Protein AF-A0A848XV23-F1 (afdb_monomer_lite)

Foldseek 3Di:
DVVLVVLVCLQQNDDQDAQFLDWDWDDDPWTWIWIWGQDLVGDIDIDIGHFKAKKFFQDPCLCVPPPPVFWDKDQFDDDARRGMIITGRDPVSVVVSQVSSCVSVVDPDPGDLRIDDDDDSLLRCCLVRRHFHHNVHAPLSFKEKEKDWAWADLDDDADLPDPNRATAWIWMDISVGDIDIQGPPPHDSQVSLVVVLVVLLVSVGQEYEYACCQVPVLVSSCSNCVVSVHQNQNANVSHGKDWDWDWFDQQPDIDITIDIDHHNHAYDHLLLLQSNVCSPVVPQPDSDLVSSCVVVVNQDDVAQDDDSSCSNVCCVVPVVSVSSNNNSRSSSRNVSCLQRLLLLSLLRSGASDNSNRSSRDALLVRVLRSLSSVCVVSSHHFHAFDDDAADFDADDDDPDDDDDDDDDDDDDQLLLLVLCQVVVQFQPRPPVSSLNSNSVSLVVLLVVLVVVLVVDPDPVSNSNSVSNNSNSSSNNSCSLVSLRDRRRRRHPSVSSNVSNVVNND

Sequence (505 aa):
MSEARSDETLLYGHDSSERIVALHPVNGRGERMRLYRRTPDDRVETEDVPVHPFFFLSEVALLQGFPRDRFQYQELDGEGFFRFLIVFDDRSAYWDAVRHVERATGTEKRRPDEIYFVGGPEQQYLMQSGRTLFKGMELADVHRLQLDIEVASFDGFPDATNPDHAVIIVSLSDNRGWSRVLDARAISEKTLLQEMIRVISERDPDVIEGHNLVGFDLPYLMERCRRHGVPFALGRDGSVPRTFPASMRFAERSVDFDAVEIAGRHVIDTLFQVMSFDVFKRDLPNYTLKGAAQYFGFAPEGRTYVAGDQIAQVWQDDPERLLAYALDDVIETERLARHLSGSSFYLTQMVPMPYGHAARTGPAAKIESLFVRAYLHARHSLPRAAWGSQVMGGYTDVFVTGVVGPIIYADVESLYPSIMLHYDVQPKADTLGIFPRLLRTLTTLRLDTKAIMAEADDAHVRGELDARQTAYKNIINSFYGNLGFGMALFNDFAEADRVASVGQE

Structure (mmCIF, N/CA/C/O backbone):
data_AF-A0A848XV23-F1
#
_entry.id   AF-A0A848XV23-F1
#
loop_
_atom_site.group_PDB
_atom_site.id
_atom_site.type_symbol
_atom_site.label_atom_id
_atom_site.label_alt_id
_atom_site.label_comp_id
_atom_site.label_asym_id
_atom_site.label_entity_id
_atom_site.label_seq_id
_atom_site.pdbx_PDB_ins_code
_atom_site.Cartn_x
_atom_site.Cartn_y
_atom_site.Cartn_z
_atom_site.occupancy
_atom_site.B_iso_or_equiv
_atom_site.auth_seq_id
_atom_site.auth_comp_id
_atom_site.auth_asym_id
_atom_site.auth_atom_id
_atom_site.pdbx_PDB_model_num
ATOM 1 N N . MET A 1 1 ? -3.193 -17.382 -29.381 1.00 39.00 1 MET A N 1
ATOM 2 C CA . MET A 1 1 ? -3.335 -17.869 -27.986 1.00 39.00 1 MET A CA 1
ATOM 3 C C . MET A 1 1 ? -2.016 -17.925 -27.202 1.00 39.00 1 MET A C 1
ATOM 5 O O . MET A 1 1 ? -2.105 -17.802 -25.988 1.00 39.00 1 MET A O 1
ATOM 9 N N . SER A 1 2 ? -0.821 -18.081 -27.808 1.00 50.78 2 SER A N 1
ATOM 10 C CA . SER A 1 2 ? 0.449 -18.076 -27.041 1.00 50.78 2 SER A CA 1
ATOM 11 C C . SER A 1 2 ? 0.949 -16.672 -26.663 1.00 50.78 2 SER A C 1
ATOM 13 O O . SER A 1 2 ? 1.394 -16.497 -25.537 1.00 50.78 2 SER A O 1
ATOM 15 N N . GLU A 1 3 ? 0.814 -15.667 -27.539 1.00 48.81 3 GLU A N 1
ATOM 16 C CA . GLU A 1 3 ? 1.208 -14.276 -27.230 1.00 48.81 3 GLU A CA 1
ATOM 17 C C . GLU A 1 3 ? 0.300 -13.624 -26.177 1.00 48.81 3 GLU A C 1
ATOM 19 O O . GLU A 1 3 ? 0.806 -13.048 -25.220 1.00 48.81 3 GLU A O 1
ATOM 24 N N . ALA A 1 4 ? -1.022 -13.815 -26.268 1.00 49.53 4 ALA A N 1
ATOM 25 C CA . ALA A 1 4 ? -1.980 -13.283 -25.289 1.00 49.53 4 ALA A CA 1
ATOM 26 C C . ALA A 1 4 ? -1.719 -13.793 -23.855 1.00 49.53 4 ALA A C 1
ATOM 28 O O . ALA A 1 4 ? -1.702 -13.009 -22.912 1.00 49.53 4 ALA A O 1
ATOM 29 N N . ARG A 1 5 ? -1.405 -15.091 -23.691 1.00 57.12 5 ARG A N 1
ATOM 30 C CA . ARG A 1 5 ? -0.972 -15.646 -22.392 1.00 57.12 5 ARG A CA 1
ATOM 31 C C . ARG A 1 5 ? 0.383 -15.092 -21.935 1.00 57.12 5 ARG A C 1
ATOM 33 O O . ARG A 1 5 ? 0.630 -14.998 -20.734 1.00 57.12 5 ARG A O 1
ATOM 40 N N . SER A 1 6 ? 1.263 -14.729 -22.871 1.00 65.69 6 SER A N 1
ATOM 41 C CA . SER A 1 6 ? 2.563 -14.123 -22.554 1.00 65.69 6 SER A CA 1
ATOM 42 C C . SER A 1 6 ? 2.432 -12.676 -22.061 1.00 65.69 6 SER A C 1
ATOM 44 O O . SER A 1 6 ? 3.201 -12.256 -21.201 1.00 65.69 6 SER A O 1
ATOM 46 N N . ASP A 1 7 ? 1.430 -11.939 -22.545 1.00 77.81 7 ASP A N 1
ATOM 47 C CA . ASP A 1 7 ? 1.203 -10.538 -22.183 1.00 77.81 7 ASP A CA 1
ATOM 48 C C . ASP A 1 7 ? 0.447 -10.397 -20.853 1.00 77.81 7 ASP A C 1
ATOM 50 O O . ASP A 1 7 ? 0.819 -9.574 -20.016 1.00 77.81 7 ASP A O 1
ATOM 54 N N . GLU A 1 8 ? -0.524 -11.272 -20.573 1.00 81.50 8 GLU A N 1
ATOM 55 C CA . GLU A 1 8 ? -1.132 -11.362 -19.235 1.00 81.50 8 GLU A CA 1
ATOM 56 C C . GLU A 1 8 ? -0.091 -11.714 -18.165 1.00 81.50 8 GLU A C 1
ATOM 58 O O . GLU A 1 8 ? -0.136 -11.198 -17.049 1.00 81.50 8 GLU A O 1
ATOM 63 N N . THR A 1 9 ? 0.905 -12.530 -18.518 1.00 87.00 9 THR A N 1
ATOM 64 C CA . THR A 1 9 ? 2.024 -12.863 -17.631 1.00 87.00 9 THR A CA 1
ATOM 65 C C . THR A 1 9 ? 2.881 -11.637 -17.285 1.00 87.00 9 THR A C 1
ATOM 67 O O . THR A 1 9 ? 3.375 -11.537 -16.161 1.00 87.00 9 THR A O 1
ATOM 70 N N . LEU A 1 10 ? 3.035 -10.663 -18.192 1.00 89.75 10 LEU A N 1
ATOM 71 C CA . LEU A 1 10 ? 3.716 -9.400 -17.870 1.00 89.75 10 LEU A CA 1
ATOM 72 C C . LEU A 1 10 ? 2.949 -8.606 -16.813 1.00 89.75 10 LEU A C 1
ATOM 74 O O . LEU A 1 10 ? 3.552 -8.014 -15.912 1.00 89.75 10 LEU A O 1
ATOM 78 N N . LEU A 1 11 ? 1.620 -8.617 -16.914 1.00 91.62 11 LEU A N 1
ATOM 79 C CA . LEU A 1 11 ? 0.751 -7.839 -16.048 1.00 91.62 11 LEU A CA 1
ATOM 80 C C . LEU A 1 11 ? 0.548 -8.490 -14.681 1.00 91.62 11 LEU A C 1
ATOM 82 O O . LEU A 1 11 ? 0.679 -7.811 -13.670 1.00 91.62 11 LEU A O 1
ATOM 86 N N . TYR A 1 12 ? 0.290 -9.793 -14.632 1.00 94.50 12 TYR A N 1
ATOM 87 C CA . TYR A 1 12 ? -0.029 -10.518 -13.402 1.00 94.50 12 TYR A CA 1
ATOM 88 C C . TYR A 1 12 ? 1.174 -11.262 -12.806 1.00 94.50 12 TYR A C 1
ATOM 90 O O . TYR A 1 12 ? 1.123 -11.672 -11.652 1.00 94.50 12 TYR A O 1
ATOM 98 N N . GLY A 1 13 ? 2.279 -11.410 -13.537 1.00 94.62 13 GLY A N 1
ATOM 99 C CA . GLY A 1 13 ? 3.419 -12.242 -13.146 1.00 94.62 13 GLY A CA 1
ATOM 100 C C . GLY A 1 13 ? 3.244 -13.709 -13.560 1.00 94.62 13 GLY A C 1
ATOM 101 O O . GLY A 1 13 ? 2.125 -14.175 -13.772 1.00 94.62 13 GLY A O 1
ATOM 102 N N . HIS A 1 14 ? 4.363 -14.429 -13.695 1.00 92.75 14 HIS A N 1
ATOM 103 C CA . HIS A 1 14 ? 4.433 -15.759 -14.322 1.00 92.75 14 HIS A CA 1
ATOM 104 C C . HIS A 1 14 ? 4.004 -16.931 -13.432 1.00 92.75 14 HIS A C 1
ATOM 106 O O . HIS A 1 14 ? 3.771 -18.022 -13.947 1.00 92.75 14 HIS A O 1
ATOM 112 N N . ASP A 1 15 ? 3.883 -16.730 -12.119 1.00 95.06 15 ASP A N 1
ATOM 113 C CA . ASP A 1 15 ? 3.382 -17.754 -11.200 1.00 95.06 15 ASP A CA 1
ATOM 114 C C . ASP A 1 15 ? 1.858 -17.621 -11.064 1.00 95.06 15 ASP A C 1
ATOM 116 O O . ASP A 1 15 ? 1.329 -16.546 -10.771 1.00 95.06 15 ASP A O 1
ATOM 120 N N . SER A 1 16 ? 1.135 -18.718 -11.285 1.00 94.06 16 SER A N 1
ATOM 121 C CA . SER A 1 16 ? -0.331 -18.765 -11.265 1.00 94.06 16 SER A CA 1
ATOM 122 C C . SER A 1 16 ? -0.924 -18.993 -9.869 1.00 94.06 16 SER A C 1
ATOM 124 O O . SER A 1 16 ? -2.089 -19.353 -9.754 1.00 94.06 16 SER A O 1
ATOM 126 N N . SER A 1 17 ? -0.139 -18.853 -8.800 1.00 95.62 17 SER A N 1
ATOM 127 C CA . SER A 1 17 ? -0.606 -19.027 -7.427 1.00 95.62 17 SER A CA 1
ATOM 128 C C . SER A 1 17 ? -1.710 -18.035 -7.085 1.00 95.62 17 SER A C 1
ATOM 130 O O . SER A 1 17 ? -1.506 -16.824 -7.096 1.00 95.62 17 SER A O 1
ATOM 132 N N . GLU A 1 18 ? -2.859 -18.576 -6.698 1.00 97.31 18 GLU A N 1
ATOM 133 C CA . GLU A 1 18 ? -4.027 -17.805 -6.288 1.00 97.31 18 GLU A CA 1
ATOM 134 C C . GLU A 1 18 ? -4.169 -17.705 -4.768 1.00 97.31 18 GLU A C 1
ATOM 136 O O . GLU A 1 18 ? -3.606 -18.500 -4.004 1.00 97.31 18 GLU A O 1
ATOM 141 N N . ARG A 1 19 ? -4.972 -16.732 -4.342 1.00 98.00 19 ARG A N 1
ATOM 142 C CA . ARG A 1 19 ? -5.438 -16.544 -2.966 1.00 98.00 19 ARG A CA 1
ATOM 143 C C . ARG A 1 19 ? -4.347 -16.309 -1.919 1.00 98.00 19 ARG A C 1
ATOM 145 O O . ARG A 1 19 ? -4.565 -16.542 -0.731 1.00 98.00 19 ARG A O 1
ATOM 152 N N . ILE A 1 20 ? -3.174 -15.832 -2.339 1.00 98.62 20 ILE A N 1
ATOM 153 C CA . ILE A 1 20 ? -2.157 -15.313 -1.416 1.00 98.62 20 ILE A CA 1
ATOM 154 C C . ILE A 1 20 ? -2.682 -13.985 -0.863 1.00 98.62 20 ILE A C 1
ATOM 156 O O . ILE A 1 20 ? -2.943 -13.063 -1.633 1.00 98.62 20 ILE A O 1
ATOM 160 N N . VAL A 1 21 ? -2.847 -13.888 0.455 1.00 98.62 21 VAL A N 1
ATOM 161 C CA . VAL A 1 21 ? -3.449 -12.720 1.120 1.00 98.62 21 VAL A CA 1
ATOM 162 C C . VAL A 1 21 ? -2.433 -11.817 1.802 1.00 98.62 21 VAL A C 1
ATOM 164 O O . VAL A 1 21 ? -2.710 -10.641 1.994 1.00 98.62 21 VAL A O 1
ATOM 167 N N . ALA A 1 22 ? -1.264 -12.347 2.163 1.00 98.38 22 ALA A N 1
ATOM 168 C CA . ALA A 1 22 ? -0.174 -11.579 2.748 1.00 98.38 22 ALA A CA 1
ATOM 169 C C . ALA A 1 22 ? 1.146 -12.354 2.669 1.00 98.38 22 ALA A C 1
ATOM 171 O O . ALA A 1 22 ? 1.170 -13.572 2.475 1.00 98.38 22 ALA A O 1
ATOM 172 N N . LEU A 1 23 ? 2.249 -11.645 2.887 1.00 97.56 23 LEU A N 1
ATOM 173 C CA . LEU A 1 23 ? 3.561 -12.224 3.142 1.00 97.56 23 LEU A CA 1
ATOM 174 C C . LEU A 1 23 ? 4.386 -11.303 4.046 1.00 97.56 23 LEU A C 1
ATOM 176 O O . LEU A 1 23 ? 4.180 -10.091 4.016 1.00 97.56 23 LEU A O 1
ATOM 180 N N . HIS A 1 24 ? 5.311 -11.861 4.827 1.00 95.31 24 HIS A N 1
ATOM 181 C CA . HIS A 1 24 ? 6.280 -11.080 5.607 1.00 95.31 24 HIS A CA 1
ATOM 182 C C . HIS A 1 24 ? 7.588 -11.850 5.861 1.00 95.31 24 HIS A C 1
ATOM 184 O O . HIS A 1 24 ? 7.582 -13.082 5.798 1.00 95.31 24 HIS A O 1
ATOM 190 N N . PRO A 1 25 ? 8.705 -11.168 6.174 1.00 92.75 25 PRO A N 1
ATOM 191 C CA . PRO A 1 25 ? 9.967 -11.816 6.513 1.00 92.75 25 PRO A CA 1
ATOM 192 C C . PRO A 1 25 ? 9.884 -12.500 7.873 1.00 92.75 25 PRO A C 1
ATOM 194 O O . PRO A 1 25 ? 9.512 -11.861 8.856 1.00 92.75 25 PRO A O 1
ATOM 197 N N . VAL A 1 26 ? 10.290 -13.764 7.956 1.00 90.50 26 VAL A N 1
ATOM 198 C CA . VAL A 1 26 ? 10.374 -14.485 9.235 1.00 90.50 26 VAL A CA 1
ATOM 199 C C . VAL A 1 26 ? 11.781 -14.423 9.814 1.00 90.50 26 VAL A C 1
ATOM 201 O O . VAL A 1 26 ? 12.778 -14.458 9.093 1.00 90.50 26 VAL A O 1
ATOM 204 N N . ASN A 1 27 ? 11.869 -14.352 11.141 1.00 75.06 27 ASN A N 1
ATOM 205 C CA . ASN A 1 27 ? 13.142 -14.423 11.851 1.00 75.06 27 ASN A CA 1
ATOM 206 C C . ASN A 1 27 ? 13.582 -15.893 11.967 1.00 75.06 27 ASN A C 1
ATOM 208 O O . ASN A 1 27 ? 12.841 -16.721 12.494 1.00 75.06 27 ASN A O 1
ATOM 212 N N . GLY A 1 28 ? 14.784 -16.237 11.495 1.00 68.12 28 GLY A N 1
ATOM 213 C CA . GLY A 1 28 ? 15.271 -17.620 11.519 1.00 68.12 28 GLY A CA 1
ATOM 214 C C . GLY A 1 28 ? 16.625 -17.822 10.834 1.00 68.12 28 GLY A C 1
ATOM 215 O O . GLY A 1 28 ? 17.320 -16.862 10.509 1.00 68.12 28 GLY A O 1
ATOM 216 N N . ARG A 1 29 ? 17.023 -19.090 10.636 1.00 58.72 29 ARG A N 1
ATOM 217 C CA . ARG A 1 29 ? 18.208 -19.439 9.832 1.00 58.72 29 ARG A CA 1
ATOM 218 C C . ARG A 1 29 ? 17.859 -19.374 8.342 1.00 58.72 29 ARG A C 1
ATOM 220 O O . ARG A 1 29 ? 17.032 -20.158 7.880 1.00 58.72 29 ARG A O 1
ATOM 227 N N . GLY A 1 30 ? 18.550 -18.496 7.616 1.00 71.06 30 GLY A N 1
ATOM 228 C CA . GLY A 1 30 ? 18.298 -18.196 6.204 1.00 71.06 30 GLY A CA 1
ATOM 229 C C . GLY A 1 30 ? 17.175 -17.172 6.028 1.00 71.06 30 GLY A C 1
ATOM 230 O O . GLY A 1 30 ? 16.224 -17.151 6.810 1.00 71.06 30 GLY A O 1
ATOM 231 N N . GLU A 1 31 ? 17.285 -16.318 5.011 1.00 86.44 31 GLU A N 1
ATOM 232 C CA . GLU A 1 31 ? 16.222 -15.366 4.688 1.00 86.44 31 GLU A CA 1
ATOM 233 C C . GLU A 1 31 ? 15.021 -16.090 4.087 1.00 86.44 31 GLU A C 1
ATOM 235 O O . GLU A 1 31 ? 15.110 -16.771 3.060 1.00 86.44 31 GLU A O 1
ATOM 240 N N . ARG A 1 32 ? 13.875 -15.952 4.753 1.00 93.50 32 ARG A N 1
ATOM 241 C CA . ARG A 1 32 ? 12.619 -16.561 4.327 1.00 93.50 32 ARG A CA 1
ATOM 242 C C . ARG A 1 32 ? 11.469 -15.579 4.465 1.00 93.50 32 ARG A C 1
ATOM 244 O O . ARG A 1 32 ? 11.456 -14.731 5.356 1.00 93.50 32 ARG A O 1
ATOM 251 N N . MET A 1 33 ? 10.476 -15.757 3.608 1.00 95.06 33 MET A N 1
ATOM 252 C CA . MET A 1 33 ? 9.170 -15.122 3.712 1.00 95.06 33 MET A CA 1
ATOM 253 C C . MET A 1 33 ? 8.159 -16.160 4.180 1.00 95.06 33 MET A C 1
ATOM 255 O O . MET A 1 33 ? 8.173 -17.284 3.685 1.00 95.06 33 MET A O 1
ATOM 259 N N . ARG A 1 34 ? 7.255 -15.787 5.082 1.00 97.38 34 ARG A N 1
ATOM 260 C CA . ARG A 1 34 ? 6.037 -16.556 5.337 1.00 97.38 34 ARG A CA 1
ATOM 261 C C . ARG A 1 34 ? 4.917 -16.002 4.488 1.00 97.38 34 ARG A C 1
ATOM 263 O O . ARG A 1 34 ? 4.574 -14.830 4.626 1.00 97.38 34 ARG A O 1
ATOM 270 N N . LEU A 1 35 ? 4.364 -16.838 3.625 1.00 98.00 35 LEU A N 1
ATOM 271 C CA . LEU A 1 35 ? 3.185 -16.547 2.824 1.00 98.00 35 LEU A CA 1
ATOM 272 C C . LEU A 1 35 ? 1.949 -17.017 3.573 1.00 98.00 35 LEU A C 1
ATOM 274 O O . LEU A 1 35 ? 1.981 -18.041 4.249 1.00 98.00 35 LEU A O 1
ATOM 278 N N . TYR A 1 36 ? 0.863 -16.279 3.395 1.00 98.44 36 TYR A N 1
ATOM 279 C CA . TYR A 1 36 ? -0.456 -16.603 3.914 1.00 98.44 36 TYR A CA 1
ATOM 280 C C . TYR A 1 36 ? -1.398 -16.777 2.733 1.00 98.44 36 TYR A C 1
ATOM 282 O O . TYR A 1 36 ? -1.470 -15.896 1.872 1.00 98.44 36 TYR A O 1
ATOM 290 N N . ARG A 1 37 ? -2.126 -17.892 2.685 1.00 98.25 37 ARG A N 1
ATOM 291 C CA . ARG A 1 37 ? -3.166 -18.151 1.685 1.00 98.25 37 ARG A CA 1
ATOM 292 C C . ARG A 1 37 ? -4.489 -18.357 2.396 1.00 98.25 37 ARG A C 1
ATOM 294 O O . ARG A 1 37 ? -4.553 -19.187 3.295 1.00 98.25 37 ARG A O 1
ATOM 301 N N . ARG A 1 38 ? -5.530 -17.624 2.002 1.00 97.94 38 ARG A N 1
ATOM 302 C CA . ARG A 1 38 ? -6.881 -17.865 2.520 1.00 97.94 38 ARG A CA 1
ATOM 303 C C . ARG A 1 38 ? -7.617 -18.788 1.567 1.00 97.94 38 ARG A C 1
ATOM 305 O O . ARG A 1 38 ? -7.821 -18.449 0.405 1.00 97.94 38 ARG A O 1
ATOM 312 N N . THR A 1 39 ? -8.018 -19.955 2.034 1.00 96.44 39 THR A N 1
ATOM 313 C CA . THR A 1 39 ? -8.772 -20.926 1.241 1.00 96.44 39 THR A CA 1
ATOM 314 C C . THR A 1 39 ? -10.230 -20.472 1.044 1.00 96.44 39 THR A C 1
ATOM 316 O O . THR A 1 39 ? -10.681 -19.526 1.696 1.00 96.44 39 THR A O 1
ATOM 319 N N . PRO A 1 40 ? -10.994 -21.076 0.114 1.00 94.44 40 PRO A N 1
ATOM 320 C CA . PRO A 1 40 ? -12.420 -20.769 -0.051 1.00 94.44 40 PRO A CA 1
ATOM 321 C C . PRO A 1 40 ? -13.287 -21.110 1.173 1.00 94.44 40 PRO A C 1
ATOM 323 O O . PRO A 1 40 ? -14.317 -20.482 1.378 1.00 94.44 40 PRO A O 1
ATOM 326 N N . ASP A 1 41 ? -12.865 -22.070 2.002 1.00 93.88 41 ASP A N 1
ATOM 327 C CA . ASP A 1 41 ? -13.477 -22.410 3.299 1.00 93.88 41 ASP A CA 1
ATOM 328 C C . ASP A 1 41 ? -12.955 -21.542 4.456 1.00 93.88 41 ASP A C 1
ATOM 330 O O . ASP A 1 41 ? -13.121 -21.892 5.621 1.00 93.88 41 ASP A O 1
ATOM 334 N N . ASP A 1 42 ? -12.337 -20.405 4.131 1.00 93.19 42 ASP A N 1
ATOM 335 C CA . ASP A 1 42 ? -11.946 -19.363 5.075 1.00 93.19 42 ASP A CA 1
ATOM 336 C C . ASP A 1 42 ? -10.814 -19.718 6.062 1.00 93.19 42 ASP A C 1
ATOM 338 O O . ASP A 1 42 ? -10.553 -19.017 7.042 1.00 93.19 42 ASP A O 1
ATOM 342 N N . ARG A 1 43 ? -10.062 -20.781 5.780 1.00 95.12 43 ARG A N 1
ATOM 343 C CA . ARG A 1 43 ? -8.865 -21.137 6.542 1.00 95.12 43 ARG A CA 1
ATOM 344 C C . ARG A 1 43 ? -7.645 -20.394 6.007 1.00 95.12 43 ARG A C 1
ATOM 346 O O . ARG A 1 43 ? -7.456 -20.276 4.799 1.00 95.12 43 ARG A O 1
ATOM 353 N N . VAL A 1 44 ? -6.766 -19.951 6.903 1.00 97.50 44 VAL A N 1
ATOM 354 C CA . VAL A 1 44 ? -5.458 -19.401 6.527 1.00 97.50 44 VAL A CA 1
ATOM 355 C C . VAL A 1 44 ? -4.389 -20.487 6.609 1.00 97.50 44 VAL A C 1
ATOM 357 O O . VAL A 1 44 ? -4.119 -21.045 7.670 1.00 97.50 44 VAL A O 1
ATOM 360 N N . GLU A 1 45 ? -3.770 -20.782 5.473 1.00 97.50 45 GLU A N 1
ATOM 361 C CA . GLU A 1 45 ? -2.630 -21.685 5.340 1.00 97.50 45 GLU A CA 1
ATOM 362 C C . GLU A 1 45 ? -1.335 -20.888 5.210 1.00 97.50 45 GLU A C 1
ATOM 364 O O . GLU A 1 45 ? -1.329 -19.781 4.662 1.00 97.50 45 GLU A O 1
ATOM 369 N N . THR A 1 46 ? -0.229 -21.452 5.699 1.00 97.25 46 THR A N 1
ATOM 370 C CA . THR A 1 46 ? 1.080 -20.800 5.654 1.00 97.25 46 THR A CA 1
ATOM 371 C C . THR A 1 46 ? 2.127 -21.631 4.930 1.00 97.25 46 THR A C 1
ATOM 373 O O . THR A 1 46 ? 2.151 -22.858 5.008 1.00 97.25 46 THR A O 1
ATOM 376 N N . GLU A 1 47 ? 3.013 -20.937 4.222 1.00 95.75 47 GLU A N 1
ATOM 377 C CA . GLU A 1 47 ? 4.155 -21.519 3.517 1.00 95.75 47 GLU A CA 1
ATOM 378 C C . GLU A 1 47 ? 5.386 -20.644 3.775 1.00 95.75 47 GLU A C 1
ATOM 380 O O . GLU A 1 47 ? 5.368 -19.452 3.471 1.00 95.75 47 GLU A O 1
ATOM 385 N N . ASP A 1 48 ? 6.466 -21.222 4.308 1.00 95.81 48 ASP A N 1
ATOM 386 C CA . ASP A 1 48 ? 7.744 -20.516 4.434 1.00 95.81 48 ASP A CA 1
ATOM 387 C C . ASP A 1 48 ? 8.594 -20.775 3.189 1.00 95.81 48 ASP A C 1
ATOM 389 O O . ASP A 1 48 ? 9.022 -21.905 2.942 1.00 95.81 48 ASP A O 1
ATOM 393 N N . VAL A 1 49 ? 8.920 -19.725 2.446 1.00 94.94 49 VAL A N 1
ATOM 394 C CA . VAL A 1 49 ? 9.678 -19.782 1.187 1.00 94.94 49 VAL A CA 1
ATOM 395 C C . VAL A 1 49 ? 11.000 -19.026 1.315 1.00 94.94 49 VAL A C 1
ATOM 397 O O . VAL A 1 49 ? 11.068 -18.057 2.072 1.00 94.94 49 VAL A O 1
ATOM 400 N N . PRO A 1 50 ? 12.068 -19.433 0.611 1.00 93.12 50 PRO A N 1
ATOM 401 C CA . PRO A 1 50 ? 13.308 -18.665 0.595 1.00 93.12 50 PRO A CA 1
ATOM 402 C C . PRO A 1 50 ? 13.107 -17.313 -0.103 1.00 93.12 50 PRO A C 1
ATOM 404 O O . PRO A 1 50 ? 12.314 -17.194 -1.040 1.00 93.12 50 PRO A O 1
ATOM 407 N N . VAL A 1 51 ? 13.857 -16.304 0.333 1.00 91.62 51 VAL A N 1
ATOM 408 C CA . VAL A 1 51 ? 14.001 -15.036 -0.387 1.00 91.62 51 VAL A CA 1
ATOM 409 C C . VAL A 1 51 ? 15.472 -14.683 -0.481 1.00 91.62 51 VAL A C 1
ATOM 411 O O . VAL A 1 51 ? 16.211 -14.814 0.489 1.00 91.62 51 VAL A O 1
ATOM 414 N N . HIS A 1 52 ? 15.885 -14.217 -1.652 1.00 93.38 52 HIS A N 1
ATOM 415 C CA . HIS A 1 52 ? 17.244 -13.765 -1.885 1.00 93.38 52 HIS A CA 1
ATOM 416 C C . HIS A 1 52 ? 17.210 -12.254 -2.084 1.00 93.38 52 HIS A C 1
ATOM 418 O O . HIS A 1 52 ? 16.652 -11.793 -3.085 1.00 93.38 52 HIS A O 1
ATOM 424 N N . PRO A 1 53 ? 17.718 -11.458 -1.128 1.00 95.62 53 PRO A N 1
ATOM 425 C CA . PRO A 1 53 ? 17.832 -10.027 -1.334 1.00 95.62 53 PRO A CA 1
ATOM 426 C C . PRO A 1 53 ? 18.669 -9.728 -2.580 1.00 95.62 53 PRO A C 1
ATOM 428 O O . PRO A 1 53 ? 19.651 -10.423 -2.841 1.00 95.62 53 PRO A O 1
ATOM 431 N N . PHE A 1 54 ? 18.304 -8.705 -3.348 1.00 97.31 54 PHE A N 1
ATOM 432 C CA . PHE A 1 54 ? 19.026 -8.345 -4.565 1.00 97.31 54 PHE A CA 1
ATOM 433 C C . PHE A 1 54 ? 18.902 -6.862 -4.918 1.00 97.31 54 PHE A C 1
ATOM 435 O O . PHE A 1 54 ? 17.944 -6.181 -4.544 1.00 97.31 54 PHE A O 1
ATOM 442 N N . PHE A 1 55 ? 19.876 -6.365 -5.673 1.00 98.06 55 PHE A N 1
ATOM 443 C CA . PHE A 1 55 ? 19.808 -5.067 -6.340 1.00 98.06 55 PHE A CA 1
ATOM 444 C C . PHE A 1 55 ? 20.453 -5.151 -7.725 1.00 98.06 55 PHE A C 1
ATOM 446 O O . PHE A 1 55 ? 21.229 -6.072 -7.997 1.00 98.06 55 PHE A O 1
ATOM 453 N N . PHE A 1 56 ? 20.150 -4.186 -8.595 1.00 98.56 56 PHE A N 1
ATOM 454 C CA . PHE A 1 56 ? 20.893 -4.029 -9.845 1.00 98.56 56 PHE A CA 1
ATOM 455 C C . PHE A 1 56 ? 22.026 -3.023 -9.650 1.00 98.56 56 PHE A C 1
ATOM 457 O O . PHE A 1 56 ? 21.856 -2.027 -8.948 1.00 98.56 56 PHE A O 1
ATOM 464 N N . LEU A 1 57 ? 23.173 -3.287 -10.266 1.00 98.56 57 LEU A N 1
ATOM 465 C CA . LEU A 1 57 ? 24.404 -2.518 -10.135 1.00 98.56 57 LEU A CA 1
ATOM 466 C C . LEU A 1 57 ? 24.923 -2.124 -11.518 1.00 98.56 57 LEU A C 1
ATOM 468 O O . LEU A 1 57 ? 24.872 -2.926 -12.454 1.00 98.56 57 LEU A O 1
ATOM 472 N N . SER A 1 58 ? 25.440 -0.905 -11.646 1.00 98.12 58 SER A N 1
ATOM 473 C CA . SER A 1 58 ? 26.030 -0.424 -12.899 1.00 98.12 58 SER A CA 1
ATOM 474 C C . SER A 1 58 ? 27.310 -1.171 -13.275 1.00 98.12 58 SER A C 1
ATOM 476 O O . SER A 1 58 ? 27.446 -1.641 -14.403 1.00 98.12 58 SER A O 1
ATOM 478 N N . GLU A 1 59 ? 28.222 -1.345 -12.317 1.00 96.94 59 GLU A N 1
ATOM 479 C CA . GLU A 1 59 ? 29.525 -1.976 -12.530 1.00 96.94 59 GLU A CA 1
ATOM 480 C C . GLU A 1 59 ? 29.918 -2.894 -11.370 1.00 96.94 59 GLU A C 1
ATOM 482 O O . GLU A 1 59 ? 29.992 -2.472 -10.218 1.00 96.94 59 GLU A O 1
ATOM 487 N N . VAL A 1 60 ? 30.267 -4.150 -11.669 1.00 97.12 60 VAL A N 1
ATOM 488 C CA . VAL A 1 60 ? 30.694 -5.118 -10.639 1.00 97.12 60 VAL A CA 1
ATOM 489 C C . VAL A 1 60 ? 32.010 -4.732 -9.944 1.00 97.12 60 VAL A C 1
ATOM 491 O O . VAL A 1 60 ? 32.255 -5.152 -8.813 1.00 97.12 60 VAL A O 1
ATOM 494 N N . ALA A 1 61 ? 32.844 -3.894 -10.573 1.00 97.31 61 ALA A N 1
ATOM 495 C CA . ALA A 1 61 ? 34.085 -3.382 -9.984 1.00 97.31 61 ALA A CA 1
ATOM 496 C C . ALA A 1 61 ? 33.844 -2.566 -8.699 1.00 97.31 61 ALA A C 1
ATOM 498 O O . ALA A 1 61 ? 34.718 -2.514 -7.835 1.00 97.31 61 ALA A O 1
ATOM 499 N N . LEU A 1 62 ? 32.638 -2.016 -8.516 1.00 97.50 62 LEU A N 1
ATOM 500 C CA . LEU A 1 62 ? 32.231 -1.318 -7.292 1.00 97.50 62 LEU A CA 1
ATOM 501 C C . LEU A 1 62 ? 32.145 -2.235 -6.061 1.00 97.50 62 LEU A C 1
ATOM 503 O O . LEU A 1 62 ? 32.016 -1.737 -4.947 1.00 97.50 62 LEU A O 1
ATOM 507 N N . LEU A 1 63 ? 32.216 -3.558 -6.246 1.00 97.88 63 LEU A N 1
ATOM 508 C CA . LEU A 1 63 ? 32.305 -4.556 -5.176 1.00 97.88 63 LEU A CA 1
ATOM 509 C C . LEU A 1 63 ? 33.733 -5.103 -4.988 1.00 97.88 63 LEU A C 1
ATOM 511 O O . LEU A 1 63 ? 33.930 -6.113 -4.306 1.00 97.88 63 LEU A O 1
ATOM 515 N N . GLN A 1 64 ? 34.751 -4.480 -5.591 1.00 96.81 64 GLN A N 1
ATOM 516 C CA . GLN A 1 64 ? 36.136 -4.909 -5.423 1.00 96.81 64 GLN A CA 1
ATOM 517 C C . GLN A 1 64 ? 36.572 -4.807 -3.952 1.00 96.81 64 GLN A C 1
ATOM 519 O O . GLN A 1 64 ? 36.591 -3.740 -3.347 1.00 96.81 64 GLN A O 1
ATOM 524 N N . GLY A 1 65 ? 36.982 -5.940 -3.378 1.00 96.62 65 GLY A N 1
ATOM 525 C CA . GLY A 1 65 ? 37.357 -6.037 -1.964 1.00 96.62 65 GLY A CA 1
ATOM 526 C C . GLY A 1 65 ? 36.189 -6.360 -1.026 1.00 96.62 65 GLY A C 1
ATOM 527 O O . GLY A 1 65 ? 36.417 -6.548 0.168 1.00 96.62 65 GLY A O 1
ATOM 528 N N . PHE A 1 66 ? 34.959 -6.480 -1.537 1.00 97.62 66 PHE A N 1
ATOM 529 C CA . PHE A 1 66 ? 33.853 -7.078 -0.794 1.00 97.62 66 PHE A CA 1
ATOM 530 C C . PHE A 1 66 ? 33.996 -8.618 -0.756 1.00 97.62 66 PHE A C 1
ATOM 532 O O . PHE A 1 66 ? 34.390 -9.210 -1.766 1.00 97.62 66 PHE A O 1
ATOM 539 N N . PRO A 1 67 ? 33.702 -9.300 0.372 1.00 97.12 67 PRO A N 1
ATOM 540 C CA . PRO A 1 67 ? 33.857 -10.755 0.479 1.00 97.12 67 PRO A CA 1
ATOM 541 C C . PRO A 1 67 ? 33.058 -11.521 -0.589 1.00 97.12 67 PRO A C 1
ATOM 543 O O . PRO A 1 67 ? 31.831 -11.427 -0.651 1.00 97.12 67 PRO A O 1
ATOM 546 N N . ARG A 1 68 ? 33.754 -12.278 -1.451 1.00 95.31 68 ARG A N 1
ATOM 547 C CA . ARG A 1 68 ? 33.159 -12.930 -2.636 1.00 95.31 68 ARG A CA 1
ATOM 548 C C . ARG A 1 68 ? 32.170 -14.043 -2.293 1.00 95.31 68 ARG A C 1
ATOM 550 O O . ARG A 1 68 ? 31.281 -14.314 -3.092 1.00 95.31 68 ARG A O 1
ATOM 557 N N . ASP A 1 69 ? 32.321 -14.680 -1.142 1.00 95.69 69 ASP A N 1
ATOM 558 C CA . ASP A 1 69 ? 31.437 -15.721 -0.610 1.00 95.69 69 ASP A CA 1
ATOM 559 C C . ASP A 1 69 ? 30.094 -15.178 -0.098 1.00 95.69 69 ASP A C 1
ATOM 561 O O . ASP A 1 69 ? 29.191 -15.961 0.165 1.00 95.69 69 ASP A O 1
ATOM 565 N N . ARG A 1 70 ? 29.938 -13.850 0.010 1.00 95.69 70 ARG A N 1
ATOM 566 C CA . ARG A 1 70 ? 28.724 -13.207 0.538 1.00 95.69 70 ARG A CA 1
ATOM 567 C C . ARG A 1 70 ? 27.737 -12.724 -0.522 1.00 95.69 70 ARG A C 1
ATOM 569 O O . ARG A 1 70 ? 26.715 -12.144 -0.165 1.00 95.69 70 ARG A O 1
ATOM 576 N N . PHE A 1 71 ? 28.035 -12.905 -1.807 1.00 97.25 71 PHE A N 1
ATOM 577 C CA . PHE A 1 71 ? 27.135 -12.513 -2.891 1.00 97.25 71 PHE A CA 1
ATOM 578 C C . PHE A 1 71 ? 27.334 -13.371 -4.137 1.00 97.25 71 PHE A C 1
ATOM 580 O O . PHE A 1 71 ? 28.389 -13.962 -4.362 1.00 97.25 71 PHE A O 1
ATOM 587 N N . GLN A 1 72 ? 26.328 -13.394 -4.995 1.00 97.44 72 GLN A N 1
ATOM 588 C CA . GLN A 1 72 ? 26.415 -13.882 -6.364 1.00 97.44 72 GLN A CA 1
ATOM 589 C C . GLN A 1 72 ? 26.103 -12.726 -7.305 1.00 97.44 72 GLN A C 1
ATOM 591 O O . GLN A 1 72 ? 25.412 -11.781 -6.929 1.00 97.44 72 GLN A O 1
ATOM 596 N N . TYR A 1 73 ? 26.629 -12.780 -8.524 1.00 97.94 73 TYR A N 1
ATOM 597 C CA . TYR A 1 73 ? 26.272 -11.801 -9.535 1.00 97.94 73 TYR A CA 1
ATOM 598 C C . TYR A 1 73 ? 26.153 -12.440 -10.909 1.00 97.94 73 TYR A C 1
ATOM 600 O O . TYR A 1 73 ? 26.804 -13.446 -11.194 1.00 97.94 73 TYR A O 1
ATOM 608 N N . GLN A 1 74 ? 25.338 -11.816 -11.748 1.00 98.00 74 GLN A N 1
ATOM 609 C CA . GLN A 1 74 ? 25.196 -12.138 -13.157 1.00 98.00 74 GLN A CA 1
ATOM 610 C C . GLN A 1 74 ? 25.254 -10.837 -13.967 1.00 98.00 74 GLN A C 1
ATOM 612 O O . GLN A 1 74 ? 24.581 -9.868 -13.618 1.00 98.00 74 GLN A O 1
ATOM 617 N N . GLU A 1 75 ? 26.044 -10.823 -15.044 1.00 98.44 75 GLU A N 1
ATOM 618 C CA . GLU A 1 75 ? 25.916 -9.800 -16.087 1.00 98.44 75 GLU A CA 1
ATOM 619 C C . GLU A 1 75 ? 24.641 -10.072 -16.893 1.00 98.44 75 GLU A C 1
ATOM 621 O O . GLU A 1 75 ? 24.358 -11.212 -17.271 1.00 98.44 75 GLU A O 1
ATOM 626 N N . LEU A 1 76 ? 23.837 -9.032 -17.063 1.00 98.50 76 LEU A N 1
ATOM 627 C CA . LEU A 1 76 ? 22.535 -9.080 -17.708 1.00 98.50 76 LEU A CA 1
ATOM 628 C C . LEU A 1 76 ? 22.665 -8.767 -19.198 1.00 98.50 76 LEU A C 1
ATOM 630 O O . LEU A 1 76 ? 23.559 -8.029 -19.607 1.00 98.50 76 LEU A O 1
ATOM 634 N N . ASP A 1 77 ? 21.733 -9.287 -19.992 1.00 98.06 77 ASP A N 1
ATOM 635 C CA . ASP A 1 77 ? 21.679 -9.011 -21.427 1.00 98.06 77 ASP A CA 1
ATOM 636 C C . ASP A 1 77 ? 21.355 -7.527 -21.705 1.00 98.06 77 ASP A C 1
ATOM 638 O O . ASP A 1 77 ? 20.745 -6.828 -20.888 1.00 98.06 77 ASP A O 1
ATOM 642 N N . GLY A 1 78 ? 21.749 -7.034 -22.881 1.00 95.44 78 GLY A N 1
ATOM 643 C CA . GLY A 1 78 ? 21.485 -5.667 -23.341 1.00 95.44 78 GLY A CA 1
ATOM 644 C C . GLY A 1 78 ? 22.476 -4.605 -22.854 1.00 95.44 78 GLY A C 1
ATOM 645 O O . GLY A 1 78 ? 23.483 -4.900 -22.220 1.00 95.44 78 GLY A O 1
ATOM 646 N N . GLU A 1 79 ? 22.187 -3.346 -23.190 1.00 94.69 79 GLU A N 1
ATOM 647 C CA . GLU A 1 79 ? 23.109 -2.207 -23.025 1.00 94.69 79 GLU A CA 1
ATOM 648 C C . GLU A 1 79 ? 22.625 -1.169 -21.992 1.00 94.69 79 GLU A C 1
ATOM 650 O O . GLU A 1 79 ? 23.045 -0.011 -22.008 1.00 94.69 79 GLU A O 1
ATOM 655 N N . GLY A 1 80 ? 21.713 -1.558 -21.096 1.00 96.44 80 GLY A N 1
ATOM 656 C CA . GLY A 1 80 ? 21.214 -0.696 -20.026 1.00 96.44 80 GLY A CA 1
ATOM 657 C C . GLY A 1 80 ? 22.314 -0.275 -19.043 1.00 96.44 80 GLY A C 1
ATOM 658 O O . GLY A 1 80 ? 23.360 -0.910 -18.931 1.00 96.44 80 GLY A O 1
ATOM 659 N N . PHE A 1 81 ? 22.070 0.801 -18.292 1.00 97.81 81 PHE A N 1
ATOM 660 C CA . PHE A 1 81 ? 23.022 1.328 -17.309 1.00 97.81 81 PHE A CA 1
ATOM 661 C C . PHE A 1 81 ? 23.276 0.359 -16.148 1.00 97.81 81 PHE A C 1
ATOM 663 O O . PHE A 1 81 ? 24.422 0.188 -15.740 1.00 97.81 81 PHE A O 1
ATOM 670 N N . PHE A 1 82 ? 22.233 -0.286 -15.617 1.00 98.38 82 PHE A N 1
ATOM 671 C CA . PHE A 1 82 ? 22.377 -1.276 -14.551 1.00 98.38 82 PHE A CA 1
ATOM 672 C C . PHE A 1 82 ? 22.585 -2.664 -15.156 1.00 98.38 82 PHE A C 1
ATOM 674 O O . PHE A 1 82 ? 21.631 -3.377 -15.483 1.00 98.38 82 PHE A O 1
ATOM 681 N N . ARG A 1 83 ? 23.858 -3.017 -15.336 1.00 98.25 83 ARG A N 1
ATOM 682 C CA . ARG A 1 83 ? 24.309 -4.180 -16.111 1.00 98.25 83 ARG A CA 1
ATOM 683 C C . ARG A 1 83 ? 24.403 -5.469 -15.312 1.00 98.25 83 ARG A C 1
ATOM 685 O O . ARG A 1 83 ? 24.442 -6.542 -15.902 1.00 98.25 83 ARG A O 1
ATOM 692 N N . PHE A 1 84 ? 24.463 -5.386 -13.989 1.00 98.62 84 PHE A N 1
ATOM 693 C CA . PHE A 1 84 ? 24.685 -6.547 -13.135 1.00 98.62 84 PHE A CA 1
ATOM 694 C C . PHE A 1 84 ? 23.528 -6.734 -12.163 1.00 98.62 84 PHE A C 1
ATOM 696 O O . PHE A 1 84 ? 23.106 -5.791 -11.501 1.00 98.62 84 PHE A O 1
ATOM 703 N N . LEU A 1 85 ? 23.054 -7.967 -12.029 1.00 98.56 85 LEU A N 1
ATOM 704 C CA . LEU A 1 85 ? 22.175 -8.376 -10.940 1.00 98.56 85 LEU A CA 1
ATOM 705 C C . LEU A 1 85 ? 23.036 -8.942 -9.814 1.00 98.56 85 LEU A C 1
ATOM 707 O O . LEU A 1 85 ? 23.764 -9.907 -10.042 1.00 98.56 85 LEU A O 1
ATOM 711 N N . ILE A 1 86 ? 22.949 -8.360 -8.617 1.00 98.44 86 ILE A N 1
ATOM 712 C CA . ILE A 1 86 ? 23.672 -8.820 -7.426 1.00 98.44 86 ILE A CA 1
ATOM 713 C C . ILE A 1 86 ? 22.677 -9.449 -6.456 1.00 98.44 86 ILE A C 1
ATOM 715 O O . ILE A 1 86 ? 21.704 -8.803 -6.076 1.00 98.44 86 ILE A O 1
ATOM 719 N N . VAL A 1 87 ? 22.930 -10.690 -6.047 1.00 97.56 87 VAL A N 1
ATOM 720 C CA . VAL A 1 87 ? 22.041 -11.502 -5.206 1.00 97.56 87 VAL A CA 1
ATOM 721 C C . VAL A 1 87 ? 22.774 -11.927 -3.937 1.00 97.56 87 VAL A C 1
ATOM 723 O O . VAL A 1 87 ? 23.958 -12.265 -3.981 1.00 97.56 87 VAL A O 1
ATOM 726 N N . PHE A 1 88 ? 22.073 -11.926 -2.808 1.00 95.81 88 PHE A N 1
ATOM 727 C CA . PHE A 1 88 ? 22.630 -12.198 -1.486 1.00 95.81 88 PHE A CA 1
ATOM 728 C C . PHE A 1 88 ? 21.904 -13.357 -0.801 1.00 95.81 88 PHE A C 1
ATOM 730 O O . PHE A 1 88 ? 20.716 -13.586 -1.029 1.00 95.81 88 PHE A O 1
ATOM 737 N N . ASP A 1 89 ? 22.618 -14.054 0.082 1.00 90.75 89 ASP A N 1
ATOM 738 C CA . ASP A 1 89 ? 22.032 -15.101 0.926 1.00 90.75 89 ASP A CA 1
ATOM 739 C C . ASP A 1 89 ? 21.235 -14.515 2.099 1.00 90.75 89 ASP A C 1
ATOM 741 O O . ASP A 1 89 ? 20.289 -15.140 2.583 1.00 90.75 89 ASP A O 1
ATOM 745 N N . ASP A 1 90 ? 21.613 -13.314 2.559 1.00 90.88 90 ASP A N 1
ATOM 746 C CA . ASP A 1 90 ? 20.962 -12.655 3.682 1.00 90.88 90 ASP A CA 1
ATOM 747 C C . ASP A 1 90 ? 20.901 -11.119 3.597 1.00 90.88 90 ASP A C 1
ATOM 749 O O . ASP A 1 90 ? 21.643 -10.472 2.848 1.00 90.88 90 ASP A O 1
ATOM 753 N N . ARG A 1 91 ? 19.997 -10.506 4.384 1.00 90.94 91 ARG A N 1
ATOM 754 C CA . ARG A 1 91 ? 19.834 -9.041 4.424 1.00 90.94 91 ARG A CA 1
ATOM 755 C C . ARG A 1 91 ? 21.064 -8.322 4.976 1.00 90.94 91 ARG A C 1
ATOM 757 O O . ARG A 1 91 ? 21.292 -7.167 4.616 1.00 90.94 91 ARG A O 1
ATOM 764 N N . SER A 1 92 ? 21.858 -8.955 5.839 1.00 92.69 92 SER A N 1
ATOM 765 C CA . SER A 1 92 ? 23.078 -8.332 6.360 1.00 92.69 92 SER A CA 1
ATOM 766 C C . SER A 1 92 ? 24.102 -8.153 5.246 1.00 92.69 92 SER A C 1
ATOM 768 O O . SER A 1 92 ? 24.672 -7.072 5.119 1.00 92.69 92 SER A O 1
ATOM 770 N N . ALA A 1 93 ? 24.309 -9.180 4.418 1.00 95.12 93 ALA A N 1
ATOM 771 C CA . ALA A 1 93 ? 25.195 -9.136 3.262 1.00 95.12 93 ALA A CA 1
ATOM 772 C C . ALA A 1 93 ? 24.742 -8.089 2.240 1.00 95.12 93 ALA A C 1
ATOM 774 O O . ALA A 1 93 ? 25.567 -7.297 1.787 1.00 95.12 93 ALA A O 1
ATOM 775 N N . TYR A 1 94 ? 23.435 -8.017 1.973 1.00 95.44 94 TYR A N 1
ATOM 776 C CA . TYR A 1 94 ? 22.839 -6.976 1.134 1.00 95.44 94 TYR A CA 1
ATOM 777 C C . TYR A 1 94 ? 23.213 -5.565 1.613 1.00 95.44 94 TYR A C 1
ATOM 779 O O . TYR A 1 94 ? 23.783 -4.777 0.859 1.00 95.44 94 TYR A O 1
ATOM 787 N N . TRP A 1 95 ? 22.955 -5.243 2.885 1.00 94.94 95 TRP A N 1
ATOM 788 C CA . TRP A 1 95 ? 23.226 -3.901 3.411 1.00 94.94 95 TRP A CA 1
ATOM 789 C C . TRP A 1 95 ? 24.722 -3.612 3.596 1.00 94.94 95 TRP A C 1
ATOM 791 O O . TRP A 1 95 ? 25.140 -2.461 3.467 1.00 94.94 95 TRP A O 1
ATOM 801 N N . ASP A 1 96 ? 25.543 -4.627 3.880 1.00 96.38 96 ASP A N 1
ATOM 802 C CA . ASP A 1 96 ? 27.003 -4.493 3.899 1.00 96.38 96 ASP A CA 1
ATOM 803 C C . ASP A 1 96 ? 27.555 -4.147 2.510 1.00 96.38 96 ASP A C 1
ATOM 805 O O . ASP A 1 96 ? 28.450 -3.305 2.404 1.00 96.38 96 ASP A O 1
ATOM 809 N N . ALA A 1 97 ? 27.013 -4.764 1.456 1.00 97.00 97 ALA A N 1
ATOM 810 C CA . ALA A 1 97 ? 27.392 -4.485 0.076 1.00 97.00 97 ALA A CA 1
ATOM 811 C C . ALA A 1 97 ? 26.949 -3.086 -0.363 1.00 97.00 97 ALA A C 1
ATOM 813 O O . ALA A 1 97 ? 27.748 -2.363 -0.950 1.00 97.00 97 ALA A O 1
ATOM 814 N N . VAL A 1 98 ? 25.735 -2.655 -0.002 1.00 95.94 98 VAL A N 1
ATOM 815 C CA . VAL A 1 98 ? 25.275 -1.273 -0.242 1.00 95.94 98 VAL A CA 1
ATOM 816 C C . VAL A 1 98 ? 26.247 -0.267 0.384 1.00 9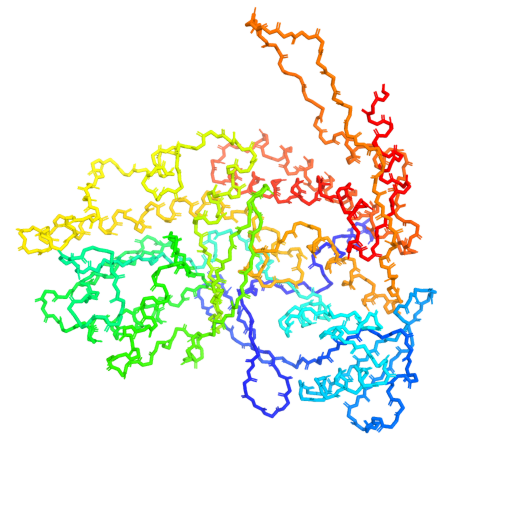5.94 98 VAL A C 1
ATOM 818 O O . VAL A 1 98 ? 26.772 0.590 -0.321 1.00 95.94 98 VAL A O 1
ATOM 821 N N . ARG A 1 99 ? 26.598 -0.435 1.668 1.00 95.50 99 ARG A N 1
ATOM 822 C CA . ARG A 1 99 ? 27.595 0.419 2.349 1.00 95.50 99 ARG A CA 1
ATOM 823 C C . ARG A 1 99 ? 28.984 0.356 1.720 1.00 95.50 99 ARG A C 1
ATOM 825 O O . ARG A 1 99 ? 29.770 1.297 1.820 1.00 95.50 99 ARG A O 1
ATOM 832 N N . HIS A 1 100 ? 29.350 -0.784 1.142 1.00 96.56 100 HIS A N 1
ATOM 833 C CA . HIS A 1 100 ? 30.606 -0.918 0.419 1.00 96.56 100 HIS A CA 1
ATOM 834 C C . HIS A 1 100 ? 30.592 -0.073 -0.862 1.00 96.56 100 HIS A C 1
ATOM 836 O O . HIS A 1 100 ? 31.515 0.715 -1.054 1.00 96.56 100 HIS A O 1
ATOM 842 N N . VAL A 1 101 ? 29.528 -0.159 -1.665 1.00 96.56 101 VAL A N 1
ATOM 843 C CA . VAL A 1 101 ? 29.362 0.640 -2.890 1.00 96.56 101 VAL A CA 1
ATOM 844 C C . VAL A 1 101 ? 29.258 2.137 -2.582 1.00 96.56 101 VAL A C 1
ATOM 846 O O . VAL A 1 101 ? 29.875 2.941 -3.276 1.00 96.56 101 VAL A O 1
ATOM 849 N N . GLU A 1 102 ? 28.566 2.531 -1.508 1.00 94.81 102 GLU A N 1
ATOM 850 C CA . GLU A 1 102 ? 28.533 3.925 -1.025 1.00 94.81 102 GLU A CA 1
ATOM 851 C C . GLU A 1 102 ? 29.949 4.481 -0.805 1.00 94.81 102 GLU A C 1
ATOM 853 O O . GLU A 1 102 ? 30.286 5.568 -1.272 1.00 94.81 102 GLU A O 1
ATOM 858 N N . ARG A 1 103 ? 30.825 3.703 -0.155 1.00 94.06 103 ARG A N 1
ATOM 859 C CA . ARG A 1 103 ? 32.228 4.095 0.053 1.00 94.06 103 ARG A CA 1
ATOM 860 C C . ARG A 1 103 ? 33.044 4.091 -1.236 1.00 94.06 103 ARG A C 1
ATOM 862 O O . ARG A 1 103 ? 33.894 4.959 -1.396 1.00 94.06 103 ARG A O 1
ATOM 869 N N . ALA A 1 104 ? 32.809 3.129 -2.127 1.00 94.12 104 ALA A N 1
ATOM 870 C CA . ALA A 1 104 ? 33.531 3.013 -3.393 1.00 94.12 104 ALA A CA 1
ATOM 871 C C . ALA A 1 104 ? 33.207 4.164 -4.362 1.00 94.12 104 ALA A C 1
ATOM 873 O O . ALA A 1 104 ? 34.082 4.624 -5.088 1.00 94.12 104 ALA A O 1
ATOM 874 N N . THR A 1 105 ? 31.964 4.648 -4.342 1.00 94.25 105 THR A N 1
ATOM 875 C CA . THR A 1 105 ? 31.492 5.771 -5.172 1.00 94.25 105 THR A CA 1
ATOM 876 C C . THR A 1 105 ? 31.795 7.135 -4.553 1.00 94.25 105 THR A C 1
ATOM 878 O O . THR A 1 105 ? 31.821 8.138 -5.260 1.00 94.25 105 THR A O 1
ATOM 881 N N . GLY A 1 106 ? 32.036 7.193 -3.237 1.00 89.62 106 GLY A N 1
ATOM 882 C CA . GLY A 1 106 ? 32.268 8.449 -2.518 1.00 89.62 106 GLY A CA 1
ATOM 883 C C . GLY A 1 106 ? 31.035 9.357 -2.483 1.00 89.62 106 GLY A C 1
ATOM 884 O O . GLY A 1 106 ? 31.167 10.562 -2.280 1.00 89.62 106 GLY A O 1
ATOM 885 N N . THR A 1 107 ? 29.845 8.800 -2.718 1.00 88.56 107 THR A N 1
ATOM 886 C CA . THR A 1 107 ? 28.592 9.554 -2.746 1.00 88.56 107 THR A CA 1
ATOM 887 C C . THR A 1 107 ? 28.159 9.966 -1.340 1.00 88.56 107 THR A C 1
ATOM 889 O O . THR A 1 107 ? 28.241 9.190 -0.391 1.00 88.56 107 THR A O 1
ATOM 892 N N . GLU A 1 108 ? 27.644 11.188 -1.203 1.00 85.50 108 GLU A N 1
ATOM 893 C CA . GLU A 1 108 ? 26.980 11.641 0.028 1.00 85.50 108 GLU A CA 1
ATOM 894 C C . GLU A 1 108 ? 25.500 11.218 0.076 1.00 85.50 108 GLU A C 1
ATOM 896 O O . GLU A 1 108 ? 24.818 11.386 1.091 1.00 85.50 108 GLU A O 1
ATOM 901 N N . LYS A 1 109 ? 24.973 10.659 -1.022 1.00 81.81 109 LYS A N 1
ATOM 902 C CA . LYS A 1 109 ? 23.596 10.165 -1.086 1.00 81.81 109 LYS A CA 1
ATOM 903 C C . LYS A 1 109 ? 23.462 8.887 -0.258 1.00 81.81 109 LYS A C 1
ATOM 905 O O . LYS A 1 109 ? 24.255 7.966 -0.391 1.00 81.81 109 LYS A O 1
ATOM 910 N N . ARG A 1 110 ? 22.358 8.762 0.492 1.00 72.75 110 ARG A N 1
ATOM 911 C CA . ARG A 1 110 ? 21.967 7.500 1.167 1.00 72.75 110 ARG A CA 1
ATOM 912 C C . ARG A 1 110 ? 21.664 6.341 0.205 1.00 72.75 110 ARG A C 1
ATOM 914 O O . ARG A 1 110 ? 21.415 5.229 0.651 1.00 72.75 110 ARG A O 1
ATOM 921 N N . ARG A 1 111 ? 21.546 6.620 -1.093 1.00 82.81 111 ARG A N 1
ATOM 922 C CA . ARG A 1 111 ? 21.320 5.639 -2.157 1.00 82.81 111 ARG A CA 1
ATOM 923 C C . ARG A 1 111 ? 22.234 6.011 -3.326 1.00 82.81 111 ARG A C 1
ATOM 925 O O . ARG A 1 111 ? 21.985 7.057 -3.928 1.00 82.81 111 ARG A O 1
ATOM 932 N N . PRO A 1 112 ? 23.288 5.226 -3.606 1.00 90.31 112 PRO A N 1
ATOM 933 C CA . PRO A 1 112 ? 24.161 5.456 -4.755 1.00 90.31 112 PRO A CA 1
ATOM 934 C C . PRO A 1 112 ? 23.377 5.418 -6.067 1.00 90.31 112 PRO A C 1
ATOM 936 O O . PRO A 1 112 ? 22.486 4.582 -6.217 1.00 90.31 112 PRO A O 1
ATOM 939 N N . ASP A 1 113 ? 23.722 6.286 -7.021 1.00 92.50 113 ASP A N 1
ATOM 940 C CA . ASP A 1 113 ? 23.069 6.317 -8.342 1.00 92.50 113 ASP A CA 1
ATOM 941 C C . ASP A 1 113 ? 23.418 5.065 -9.173 1.00 92.50 113 ASP A C 1
ATOM 943 O O . ASP A 1 113 ? 22.742 4.732 -10.144 1.00 92.50 113 ASP A O 1
ATOM 947 N N . GLU A 1 114 ? 24.481 4.368 -8.776 1.00 96.62 114 GLU A N 1
ATOM 948 C CA . GLU A 1 114 ? 25.002 3.123 -9.330 1.00 96.62 114 GLU A CA 1
ATOM 949 C C . GLU A 1 114 ? 24.169 1.898 -8.932 1.00 96.62 114 GLU A C 1
ATOM 951 O O . GLU A 1 114 ? 24.339 0.833 -9.528 1.00 96.62 114 GLU A O 1
ATOM 956 N N . ILE A 1 115 ? 23.268 2.035 -7.949 1.00 97.19 115 ILE A N 1
ATOM 957 C CA . ILE A 1 115 ? 22.391 0.962 -7.475 1.00 97.19 115 ILE A CA 1
ATOM 958 C C . ILE A 1 115 ? 20.932 1.285 -7.799 1.00 97.19 115 ILE A C 1
ATOM 960 O O . ILE A 1 115 ? 20.383 2.283 -7.330 1.00 97.19 115 ILE A O 1
ATOM 964 N N . TYR A 1 116 ? 20.255 0.367 -8.490 1.00 97.00 116 TYR A N 1
ATOM 965 C CA . TYR A 1 116 ? 18.795 0.348 -8.501 1.00 97.00 116 TYR A CA 1
ATOM 966 C C . TYR A 1 116 ? 18.274 -0.529 -7.362 1.00 97.00 116 TYR A C 1
ATOM 968 O O . TYR A 1 116 ? 18.446 -1.754 -7.347 1.00 97.00 116 TYR A O 1
ATOM 976 N N . PHE A 1 117 ? 17.613 0.119 -6.404 1.00 94.94 117 PHE A N 1
ATOM 977 C CA . PHE A 1 117 ? 16.986 -0.539 -5.268 1.00 94.94 117 PHE A CA 1
ATOM 978 C C . PHE A 1 117 ? 15.591 -1.025 -5.645 1.00 94.94 117 PHE A C 1
ATOM 980 O O . PHE A 1 117 ? 14.679 -0.225 -5.851 1.00 94.94 117 PHE A O 1
ATOM 987 N N . VAL A 1 118 ? 15.397 -2.339 -5.622 1.00 91.88 118 VAL A N 1
ATOM 988 C CA . VAL A 1 118 ? 14.055 -2.900 -5.451 1.00 91.88 118 VAL A CA 1
ATOM 989 C C . VAL A 1 118 ? 13.626 -2.658 -4.001 1.00 91.88 118 VAL A C 1
ATOM 991 O O . VAL A 1 118 ? 14.481 -2.614 -3.118 1.00 91.88 118 VAL A O 1
ATOM 994 N N . GLY A 1 119 ? 12.329 -2.439 -3.756 1.00 87.38 119 GLY A N 1
ATOM 995 C CA . GLY A 1 119 ? 11.803 -2.076 -2.436 1.00 87.38 119 GLY A CA 1
ATOM 996 C C . GLY A 1 119 ? 11.989 -3.139 -1.341 1.00 87.38 119 GLY A C 1
ATOM 997 O O . GLY A 1 119 ? 13.006 -3.825 -1.249 1.00 87.38 119 GLY A O 1
ATOM 998 N N . GLY A 1 120 ? 11.006 -3.257 -0.448 1.00 91.31 120 GLY A N 1
ATOM 999 C CA . GLY A 1 120 ? 11.083 -4.177 0.693 1.00 91.31 120 GLY A CA 1
ATOM 1000 C C . GLY A 1 120 ? 11.269 -5.655 0.299 1.00 91.31 120 GLY A C 1
ATOM 1001 O O . GLY A 1 120 ? 11.038 -6.025 -0.857 1.00 91.31 120 GLY A O 1
ATOM 1002 N N . PRO A 1 121 ? 11.655 -6.521 1.253 1.00 93.06 121 PRO A N 1
ATOM 1003 C CA . PRO A 1 121 ? 11.834 -7.957 1.014 1.00 93.06 121 PRO A CA 1
ATOM 1004 C C . PRO A 1 121 ? 10.589 -8.634 0.415 1.00 93.06 121 PRO A C 1
ATOM 1006 O O . PRO A 1 121 ? 10.718 -9.518 -0.428 1.00 93.06 121 PRO A O 1
ATOM 1009 N N . GLU A 1 122 ? 9.386 -8.175 0.766 1.00 95.56 122 GLU A N 1
ATOM 1010 C CA . GLU A 1 122 ? 8.122 -8.611 0.170 1.00 95.56 122 GLU A CA 1
ATOM 1011 C C . GLU A 1 122 ? 8.089 -8.333 -1.334 1.00 95.56 122 GLU A C 1
ATOM 1013 O O . GLU A 1 122 ? 7.811 -9.227 -2.128 1.00 95.56 122 GLU A O 1
ATOM 1018 N N . GLN A 1 123 ? 8.403 -7.101 -1.739 1.00 96.50 123 GLN A N 1
ATOM 1019 C CA . GLN A 1 123 ? 8.421 -6.710 -3.147 1.00 96.50 123 GLN A CA 1
ATOM 1020 C C . GLN A 1 123 ? 9.520 -7.453 -3.913 1.00 96.50 123 GLN A C 1
ATOM 1022 O O . GLN A 1 123 ? 9.279 -7.913 -5.026 1.00 96.50 123 GLN A O 1
ATOM 1027 N N . GLN A 1 124 ? 10.697 -7.633 -3.309 1.00 95.88 124 GLN A N 1
ATOM 1028 C CA . GLN A 1 124 ? 11.776 -8.425 -3.903 1.00 95.88 124 GLN A CA 1
ATOM 1029 C C . GLN A 1 124 ? 11.348 -9.875 -4.144 1.00 95.88 124 GLN A C 1
ATOM 1031 O O . GLN A 1 124 ? 11.607 -10.410 -5.222 1.00 95.88 124 GLN A O 1
ATOM 1036 N N . TYR A 1 125 ? 10.662 -10.503 -3.186 1.00 96.88 125 TYR A N 1
ATOM 1037 C CA . TYR A 1 125 ? 10.126 -11.851 -3.360 1.00 96.88 125 TYR A CA 1
ATOM 1038 C C . TYR A 1 125 ? 9.065 -11.915 -4.470 1.00 96.88 125 TYR A C 1
ATOM 1040 O O . TYR A 1 125 ? 9.132 -12.790 -5.334 1.00 96.88 125 TYR A O 1
ATOM 1048 N N . LEU A 1 126 ? 8.099 -10.989 -4.480 1.00 97.62 126 LEU A N 1
ATOM 1049 C CA . LEU A 1 126 ? 7.029 -10.958 -5.490 1.00 97.62 126 LEU A CA 1
ATOM 1050 C C . LEU A 1 126 ? 7.583 -10.700 -6.903 1.00 97.62 126 LEU A C 1
ATOM 1052 O O . LEU A 1 126 ? 7.107 -11.284 -7.875 1.00 97.62 126 LEU A O 1
ATOM 1056 N N . MET A 1 127 ? 8.628 -9.876 -7.029 1.00 95.94 127 MET A N 1
ATOM 1057 C CA . MET A 1 127 ? 9.327 -9.672 -8.301 1.00 95.94 127 MET A CA 1
ATOM 1058 C C . MET A 1 127 ? 10.047 -10.937 -8.777 1.00 95.94 127 MET A C 1
ATOM 1060 O O . MET A 1 127 ? 9.891 -11.309 -9.937 1.00 95.94 127 MET A O 1
ATOM 1064 N N . GLN A 1 128 ? 10.802 -11.603 -7.899 1.00 94.50 128 GLN A N 1
ATOM 1065 C CA . GLN A 1 128 ? 11.568 -12.807 -8.250 1.00 94.50 128 GLN A CA 1
ATOM 1066 C C . GLN A 1 128 ? 10.667 -13.993 -8.598 1.00 94.50 128 GLN A C 1
ATOM 1068 O O . GLN A 1 128 ? 10.891 -14.675 -9.592 1.00 94.50 128 GLN A O 1
ATOM 1073 N N . SER A 1 129 ? 9.647 -14.238 -7.775 1.00 96.00 129 SER A N 1
ATOM 1074 C CA . SER A 1 129 ? 8.769 -15.405 -7.907 1.00 96.00 129 SER A CA 1
ATOM 1075 C C . SER A 1 129 ? 7.694 -15.245 -8.977 1.00 96.00 129 SER A C 1
ATOM 1077 O O . SER A 1 129 ? 7.057 -16.223 -9.339 1.00 96.00 129 SER A O 1
ATOM 1079 N N . GLY A 1 130 ? 7.412 -14.016 -9.423 1.00 96.00 130 GLY A N 1
ATOM 1080 C CA . GLY A 1 130 ? 6.264 -13.737 -10.286 1.00 96.00 130 GLY A CA 1
ATOM 1081 C C . GLY A 1 130 ? 4.904 -13.930 -9.606 1.00 96.00 130 GLY A C 1
ATOM 1082 O O . GLY A 1 130 ? 3.879 -13.825 -10.284 1.00 96.00 130 GLY A O 1
ATOM 1083 N N . ARG A 1 131 ? 4.869 -14.198 -8.294 1.00 97.44 131 ARG A N 1
ATOM 1084 C CA . ARG A 1 131 ? 3.637 -14.241 -7.500 1.00 97.44 131 ARG A CA 1
ATOM 1085 C C . ARG A 1 131 ? 3.139 -12.821 -7.230 1.00 97.44 131 ARG A C 1
ATOM 1087 O O . ARG A 1 131 ? 3.921 -11.879 -7.110 1.00 97.44 131 ARG A O 1
ATOM 1094 N N . THR A 1 132 ? 1.828 -12.681 -7.089 1.00 97.88 132 THR A N 1
ATOM 1095 C CA . THR A 1 132 ? 1.149 -11.456 -6.641 1.00 97.88 132 THR A CA 1
ATOM 1096 C C . THR A 1 132 ? 0.062 -11.826 -5.637 1.00 97.88 132 THR A C 1
ATOM 1098 O O . THR A 1 132 ? -0.240 -13.008 -5.448 1.00 97.88 132 THR A O 1
ATOM 1101 N N . LEU A 1 133 ? -0.488 -10.834 -4.937 1.00 98.56 133 LEU A N 1
ATOM 1102 C CA . LEU A 1 133 ? -1.540 -11.080 -3.953 1.00 98.56 133 LEU A CA 1
ATOM 1103 C C . LEU A 1 133 ? -2.924 -11.086 -4.607 1.00 98.56 133 LEU A C 1
ATOM 1105 O O . LEU A 1 133 ? -3.142 -10.453 -5.634 1.00 98.56 133 LEU A O 1
ATOM 1109 N N . PHE A 1 134 ? -3.860 -11.797 -3.986 1.00 98.56 134 PHE A N 1
ATOM 1110 C CA . PHE A 1 134 ? -5.293 -11.816 -4.301 1.00 98.56 134 PHE A CA 1
ATOM 1111 C C . PHE A 1 134 ? -5.707 -12.296 -5.699 1.00 98.56 134 PHE A C 1
ATOM 1113 O O . PHE A 1 134 ? -6.870 -12.155 -6.067 1.00 98.56 134 PHE A O 1
ATOM 1120 N N . LYS A 1 135 ? -4.809 -12.895 -6.487 1.00 97.44 135 LYS A N 1
ATOM 1121 C CA . LYS A 1 135 ? -5.199 -13.599 -7.720 1.00 97.44 135 LYS A CA 1
ATOM 1122 C C . LYS A 1 135 ? -6.324 -14.600 -7.427 1.00 97.44 135 LYS A C 1
ATOM 1124 O O . LYS A 1 135 ? -6.237 -15.328 -6.437 1.00 97.44 135 LYS A O 1
ATOM 1129 N N . GLY A 1 136 ? -7.351 -14.632 -8.274 1.00 96.12 136 GLY A N 1
ATOM 1130 C CA . GLY A 1 136 ? -8.511 -15.517 -8.100 1.00 96.12 136 GLY A CA 1
ATOM 1131 C C . GLY A 1 136 ? -9.427 -15.139 -6.927 1.00 96.12 136 GLY A C 1
ATOM 1132 O O . GLY A 1 136 ? -10.154 -15.995 -6.428 1.00 96.12 136 GLY A O 1
ATOM 1133 N N . MET A 1 137 ? -9.356 -13.893 -6.446 1.00 97.69 137 MET A N 1
ATOM 1134 C CA . MET A 1 137 ? -10.221 -13.366 -5.388 1.00 97.69 137 MET A CA 1
ATOM 1135 C C . MET A 1 137 ? -10.958 -12.106 -5.847 1.00 97.69 137 MET A C 1
ATOM 1137 O O . MET A 1 137 ? -10.436 -11.309 -6.636 1.00 97.69 137 MET A O 1
ATOM 1141 N N . GLU A 1 138 ? -12.135 -11.898 -5.275 1.00 96.31 138 GLU A N 1
ATOM 1142 C CA . GLU A 1 138 ? -12.863 -10.628 -5.262 1.00 96.31 138 GLU A CA 1
ATOM 1143 C C . GLU A 1 138 ? -12.598 -9.875 -3.953 1.00 96.31 138 GLU A C 1
ATOM 1145 O O . GLU A 1 138 ? -12.089 -10.443 -2.981 1.00 96.31 138 GLU A O 1
ATOM 1150 N N . LEU A 1 139 ? -12.940 -8.583 -3.894 1.00 96.12 139 LEU A N 1
ATOM 1151 C CA . LEU A 1 139 ? -12.705 -7.795 -2.677 1.00 96.12 139 LEU A CA 1
ATOM 1152 C C . LEU A 1 139 ? -13.464 -8.379 -1.471 1.00 96.12 139 LEU A C 1
ATOM 1154 O O . LEU A 1 139 ? -12.988 -8.297 -0.338 1.00 96.12 139 LEU A O 1
ATOM 1158 N N . ALA A 1 140 ? -14.627 -8.986 -1.715 1.00 94.94 140 ALA A N 1
ATOM 1159 C CA . ALA A 1 140 ? -15.440 -9.638 -0.695 1.00 94.94 140 ALA A CA 1
ATOM 1160 C C . ALA A 1 140 ? -14.804 -10.918 -0.116 1.00 94.94 140 ALA A C 1
ATOM 1162 O O . ALA A 1 140 ? -15.078 -11.250 1.038 1.00 94.94 140 ALA A O 1
ATOM 1163 N N . ASP A 1 141 ? -13.932 -11.605 -0.865 1.00 97.06 141 ASP A N 1
ATOM 1164 C CA . ASP A 1 141 ? -13.245 -12.818 -0.394 1.00 97.06 141 ASP A CA 1
ATOM 1165 C C . ASP A 1 141 ? -12.179 -12.518 0.665 1.00 97.06 141 ASP A C 1
ATOM 1167 O O . ASP A 1 141 ? -11.839 -13.374 1.488 1.00 97.06 141 ASP A O 1
ATOM 1171 N N . VAL A 1 142 ? -11.612 -11.312 0.623 1.00 97.81 142 VAL A N 1
ATOM 1172 C CA . VAL A 1 142 ? -10.637 -10.848 1.607 1.00 97.81 142 VAL A CA 1
ATOM 1173 C C . VAL A 1 142 ? -11.365 -10.583 2.920 1.00 97.81 142 VAL A C 1
ATOM 1175 O O . VAL A 1 142 ? -12.382 -9.889 2.944 1.00 97.81 142 VAL A O 1
ATOM 1178 N N . HIS A 1 143 ? -10.855 -11.108 4.035 1.00 98.56 143 HIS A N 1
ATOM 1179 C CA . HIS A 1 143 ? -11.427 -10.791 5.342 1.00 98.56 143 HIS A CA 1
ATOM 1180 C C . HIS A 1 143 ? -10.948 -9.412 5.791 1.00 98.56 143 HIS A C 1
ATOM 1182 O O . HIS A 1 143 ? -9.773 -9.227 6.109 1.00 98.56 143 HIS A O 1
ATOM 1188 N N . ARG A 1 144 ? -11.856 -8.441 5.807 1.00 98.56 144 ARG A N 1
ATOM 1189 C CA . ARG A 1 144 ? -11.585 -7.043 6.146 1.00 98.56 144 ARG A CA 1
ATOM 1190 C C . ARG A 1 144 ? -12.298 -6.711 7.447 1.00 98.56 144 ARG A C 1
ATOM 1192 O O . ARG A 1 144 ? -13.512 -6.888 7.530 1.00 98.56 144 ARG A O 1
ATOM 1199 N N . LEU A 1 145 ? -11.547 -6.251 8.440 1.00 98.81 145 LEU A N 1
ATOM 1200 C CA . LEU A 1 145 ? -12.050 -5.849 9.750 1.00 98.81 145 LEU A CA 1
ATOM 1201 C C . LEU A 1 145 ? -11.872 -4.344 9.920 1.00 98.81 145 LEU A C 1
ATOM 1203 O O . LEU A 1 145 ? -10.778 -3.830 9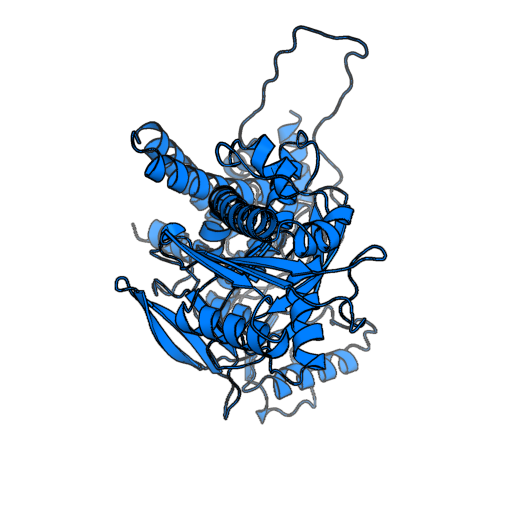.708 1.00 98.81 145 LEU A O 1
ATOM 1207 N N . GLN A 1 146 ? -12.934 -3.659 10.322 1.00 98.75 146 GLN A N 1
ATOM 1208 C CA . GLN A 1 146 ? -12.931 -2.238 10.637 1.00 98.75 146 GLN A CA 1
ATOM 1209 C C . GLN A 1 146 ? -12.713 -2.045 12.136 1.00 98.75 146 GLN A C 1
ATOM 1211 O O . GLN A 1 146 ? -13.306 -2.765 12.941 1.00 98.75 146 GLN A O 1
ATOM 1216 N N . LEU A 1 147 ? -11.864 -1.085 12.484 1.00 98.69 147 LEU A N 1
ATOM 1217 C CA . LEU A 1 147 ? -11.487 -0.705 13.839 1.00 98.69 147 LEU A CA 1
ATOM 1218 C C . LEU A 1 147 ? -11.658 0.806 13.996 1.00 98.69 147 LEU A C 1
ATOM 1220 O O . LEU A 1 147 ? -11.200 1.563 13.140 1.00 98.69 147 LEU A O 1
ATOM 1224 N N . ASP A 1 148 ? -12.266 1.202 15.105 1.00 98.75 148 ASP A N 1
ATOM 1225 C CA . ASP A 1 148 ? -12.384 2.587 15.557 1.00 98.75 148 ASP A CA 1
ATOM 1226 C C . ASP A 1 148 ? -12.362 2.617 17.101 1.00 98.75 148 ASP A C 1
ATOM 1228 O O . ASP A 1 148 ? -12.682 1.615 17.765 1.00 98.75 148 ASP A O 1
ATOM 1232 N N . ILE A 1 149 ? -11.881 3.718 17.685 1.00 98.62 149 ILE A N 1
ATOM 1233 C CA . ILE A 1 149 ? -11.747 3.874 19.139 1.00 98.62 149 ILE A CA 1
ATOM 1234 C C . ILE A 1 149 ? -12.338 5.192 19.630 1.00 98.62 149 ILE A C 1
ATOM 1236 O O . ILE A 1 149 ? -12.157 6.238 19.016 1.00 98.62 149 ILE A O 1
ATOM 1240 N N . GLU A 1 150 ? -12.901 5.162 20.838 1.00 98.38 150 GLU A N 1
ATOM 1241 C CA . GLU A 1 150 ? -13.267 6.379 21.565 1.00 98.38 150 GLU A CA 1
ATOM 1242 C C . GLU A 1 150 ? -12.400 6.552 22.802 1.00 98.38 150 GLU A C 1
ATOM 1244 O O . GLU A 1 150 ? -12.128 5.605 23.553 1.00 98.38 150 GLU A O 1
ATOM 1249 N N . VAL A 1 151 ? -12.000 7.797 23.040 1.00 97.81 151 VAL A N 1
ATOM 1250 C CA . VAL A 1 151 ? -11.118 8.175 24.139 1.00 97.81 151 VAL A CA 1
ATOM 1251 C C . VAL A 1 151 ? -11.805 9.214 25.011 1.00 97.81 151 VAL A C 1
ATOM 1253 O O . VAL A 1 151 ? -12.285 10.234 24.521 1.00 97.81 151 VAL A O 1
ATOM 1256 N N . ALA A 1 152 ? -11.811 8.991 26.323 1.00 95.12 152 ALA A N 1
ATOM 1257 C CA . ALA A 1 152 ? -12.254 10.011 27.261 1.00 95.12 152 ALA A CA 1
ATOM 1258 C C . ALA A 1 152 ? -11.177 11.094 27.387 1.00 95.12 152 ALA A C 1
ATOM 1260 O O . ALA A 1 152 ? -10.090 10.810 27.866 1.00 95.12 152 ALA A O 1
ATOM 1261 N N . SER A 1 153 ? -11.470 12.334 27.003 1.00 93.81 153 SER A N 1
ATOM 1262 C CA . SER A 1 153 ? -10.647 13.507 27.322 1.00 93.81 153 SER A CA 1
ATOM 1263 C C . SER A 1 153 ? -11.558 14.672 27.703 1.00 93.81 153 SER A C 1
ATOM 1265 O O . SER A 1 153 ? -12.505 14.980 26.980 1.00 93.81 153 SER A O 1
ATOM 1267 N N . PHE A 1 154 ? -11.310 15.283 28.865 1.00 89.25 154 PHE A N 1
ATOM 1268 C CA . PHE A 1 154 ? -12.086 16.430 29.361 1.00 89.25 154 PHE A CA 1
ATOM 1269 C C . PHE A 1 154 ? -11.442 17.775 28.991 1.00 89.25 154 PHE A C 1
ATOM 1271 O O . PHE A 1 154 ? -12.045 18.829 29.186 1.00 89.25 154 PHE A O 1
ATOM 1278 N N . ASP A 1 155 ? -10.221 17.743 28.463 1.00 86.62 155 ASP A N 1
ATOM 1279 C CA . ASP A 1 155 ? -9.356 18.892 28.240 1.00 86.62 155 ASP A CA 1
ATOM 1280 C C . ASP A 1 155 ? -8.642 18.806 26.883 1.00 86.62 155 ASP A C 1
ATOM 1282 O O . ASP A 1 155 ? -7.422 18.701 26.776 1.00 86.62 155 ASP A O 1
ATOM 1286 N N . GLY A 1 156 ? -9.427 18.948 25.815 1.00 88.25 156 GLY A N 1
ATOM 1287 C CA . GLY A 1 156 ? -8.917 19.142 24.460 1.00 88.25 156 GLY A CA 1
ATOM 1288 C C . GLY A 1 156 ? -8.761 17.849 23.666 1.00 88.25 156 GLY A C 1
ATOM 1289 O O . GLY A 1 156 ? -9.566 16.931 23.778 1.00 88.25 156 GLY A O 1
ATOM 1290 N N . PHE A 1 157 ? -7.774 17.824 22.767 1.00 91.56 157 PHE A N 1
ATOM 1291 C CA . PHE A 1 157 ? -7.546 16.668 21.905 1.00 91.56 157 PHE A CA 1
ATOM 1292 C C . PHE A 1 157 ? -6.874 15.530 22.696 1.00 91.56 157 PHE A C 1
ATOM 1294 O O . PHE A 1 157 ? -5.946 15.811 23.462 1.00 91.56 157 PHE A O 1
ATOM 1301 N N . PRO A 1 158 ? -7.279 14.261 22.499 1.00 95.25 158 PRO A N 1
ATOM 1302 C CA . PRO A 1 158 ? -6.691 13.131 23.204 1.00 95.25 158 PRO A CA 1
ATOM 1303 C C . PRO A 1 158 ? -5.164 13.032 23.081 1.00 95.25 158 PRO A C 1
ATOM 1305 O O . PRO A 1 158 ? -4.586 13.190 22.008 1.00 95.25 158 PRO A O 1
ATOM 1308 N N . ASP A 1 159 ? -4.523 12.671 24.191 1.00 95.75 159 ASP A N 1
ATOM 1309 C CA . ASP A 1 159 ? -3.074 12.465 24.306 1.00 95.75 159 ASP A CA 1
ATOM 1310 C C . ASP A 1 159 ? -2.830 11.099 24.943 1.00 95.75 159 ASP A C 1
ATOM 1312 O O . ASP A 1 159 ? -3.087 10.898 26.131 1.00 95.75 159 ASP A O 1
ATOM 1316 N N . ALA A 1 160 ? -2.296 10.161 24.161 1.00 97.00 160 ALA A N 1
ATOM 1317 C CA . ALA A 1 160 ? -2.084 8.787 24.600 1.00 97.00 160 ALA A CA 1
ATOM 1318 C C . ALA A 1 160 ? -1.141 8.673 25.814 1.00 97.00 160 ALA A C 1
ATOM 1320 O O . ALA A 1 160 ? -1.233 7.706 26.585 1.00 97.00 160 ALA A O 1
ATOM 1321 N N . THR A 1 161 ? -0.276 9.667 26.035 1.00 95.56 161 THR A N 1
ATOM 1322 C CA . THR A 1 161 ? 0.659 9.709 27.164 1.00 95.56 161 THR A CA 1
ATOM 1323 C C . THR A 1 161 ? 0.006 10.172 28.470 1.00 95.56 161 THR A C 1
ATOM 1325 O O . THR A 1 161 ? 0.492 9.821 29.551 1.00 95.56 161 THR A O 1
ATOM 1328 N N . ASN A 1 162 ? -1.136 10.867 28.402 1.00 95.88 162 ASN A N 1
ATOM 1329 C CA . ASN A 1 162 ? -1.886 11.310 29.576 1.00 95.88 162 ASN A CA 1
ATOM 1330 C C . ASN A 1 162 ? -2.660 10.124 30.193 1.00 95.88 162 ASN A C 1
ATOM 1332 O O . ASN A 1 162 ? -3.439 9.470 29.499 1.00 95.88 162 ASN A O 1
ATOM 1336 N N . PRO A 1 163 ? -2.443 9.742 31.471 1.00 92.88 163 PRO A N 1
ATOM 1337 C CA . PRO A 1 163 ? -3.169 8.632 32.113 1.00 92.88 163 PRO A CA 1
ATOM 1338 C C . PRO A 1 163 ? -4.687 8.763 32.038 1.00 92.88 163 PRO A C 1
ATOM 1340 O O . PRO A 1 163 ? -5.343 7.753 31.781 1.00 92.88 163 PRO A O 1
ATOM 1343 N N . ASP A 1 164 ? -5.201 9.981 32.169 1.00 94.06 164 ASP A N 1
ATOM 1344 C CA . ASP A 1 164 ? -6.635 10.254 32.245 1.00 94.06 164 ASP A CA 1
ATOM 1345 C C . ASP A 1 164 ? -7.310 10.188 30.869 1.00 94.06 164 ASP A C 1
ATOM 1347 O O . ASP A 1 164 ? -8.524 10.021 30.781 1.00 94.06 164 ASP A O 1
ATOM 1351 N N . HIS A 1 165 ? -6.519 10.217 29.789 1.00 96.50 165 HIS A N 1
ATOM 1352 C CA . HIS A 1 165 ? -6.997 10.064 28.417 1.00 96.50 165 HIS A CA 1
ATOM 1353 C C . HIS A 1 165 ? -7.139 8.587 28.014 1.00 96.50 165 HIS A C 1
ATOM 1355 O O . HIS A 1 165 ? -6.446 8.089 27.121 1.00 96.50 165 HIS A O 1
ATOM 1361 N N . ALA A 1 166 ? -7.963 7.840 28.747 1.00 96.81 166 ALA A N 1
ATOM 1362 C CA . ALA A 1 166 ? -8.130 6.402 28.552 1.00 96.81 166 ALA A CA 1
ATOM 1363 C C . ALA A 1 166 ? -9.001 6.065 27.335 1.00 96.81 166 ALA A C 1
ATOM 1365 O O . ALA A 1 166 ? -10.015 6.718 27.083 1.00 96.81 166 ALA A O 1
ATOM 1366 N N . VAL A 1 167 ? -8.634 4.998 26.620 1.00 98.44 167 VAL A N 1
ATOM 1367 C CA . VAL A 1 167 ? -9.529 4.350 25.654 1.00 98.44 167 VAL A CA 1
ATOM 1368 C C . VAL A 1 167 ? -10.710 3.778 26.429 1.00 98.44 167 VAL A C 1
ATOM 1370 O O . VAL A 1 167 ? -10.531 2.954 27.331 1.00 98.44 167 VAL A O 1
ATOM 1373 N N . ILE A 1 168 ? -11.909 4.237 26.088 1.00 98.25 168 ILE A N 1
ATOM 1374 C CA . ILE A 1 168 ? -13.157 3.853 26.755 1.00 98.25 168 ILE A CA 1
ATOM 1375 C C . ILE A 1 168 ? -13.991 2.895 25.912 1.00 98.25 168 ILE A C 1
ATOM 1377 O O . ILE A 1 168 ? -14.723 2.086 26.482 1.00 98.25 168 ILE A O 1
ATOM 1381 N N . ILE A 1 169 ? -13.858 2.952 24.584 1.00 98.69 169 ILE A N 1
ATOM 1382 C CA . ILE A 1 169 ? -14.565 2.083 23.641 1.00 98.69 169 ILE A CA 1
ATOM 1383 C C . ILE A 1 169 ? -13.601 1.637 22.542 1.00 98.69 169 ILE A C 1
ATOM 1385 O O . ILE A 1 169 ? -12.778 2.418 22.071 1.00 98.69 169 ILE A O 1
ATOM 1389 N N . VAL A 1 170 ? -13.735 0.378 22.132 1.00 98.75 170 VAL A N 1
ATOM 1390 C CA . VAL A 1 170 ? -13.177 -0.151 20.885 1.00 98.75 170 VAL A CA 1
ATOM 1391 C C . VAL A 1 170 ? -14.318 -0.785 20.100 1.00 98.75 170 VAL A C 1
ATOM 1393 O O . VAL A 1 170 ? -14.898 -1.782 20.542 1.00 98.75 170 VAL A O 1
ATOM 1396 N N . SER A 1 171 ? -14.649 -0.221 18.945 1.00 98.62 171 SER A N 1
ATOM 1397 C CA . SER A 1 171 ? -15.647 -0.763 18.027 1.00 98.62 171 SER A CA 1
ATOM 1398 C C . SER A 1 171 ? -14.950 -1.572 16.935 1.00 98.62 171 SER A C 1
ATOM 1400 O O . SER A 1 171 ? -13.902 -1.206 16.403 1.00 98.62 171 SER A O 1
ATOM 1402 N N . LEU A 1 172 ? -15.518 -2.738 16.634 1.00 98.69 172 LEU A N 1
ATOM 1403 C CA . LEU A 1 172 ? -15.018 -3.654 15.620 1.00 98.69 172 LEU A CA 1
ATOM 1404 C C . LEU A 1 172 ? -16.179 -4.104 14.741 1.00 98.69 172 LEU A C 1
ATOM 1406 O O . LEU A 1 172 ? -17.244 -4.460 15.251 1.00 98.69 172 LEU A O 1
ATOM 1410 N N . SER A 1 173 ? -15.966 -4.164 13.434 1.00 98.44 173 SER A N 1
ATOM 1411 C CA . SER A 1 173 ? -16.856 -4.886 12.521 1.00 98.44 173 SER A CA 1
ATOM 1412 C C . SER A 1 173 ? -16.062 -5.602 11.441 1.00 98.44 173 SER A C 1
ATOM 1414 O O . SER A 1 173 ? -14.853 -5.411 11.341 1.00 98.44 173 SER A O 1
ATOM 1416 N N . ASP A 1 174 ? -16.695 -6.484 10.679 1.00 98.06 174 ASP A N 1
ATOM 1417 C CA . ASP A 1 174 ? -16.078 -7.047 9.488 1.00 98.06 174 ASP A CA 1
ATOM 1418 C C . ASP A 1 174 ? -17.042 -7.165 8.310 1.00 98.06 174 ASP A C 1
ATOM 1420 O O . ASP A 1 174 ? -18.269 -7.110 8.435 1.00 98.06 174 ASP A O 1
ATOM 1424 N N . ASN A 1 175 ? -16.463 -7.399 7.133 1.00 96.81 175 ASN A N 1
ATOM 1425 C CA . ASN A 1 175 ? -17.204 -7.576 5.888 1.00 96.81 175 ASN A CA 1
ATOM 1426 C C . ASN A 1 175 ? -18.020 -8.883 5.812 1.00 96.81 175 ASN A C 1
ATOM 1428 O O . ASN A 1 175 ? -18.487 -9.242 4.732 1.00 96.81 175 ASN A O 1
ATOM 1432 N N . ARG A 1 176 ? -18.188 -9.602 6.929 1.00 95.44 176 ARG A N 1
ATOM 1433 C CA . ARG A 1 176 ? -18.946 -10.860 7.044 1.00 95.44 176 ARG A CA 1
ATOM 1434 C C . ARG A 1 176 ? -20.165 -10.717 7.948 1.00 95.44 176 ARG A C 1
ATOM 1436 O O . ARG A 1 176 ? -20.783 -11.714 8.316 1.00 95.44 176 ARG A O 1
ATOM 1443 N N . GLY A 1 177 ? -20.517 -9.479 8.290 1.00 95.56 177 GLY A N 1
ATOM 1444 C CA . GLY A 1 177 ? -21.701 -9.156 9.079 1.00 95.56 177 GLY A CA 1
ATOM 1445 C C . GLY A 1 177 ? -21.510 -9.349 10.580 1.00 95.56 177 GLY A C 1
ATOM 1446 O O . GLY A 1 177 ? -22.499 -9.395 11.308 1.00 95.56 177 GLY A O 1
ATOM 1447 N N . TRP A 1 178 ? -20.269 -9.476 11.059 1.00 97.81 178 TRP A N 1
ATOM 1448 C CA . TRP A 1 178 ? -19.981 -9.479 12.488 1.00 97.81 178 TRP A CA 1
ATOM 1449 C C . TRP A 1 178 ? -19.622 -8.070 12.963 1.00 97.81 178 TRP A C 1
ATOM 1451 O O . TRP A 1 178 ? -18.887 -7.347 12.297 1.00 97.81 178 TRP A O 1
ATOM 1461 N N . SER A 1 179 ? -20.110 -7.695 14.143 1.00 97.62 179 SER A N 1
ATOM 1462 C CA . SER A 1 179 ? -19.712 -6.470 14.834 1.00 97.62 179 SER A CA 1
ATOM 1463 C C . SER A 1 179 ? -19.689 -6.682 16.340 1.00 97.62 179 SER A C 1
ATOM 1465 O O . SER A 1 179 ? -20.491 -7.445 16.885 1.00 97.62 179 SER A O 1
ATOM 1467 N N . ARG A 1 180 ? -18.791 -5.985 17.033 1.00 97.69 180 ARG A N 1
ATOM 1468 C CA . ARG A 1 180 ? -18.694 -5.995 18.491 1.00 97.69 180 ARG A CA 1
ATOM 1469 C C . ARG A 1 180 ? -18.147 -4.667 18.985 1.00 97.69 180 ARG A C 1
ATOM 1471 O O . ARG A 1 180 ? -17.118 -4.206 18.508 1.00 97.69 180 ARG A O 1
ATOM 1478 N N . VAL A 1 181 ? -18.805 -4.114 19.995 1.00 97.94 181 VAL A N 1
ATOM 1479 C CA . VAL A 1 181 ? -18.317 -2.955 20.740 1.00 97.94 181 VAL A CA 1
ATOM 1480 C C . VAL A 1 181 ? -17.810 -3.451 22.089 1.00 97.94 181 VAL A C 1
ATOM 1482 O O . VAL A 1 181 ? -18.526 -4.143 22.815 1.00 97.94 181 VAL A O 1
ATOM 1485 N N . LEU A 1 182 ? -16.544 -3.180 22.381 1.00 98.12 182 LEU A N 1
ATOM 1486 C CA . LEU A 1 182 ? -15.921 -3.422 23.677 1.00 98.12 182 LEU A CA 1
ATOM 1487 C C . LEU A 1 182 ? -15.880 -2.095 24.434 1.00 98.12 182 LEU A C 1
ATOM 1489 O O . LEU A 1 182 ? -15.551 -1.076 23.835 1.00 98.12 182 LEU A O 1
ATOM 1493 N N . ASP A 1 183 ? -16.174 -2.101 25.732 1.00 97.62 183 ASP A N 1
ATOM 1494 C CA . ASP A 1 183 ? -16.265 -0.866 26.511 1.00 97.62 183 ASP A CA 1
ATOM 1495 C C . ASP A 1 183 ? -15.689 -1.006 27.928 1.00 97.62 183 ASP A C 1
ATOM 1497 O O . ASP A 1 183 ? -15.607 -2.107 28.477 1.00 97.62 183 ASP A O 1
ATOM 1501 N N . ALA A 1 184 ? -15.268 0.117 28.513 1.00 96.62 184 ALA A N 1
ATOM 1502 C CA . ALA A 1 184 ? -14.572 0.173 29.797 1.00 96.62 184 ALA A CA 1
ATOM 1503 C C . ALA A 1 184 ? -15.487 0.366 31.028 1.00 96.62 184 ALA A C 1
ATOM 1505 O O . ALA A 1 184 ? -14.984 0.686 32.104 1.00 96.62 184 ALA A O 1
ATOM 1506 N N . ARG A 1 185 ? -16.818 0.180 30.939 1.00 95.31 185 ARG A N 1
ATOM 1507 C CA . ARG A 1 185 ? -17.717 0.391 32.103 1.00 95.31 185 ARG A CA 1
ATOM 1508 C C . ARG A 1 185 ? -17.442 -0.576 33.251 1.00 95.31 185 ARG A C 1
ATOM 1510 O O . ARG A 1 185 ? -17.548 -0.204 34.416 1.00 95.31 185 ARG A O 1
ATOM 1517 N N . ALA A 1 186 ? -17.126 -1.828 32.920 1.00 95.12 186 ALA A N 1
ATOM 1518 C CA . ALA A 1 186 ? -16.961 -2.916 33.888 1.00 95.12 186 ALA A CA 1
ATOM 1519 C C . ALA A 1 186 ? -15.539 -3.497 33.929 1.00 95.12 186 ALA A C 1
ATOM 1521 O O . ALA A 1 186 ? -15.270 -4.415 34.707 1.00 95.12 186 ALA A O 1
ATOM 1522 N N . ILE A 1 187 ? -14.631 -2.998 33.088 1.00 97.00 187 ILE A N 1
ATOM 1523 C CA . ILE A 1 187 ? -13.277 -3.532 32.931 1.00 97.00 187 ILE A CA 1
ATOM 1524 C C . ILE A 1 187 ? -12.249 -2.406 32.889 1.00 97.00 187 ILE A C 1
ATOM 1526 O O . ILE A 1 187 ? -12.546 -1.282 32.502 1.00 97.00 187 ILE A O 1
ATOM 1530 N N . SER A 1 188 ? -11.012 -2.722 33.271 1.00 97.75 188 SER A N 1
ATOM 1531 C CA . SER A 1 188 ? -9.903 -1.779 33.114 1.00 97.75 188 SER A CA 1
ATOM 1532 C C . SER A 1 188 ? -9.557 -1.573 31.636 1.00 97.75 188 SER A C 1
ATOM 1534 O O . SER A 1 188 ? -9.707 -2.498 30.836 1.00 97.75 188 SER A O 1
ATOM 1536 N N . GLU A 1 189 ? -8.987 -0.418 31.286 1.00 98.19 189 GLU A N 1
ATOM 1537 C CA . GLU A 1 189 ? -8.455 -0.172 29.937 1.00 98.19 189 GLU A CA 1
ATOM 1538 C C . GLU A 1 189 ? -7.438 -1.250 29.524 1.00 98.19 189 GLU A C 1
ATOM 1540 O O . GLU A 1 189 ? -7.461 -1.736 28.399 1.00 98.19 189 GLU A O 1
ATOM 1545 N N . LYS A 1 190 ? -6.591 -1.716 30.450 1.00 98.50 190 LYS A N 1
ATOM 1546 C CA . LYS A 1 190 ? -5.674 -2.835 30.191 1.00 98.50 190 LYS A CA 1
ATOM 1547 C C . LYS A 1 190 ? -6.414 -4.083 29.702 1.00 98.50 190 LYS A C 1
ATOM 1549 O O . LYS A 1 190 ? -5.984 -4.710 28.738 1.00 98.50 190 LYS A O 1
ATOM 1554 N N . THR A 1 191 ? -7.511 -4.437 30.368 1.00 98.62 191 THR A N 1
ATOM 1555 C CA . THR A 1 191 ? -8.358 -5.574 29.987 1.00 98.62 191 THR A CA 1
ATOM 1556 C C . THR A 1 191 ? -9.042 -5.320 28.646 1.00 98.62 191 THR A C 1
ATOM 1558 O O . THR A 1 191 ? -9.068 -6.221 27.817 1.00 98.62 191 THR A O 1
ATOM 1561 N N . LEU A 1 192 ? -9.525 -4.098 28.396 1.00 98.69 192 LEU A N 1
ATOM 1562 C CA . LEU A 1 192 ? -10.113 -3.697 27.114 1.00 98.69 192 LEU A CA 1
ATOM 1563 C C . LEU A 1 192 ? -9.124 -3.886 25.950 1.00 98.69 192 LEU A C 1
ATOM 1565 O O . LEU A 1 192 ? -9.463 -4.510 24.947 1.00 98.69 192 LEU A O 1
ATOM 1569 N N . LEU A 1 193 ? -7.880 -3.424 26.111 1.00 98.81 193 LEU A N 1
ATOM 1570 C CA . LEU A 1 193 ? -6.815 -3.563 25.113 1.00 98.81 193 LEU A CA 1
ATOM 1571 C C . LEU A 1 193 ? -6.448 -5.034 24.861 1.00 98.81 193 LEU A C 1
ATOM 1573 O O . LEU A 1 193 ? -6.276 -5.444 23.713 1.00 98.81 193 LEU A O 1
ATOM 1577 N N . GLN A 1 194 ? -6.352 -5.845 25.920 1.00 98.75 194 GLN A N 1
ATOM 1578 C CA . GLN A 1 194 ? -6.105 -7.288 25.803 1.00 98.75 194 GLN A CA 1
ATOM 1579 C C . GLN A 1 194 ? -7.244 -8.000 25.064 1.00 98.75 194 GLN A C 1
ATOM 1581 O O . GLN A 1 194 ? -6.984 -8.829 24.191 1.00 98.75 194 GLN A O 1
ATOM 1586 N N . GLU A 1 195 ? -8.492 -7.653 25.380 1.00 98.69 195 GLU A N 1
ATOM 1587 C CA . GLU A 1 195 ? -9.672 -8.203 24.718 1.00 98.69 195 GLU A CA 1
ATOM 1588 C C . GLU A 1 195 ? -9.742 -7.793 23.247 1.00 98.69 195 GLU A C 1
ATOM 1590 O O . GLU A 1 195 ? -10.012 -8.645 22.408 1.00 98.69 195 GLU A O 1
ATOM 1595 N N . MET A 1 196 ? -9.426 -6.544 22.898 1.00 98.75 196 MET A N 1
ATOM 1596 C CA . MET A 1 196 ? -9.327 -6.112 21.500 1.00 98.75 196 MET A CA 1
ATOM 1597 C C . MET A 1 196 ? -8.308 -6.960 20.726 1.00 98.75 196 MET A C 1
ATOM 1599 O O . MET A 1 196 ? -8.637 -7.497 19.670 1.00 98.75 196 MET A O 1
ATOM 1603 N N . ILE A 1 197 ? -7.085 -7.115 21.249 1.00 98.81 197 ILE A N 1
ATOM 1604 C CA . ILE A 1 197 ? -6.031 -7.904 20.587 1.00 98.81 197 ILE A CA 1
ATOM 1605 C C . ILE A 1 197 ? -6.476 -9.361 20.422 1.00 98.81 197 ILE A C 1
ATOM 1607 O O . ILE A 1 197 ? -6.298 -9.941 19.347 1.00 98.81 197 ILE A O 1
ATOM 1611 N N . ARG A 1 198 ? -7.093 -9.944 21.460 1.00 98.62 198 ARG A N 1
ATOM 1612 C CA . ARG A 1 198 ? -7.653 -11.301 21.419 1.00 98.62 198 ARG A CA 1
ATOM 1613 C C . ARG A 1 198 ? -8.716 -11.425 20.333 1.00 98.62 198 ARG A C 1
ATOM 1615 O O . ARG A 1 198 ? -8.631 -12.330 19.513 1.00 98.62 198 ARG A O 1
ATOM 1622 N N . VAL A 1 199 ? -9.674 -10.503 20.292 1.00 98.62 199 VAL A N 1
ATOM 1623 C CA . VAL A 1 199 ? -10.775 -10.517 19.323 1.00 98.62 199 VAL A CA 1
ATOM 1624 C C . VAL A 1 199 ? -10.262 -10.367 17.893 1.00 98.62 199 VAL A C 1
ATOM 1626 O O . VAL A 1 199 ? -10.649 -11.156 17.038 1.00 98.62 199 VAL A O 1
ATOM 1629 N N . ILE A 1 200 ? -9.353 -9.425 17.621 1.00 98.69 200 ILE A N 1
ATOM 1630 C CA . ILE A 1 200 ? -8.750 -9.275 16.286 1.00 98.69 200 ILE A CA 1
ATOM 1631 C C . ILE A 1 200 ? -8.001 -10.557 15.890 1.00 98.69 200 ILE A C 1
ATOM 1633 O O . ILE A 1 200 ? -8.114 -11.011 14.752 1.00 98.69 200 ILE A O 1
ATOM 1637 N N . SER A 1 201 ? -7.284 -11.180 16.827 1.00 98.19 201 SER A N 1
ATOM 1638 C CA . SER A 1 201 ? -6.566 -12.437 16.579 1.00 98.19 201 SER A CA 1
ATOM 1639 C C . SER A 1 201 ? -7.512 -13.610 16.298 1.00 98.19 201 SER A C 1
ATOM 1641 O O . SER A 1 201 ? -7.241 -14.393 15.396 1.00 98.19 201 SER A O 1
ATOM 1643 N N . GLU A 1 202 ? -8.626 -13.713 17.029 1.00 97.44 202 GLU A N 1
ATOM 1644 C CA . GLU A 1 202 ? -9.656 -14.749 16.850 1.00 97.44 202 GLU A CA 1
ATOM 1645 C C . GLU A 1 202 ? -10.441 -14.581 15.545 1.00 97.44 202 GLU A C 1
ATOM 1647 O O . GLU A 1 202 ? -10.815 -15.575 14.925 1.00 97.44 202 GLU A O 1
ATOM 1652 N N . ARG A 1 203 ? -10.701 -13.336 15.119 1.00 97.81 203 ARG A N 1
ATOM 1653 C CA . ARG A 1 203 ? -11.323 -13.059 13.815 1.00 97.81 203 ARG A CA 1
ATOM 1654 C C . ARG A 1 203 ? -10.359 -13.324 12.660 1.00 97.81 203 ARG A C 1
ATOM 1656 O O . ARG A 1 203 ? -10.807 -13.711 11.594 1.00 97.81 203 ARG A O 1
ATOM 1663 N N . ASP A 1 204 ? -9.063 -13.134 12.877 1.00 98.19 204 ASP A N 1
ATOM 1664 C CA . ASP A 1 204 ? -7.995 -13.344 11.900 1.00 98.19 204 ASP A CA 1
ATOM 1665 C C . ASP A 1 204 ? -8.170 -12.625 10.533 1.00 98.19 204 ASP A C 1
ATOM 1667 O O . ASP A 1 204 ? -8.010 -13.248 9.474 1.00 98.19 204 ASP A O 1
ATOM 1671 N N . PRO A 1 205 ? -8.417 -11.300 10.506 1.00 98.62 205 PRO A N 1
ATOM 1672 C CA . PRO A 1 205 ? -8.614 -10.561 9.260 1.00 98.62 205 PRO A CA 1
ATOM 1673 C C . PRO A 1 205 ? -7.340 -10.461 8.407 1.00 98.62 205 PRO A C 1
ATOM 1675 O O . PRO A 1 205 ? -6.228 -10.325 8.918 1.00 98.62 205 PRO A O 1
ATOM 1678 N N . ASP A 1 206 ? -7.488 -10.454 7.087 1.00 98.81 206 ASP A N 1
ATOM 1679 C CA . ASP A 1 206 ? -6.388 -10.158 6.161 1.00 98.81 206 ASP A CA 1
ATOM 1680 C C . ASP A 1 206 ? -6.065 -8.659 6.128 1.00 98.81 206 ASP A C 1
ATOM 1682 O O . ASP A 1 206 ? -4.913 -8.275 5.920 1.00 98.81 206 ASP A O 1
ATOM 1686 N N . VAL A 1 207 ? -7.077 -7.810 6.337 1.00 98.81 207 VAL A N 1
ATOM 1687 C CA . VAL A 1 207 ? -6.972 -6.347 6.275 1.00 98.81 207 VAL A CA 1
ATOM 1688 C C . VAL A 1 207 ? -7.616 -5.729 7.511 1.00 98.81 207 VAL A C 1
ATOM 1690 O O . VAL A 1 207 ? -8.735 -6.087 7.868 1.00 98.81 207 VAL A O 1
ATOM 1693 N N . ILE A 1 208 ? -6.914 -4.790 8.140 1.00 98.81 208 ILE A N 1
ATOM 1694 C CA . ILE A 1 208 ? -7.452 -3.899 9.166 1.00 98.81 208 ILE A CA 1
ATOM 1695 C C . ILE A 1 208 ? -7.693 -2.534 8.523 1.00 98.81 208 ILE A C 1
ATOM 1697 O O . ILE A 1 208 ? -6.800 -1.958 7.893 1.00 98.81 208 ILE A O 1
ATOM 1701 N N . GLU A 1 209 ? -8.915 -2.048 8.671 1.00 98.75 209 GLU A N 1
ATOM 1702 C CA . GLU A 1 209 ? -9.428 -0.822 8.081 1.00 98.75 209 GLU A CA 1
ATOM 1703 C C . GLU A 1 209 ? -9.900 0.137 9.172 1.00 98.75 209 GLU A C 1
ATOM 1705 O O . GLU A 1 209 ? -10.309 -0.283 10.248 1.00 98.75 209 GLU A O 1
ATOM 1710 N N . GLY A 1 210 ? -9.839 1.431 8.893 1.00 98.44 210 GLY A N 1
ATOM 1711 C CA . GLY A 1 210 ? -10.270 2.489 9.805 1.00 98.44 210 GLY A CA 1
ATOM 1712 C C . GLY A 1 210 ? -10.318 3.821 9.070 1.00 98.44 210 GLY A C 1
ATOM 1713 O O . GLY A 1 210 ? -9.973 3.892 7.882 1.00 98.44 210 GLY A O 1
ATOM 1714 N N . HIS A 1 211 ? -10.737 4.881 9.748 1.00 98.56 211 HIS A N 1
ATOM 1715 C CA . HIS A 1 211 ? -10.738 6.228 9.189 1.00 98.56 211 HIS A CA 1
ATOM 1716 C C . HIS A 1 211 ? -9.796 7.128 9.984 1.00 98.56 211 HIS A C 1
ATOM 1718 O O . HIS A 1 211 ? -10.084 7.449 11.127 1.00 98.56 211 HIS A O 1
ATOM 1724 N N . ASN A 1 212 ? -8.688 7.553 9.368 1.00 97.75 212 ASN A N 1
ATOM 1725 C CA . ASN A 1 212 ? -7.540 8.166 10.051 1.00 97.75 212 ASN A CA 1
ATOM 1726 C C . ASN A 1 212 ? -6.807 7.201 11.007 1.00 97.75 212 ASN A C 1
ATOM 1728 O O . ASN A 1 212 ? -6.152 7.611 11.966 1.00 97.75 212 ASN A O 1
ATOM 1732 N N . LEU A 1 213 ? -6.872 5.910 10.692 1.00 97.50 213 LEU A N 1
ATOM 1733 C CA . LEU A 1 213 ? -6.327 4.805 11.467 1.00 97.50 213 LEU A CA 1
ATOM 1734 C C . LEU A 1 213 ? -4.820 4.944 11.752 1.00 97.50 213 LEU A C 1
ATOM 1736 O O . LEU A 1 213 ? -4.366 4.649 12.858 1.00 97.50 213 LEU A O 1
ATOM 1740 N N . VAL A 1 214 ? -4.024 5.379 10.766 1.00 97.12 214 VAL A N 1
ATOM 1741 C CA . VAL A 1 214 ? -2.568 5.577 10.957 1.00 97.12 214 VAL A CA 1
ATOM 1742 C C . VAL A 1 214 ? -2.229 6.950 11.536 1.00 97.12 214 VAL A C 1
ATOM 1744 O O . VAL A 1 214 ? -1.130 7.136 12.050 1.00 97.12 214 VAL A O 1
ATOM 1747 N N . GLY A 1 215 ? -3.157 7.905 11.453 1.00 96.38 215 GLY A N 1
ATOM 1748 C CA . GLY A 1 215 ? -3.001 9.244 12.019 1.00 96.38 215 GLY A CA 1
ATOM 1749 C C . GLY A 1 215 ? -3.451 9.352 13.476 1.00 96.38 215 GLY A C 1
ATOM 1750 O O . GLY A 1 215 ? -3.067 10.308 14.147 1.00 96.38 215 GLY A O 1
ATOM 1751 N N . PHE A 1 216 ? -4.245 8.397 13.973 1.00 97.75 216 PHE A N 1
ATOM 1752 C CA . PHE A 1 216 ? -4.785 8.428 15.330 1.00 97.75 216 PHE A CA 1
ATOM 1753 C C . PHE A 1 216 ? -4.819 7.048 15.998 1.00 97.75 216 PHE A C 1
ATOM 1755 O O . PHE A 1 216 ? -3.993 6.790 16.873 1.00 97.75 216 PHE A O 1
ATOM 1762 N N . ASP A 1 217 ? -5.717 6.151 15.588 1.00 98.62 217 ASP A N 1
ATOM 1763 C CA . ASP A 1 217 ? -6.086 4.942 16.336 1.00 98.62 217 ASP A CA 1
ATOM 1764 C C . ASP A 1 217 ? -4.906 4.013 16.632 1.00 98.62 217 ASP A C 1
ATOM 1766 O O . ASP A 1 217 ? -4.668 3.649 17.784 1.00 98.62 217 ASP A O 1
ATOM 1770 N N . LEU A 1 218 ? -4.136 3.622 15.608 1.00 98.44 218 LEU A N 1
ATOM 1771 C CA . LEU A 1 218 ? -3.022 2.688 15.782 1.00 98.44 218 LEU A CA 1
ATOM 1772 C C . LEU A 1 218 ? -1.889 3.297 16.622 1.00 98.44 218 LEU A C 1
ATOM 1774 O O . LEU A 1 218 ? -1.484 2.640 17.585 1.00 98.44 218 LEU A O 1
ATOM 1778 N N . PRO A 1 219 ? -1.395 4.526 16.346 1.00 97.88 219 PRO A N 1
ATOM 1779 C CA . PRO A 1 219 ? -0.449 5.194 17.239 1.00 97.88 219 PRO A CA 1
ATOM 1780 C C . PRO A 1 219 ? -0.960 5.303 18.682 1.00 97.88 219 PRO A C 1
ATOM 1782 O O . PRO A 1 219 ? -0.208 5.019 19.619 1.00 97.88 219 PRO A O 1
ATOM 1785 N N . TYR A 1 220 ? -2.239 5.653 18.866 1.00 98.62 220 TYR A N 1
ATOM 1786 C CA . TYR A 1 220 ? -2.854 5.780 20.185 1.00 98.62 220 TYR A CA 1
ATOM 1787 C C . TYR A 1 220 ? -2.839 4.436 20.919 1.00 98.62 220 TYR A C 1
ATOM 1789 O O . TYR A 1 220 ? -2.290 4.329 22.015 1.00 98.62 220 TYR A O 1
ATOM 1797 N N . LEU A 1 221 ? -3.355 3.377 20.291 1.00 98.75 221 LEU A N 1
ATOM 1798 C CA . LEU A 1 221 ? -3.416 2.032 20.866 1.00 98.75 221 LEU A CA 1
ATOM 1799 C C . LEU A 1 221 ? -2.032 1.458 21.168 1.00 98.75 221 LEU A C 1
ATOM 1801 O O . LEU A 1 221 ? -1.857 0.834 22.216 1.00 98.75 221 LEU A O 1
ATOM 1805 N N . MET A 1 222 ? -1.044 1.685 20.299 1.00 98.31 222 MET A N 1
ATOM 1806 C CA . MET A 1 222 ? 0.343 1.270 20.529 1.00 98.31 222 MET A CA 1
ATOM 1807 C C . MET A 1 222 ? 0.915 1.914 21.796 1.00 98.31 222 MET A C 1
ATOM 1809 O O . MET A 1 222 ? 1.492 1.215 22.636 1.00 98.31 222 MET A O 1
ATOM 1813 N N . GLU A 1 223 ? 0.714 3.221 21.974 1.00 98.38 223 GLU A N 1
ATOM 1814 C CA . GLU A 1 223 ? 1.175 3.942 23.160 1.00 98.38 223 GLU A CA 1
ATOM 1815 C C . GLU A 1 223 ? 0.415 3.507 24.424 1.00 98.38 223 GLU A C 1
ATOM 1817 O O . GLU A 1 223 ? 1.038 3.214 25.448 1.00 98.38 223 GLU A O 1
ATOM 1822 N N . ARG A 1 224 ? -0.915 3.350 24.367 1.00 98.62 224 ARG A N 1
ATOM 1823 C CA . ARG A 1 224 ? -1.701 2.853 25.514 1.00 98.62 224 ARG A CA 1
ATOM 1824 C C . ARG A 1 224 ? -1.300 1.437 25.918 1.00 98.62 224 ARG A C 1
ATOM 1826 O O . ARG A 1 224 ? -1.103 1.166 27.104 1.00 98.62 224 ARG A O 1
ATOM 1833 N N . CYS A 1 225 ? -1.096 0.547 24.950 1.00 98.62 225 CYS A N 1
ATOM 1834 C CA . CYS A 1 225 ? -0.593 -0.804 25.191 1.00 98.62 225 CYS A CA 1
ATOM 1835 C C . CYS A 1 225 ? 0.776 -0.776 25.883 1.00 98.62 225 CYS A C 1
ATOM 1837 O O . CYS A 1 225 ? 0.966 -1.447 26.903 1.00 98.62 225 CYS A O 1
ATOM 1839 N N . ARG A 1 226 ? 1.700 0.068 25.402 1.00 98.00 226 ARG A N 1
ATOM 1840 C CA . ARG A 1 226 ? 3.016 0.273 26.023 1.00 98.00 226 ARG A CA 1
ATOM 1841 C C . ARG A 1 226 ? 2.891 0.706 27.485 1.00 98.00 226 ARG A C 1
ATOM 1843 O O . ARG A 1 226 ? 3.572 0.141 28.341 1.00 98.00 226 ARG A O 1
ATOM 1850 N N . ARG A 1 227 ? 2.010 1.663 27.791 1.00 97.88 227 ARG A N 1
ATOM 1851 C CA . ARG A 1 227 ? 1.790 2.166 29.159 1.00 97.88 227 ARG A CA 1
ATOM 1852 C C . ARG A 1 227 ? 1.224 1.113 30.109 1.00 97.88 227 ARG A C 1
ATOM 1854 O O . ARG A 1 227 ? 1.623 1.069 31.269 1.00 97.88 227 ARG A O 1
ATOM 1861 N N . HIS A 1 228 ? 0.355 0.233 29.615 1.00 98.06 228 HIS A N 1
ATOM 1862 C CA . HIS A 1 228 ? -0.246 -0.852 30.404 1.00 98.06 228 HIS A CA 1
ATOM 1863 C C . HIS A 1 228 ? 0.596 -2.136 30.468 1.00 98.06 228 HIS A C 1
ATOM 1865 O O . HIS A 1 228 ? 0.206 -3.111 31.130 1.00 98.06 228 HIS A O 1
ATOM 1871 N N . GLY A 1 229 ? 1.750 -2.156 29.792 1.00 97.94 229 GLY A N 1
ATOM 1872 C CA . GLY A 1 229 ? 2.595 -3.344 29.667 1.00 97.94 229 GLY A CA 1
ATOM 1873 C C . GLY A 1 229 ? 1.901 -4.477 28.906 1.00 97.94 229 GLY A C 1
ATOM 1874 O O . GLY A 1 229 ? 2.093 -5.647 29.234 1.00 97.94 229 GLY A O 1
ATOM 1875 N N . VAL A 1 230 ? 1.047 -4.132 27.941 1.00 98.44 230 VAL A N 1
ATOM 1876 C CA . VAL A 1 230 ? 0.371 -5.069 27.041 1.00 98.44 230 VAL A CA 1
ATOM 1877 C C . VAL A 1 230 ? 1.133 -5.070 25.715 1.00 98.44 230 VAL A C 1
ATOM 1879 O O . VAL A 1 230 ? 1.273 -4.014 25.103 1.00 98.44 230 VAL A O 1
ATOM 1882 N N . PRO A 1 231 ? 1.650 -6.212 25.237 1.00 97.94 231 PRO A N 1
ATOM 1883 C CA . PRO A 1 231 ? 2.200 -6.285 23.890 1.00 97.94 231 PRO A CA 1
ATOM 1884 C C . PRO A 1 231 ? 1.081 -6.067 22.869 1.00 97.94 231 PRO A C 1
ATOM 1886 O O . PRO A 1 231 ? 0.125 -6.837 22.853 1.00 97.94 231 PRO A O 1
ATOM 1889 N N . PHE A 1 232 ? 1.200 -5.058 22.002 1.00 98.12 232 PHE A N 1
ATOM 1890 C CA . PHE A 1 232 ? 0.259 -4.819 20.899 1.00 98.12 232 PHE A CA 1
ATOM 1891 C C . PHE A 1 232 ? 0.482 -5.836 19.764 1.00 98.12 232 PHE A C 1
ATOM 1893 O O . PHE A 1 232 ? 0.900 -5.491 18.666 1.00 98.12 232 PHE A O 1
ATOM 1900 N N . ALA A 1 233 ? 0.309 -7.122 20.065 1.00 97.50 233 ALA A N 1
ATOM 1901 C CA . ALA A 1 233 ? 0.687 -8.258 19.226 1.00 97.50 233 ALA A CA 1
ATOM 1902 C C . ALA A 1 233 ? -0.373 -8.568 18.151 1.00 97.50 233 ALA A C 1
ATOM 1904 O O . ALA A 1 233 ? -1.067 -9.577 18.229 1.00 97.50 233 ALA A O 1
ATOM 1905 N N . LEU A 1 234 ? -0.529 -7.680 17.163 1.00 97.88 234 LEU A N 1
ATOM 1906 C CA . LEU A 1 234 ? -1.503 -7.851 16.072 1.00 97.88 234 LEU A CA 1
ATOM 1907 C C . LEU A 1 234 ? -1.008 -8.729 14.910 1.00 97.88 234 LEU A C 1
ATOM 1909 O O . LEU A 1 234 ? -1.809 -9.111 14.050 1.00 97.88 234 LEU A O 1
ATOM 1913 N N . GLY A 1 235 ? 0.292 -9.034 14.845 1.00 97.88 235 GLY A N 1
ATOM 1914 C CA . GLY A 1 235 ? 0.847 -9.937 13.839 1.00 97.88 235 GLY A CA 1
ATOM 1915 C C . GLY A 1 235 ? 0.207 -11.324 13.913 1.00 97.88 235 GLY A C 1
ATOM 1916 O O . GLY A 1 235 ? -0.063 -11.833 14.998 1.00 97.88 235 GLY A O 1
ATOM 1917 N N . ARG A 1 236 ? -0.013 -11.973 12.764 1.00 96.75 236 ARG A N 1
ATOM 1918 C CA . ARG A 1 236 ? -0.465 -13.380 12.711 1.00 96.75 236 ARG A CA 1
ATOM 1919 C C . ARG A 1 236 ? 0.514 -14.345 13.378 1.00 96.75 236 ARG A C 1
ATOM 1921 O O . ARG A 1 236 ? 0.122 -15.421 13.811 1.00 96.75 236 ARG A O 1
ATOM 1928 N N . ASP A 1 237 ? 1.782 -13.962 13.459 1.00 95.00 237 ASP A N 1
ATOM 1929 C CA . ASP A 1 237 ? 2.847 -14.667 14.172 1.00 95.00 237 ASP A CA 1
ATOM 1930 C C . ASP A 1 237 ? 3.003 -14.207 15.638 1.00 95.00 237 ASP A C 1
ATOM 1932 O O . ASP A 1 237 ? 3.933 -14.634 16.322 1.00 95.00 237 ASP A O 1
ATOM 1936 N N . GLY A 1 238 ? 2.114 -13.334 16.126 1.00 95.69 238 GLY A N 1
ATOM 1937 C CA . GLY A 1 238 ? 2.182 -12.722 17.451 1.00 95.69 238 GLY A CA 1
ATOM 1938 C C . GLY A 1 238 ? 3.171 -11.557 17.560 1.00 95.69 238 GLY A C 1
ATOM 1939 O O . GLY A 1 238 ? 3.425 -11.085 18.671 1.00 95.69 238 GLY A O 1
ATOM 1940 N N . SER A 1 239 ? 3.752 -11.078 16.454 1.00 96.19 239 SER A N 1
ATOM 1941 C CA . SER A 1 239 ? 4.646 -9.921 16.491 1.00 96.19 239 SER A CA 1
ATOM 1942 C C . SER A 1 239 ? 3.888 -8.619 16.766 1.00 96.19 239 SER A C 1
ATOM 1944 O O . SER A 1 239 ? 2.716 -8.448 16.414 1.00 96.19 239 SER A O 1
ATOM 1946 N N . VAL A 1 240 ? 4.593 -7.648 17.345 1.00 97.19 240 VAL A N 1
ATOM 1947 C CA . VAL A 1 240 ? 4.116 -6.260 17.387 1.00 97.19 240 VAL A CA 1
ATOM 1948 C C . VAL A 1 240 ? 4.278 -5.606 16.005 1.00 97.19 240 VAL A C 1
ATOM 1950 O O . VAL A 1 240 ? 5.237 -5.939 15.296 1.00 97.19 240 VAL A O 1
ATOM 1953 N N . PRO A 1 241 ? 3.373 -4.699 15.594 1.00 96.81 241 PRO A N 1
ATOM 1954 C CA . PRO A 1 241 ? 3.520 -3.927 14.369 1.00 96.81 241 PRO A CA 1
ATOM 1955 C C . PRO A 1 241 ? 4.816 -3.116 14.331 1.00 96.81 241 PRO A C 1
ATOM 1957 O O . PRO A 1 241 ? 5.302 -2.643 15.361 1.00 96.81 241 PRO A O 1
ATOM 1960 N N . ARG A 1 242 ? 5.350 -2.915 13.125 1.00 95.12 242 ARG A N 1
ATOM 1961 C CA . ARG A 1 242 ? 6.428 -1.951 12.875 1.00 95.12 242 ARG A CA 1
ATOM 1962 C C . ARG A 1 242 ? 5.857 -0.671 12.295 1.00 95.12 242 ARG A C 1
ATOM 1964 O O . ARG A 1 242 ? 4.959 -0.727 11.459 1.00 95.12 242 ARG A O 1
ATOM 1971 N N . THR A 1 243 ? 6.436 0.457 12.683 1.00 96.69 243 THR A N 1
ATOM 1972 C CA . THR A 1 243 ? 6.129 1.763 12.105 1.00 96.69 243 THR A CA 1
ATOM 1973 C C . THR A 1 243 ? 7.324 2.315 11.345 1.00 96.69 243 THR A C 1
ATOM 1975 O O . THR A 1 243 ? 8.478 2.032 11.680 1.00 96.69 243 THR A O 1
ATOM 1978 N N . PHE A 1 244 ? 7.053 3.079 10.293 1.00 94.69 244 PHE A N 1
ATOM 1979 C CA . PHE A 1 244 ? 8.077 3.802 9.550 1.00 94.69 244 PHE A CA 1
ATOM 1980 C C . PHE A 1 244 ? 7.485 5.047 8.883 1.00 94.69 244 PHE A C 1
ATOM 1982 O O . PHE A 1 244 ? 6.338 4.998 8.433 1.00 94.69 244 PHE A O 1
ATOM 1989 N N . PRO A 1 245 ? 8.272 6.128 8.741 1.00 96.00 245 PRO A N 1
ATOM 1990 C CA . PRO A 1 245 ? 7.816 7.321 8.047 1.00 96.00 245 PRO A CA 1
ATOM 1991 C C . PRO A 1 245 ? 7.449 7.016 6.595 1.00 96.00 245 PRO A C 1
ATOM 1993 O O . PRO A 1 245 ? 8.201 6.360 5.866 1.00 96.00 245 PRO A O 1
ATOM 1996 N N . ALA A 1 246 ? 6.308 7.535 6.168 1.00 94.31 246 ALA A N 1
ATOM 1997 C CA . ALA A 1 246 ? 5.806 7.467 4.810 1.00 94.31 246 ALA A CA 1
ATOM 1998 C C . ALA A 1 246 ? 5.177 8.807 4.414 1.00 94.31 246 ALA A C 1
ATOM 2000 O O . ALA A 1 246 ? 4.837 9.637 5.253 1.00 94.31 246 ALA A O 1
ATOM 2001 N N . SER A 1 247 ? 5.031 9.012 3.108 1.00 93.44 247 SER A N 1
ATOM 2002 C CA . SER A 1 247 ? 4.390 10.199 2.552 1.00 93.44 247 SER A CA 1
ATOM 2003 C C . SER A 1 247 ? 3.510 9.797 1.380 1.00 93.44 247 SER A C 1
ATOM 2005 O O . SER A 1 247 ? 3.884 8.934 0.579 1.00 93.44 247 SER A O 1
ATOM 2007 N N . MET A 1 248 ? 2.340 10.417 1.278 1.00 92.88 248 MET A N 1
ATOM 2008 C CA . MET A 1 248 ? 1.421 10.260 0.155 1.00 92.88 248 MET A CA 1
ATOM 2009 C C . MET A 1 248 ? 1.057 11.620 -0.419 1.00 92.88 248 MET A C 1
ATOM 2011 O O . MET A 1 248 ? 0.797 12.574 0.311 1.00 92.88 248 MET A O 1
ATOM 2015 N N . ARG A 1 249 ? 1.011 11.700 -1.750 1.00 89.19 249 ARG A N 1
ATOM 2016 C CA . ARG A 1 249 ? 0.659 12.922 -2.470 1.00 89.19 249 ARG A CA 1
ATOM 2017 C C . ARG A 1 249 ? -0.775 12.850 -2.989 1.00 89.19 249 ARG A C 1
ATOM 2019 O O . ARG A 1 249 ? -1.121 11.928 -3.723 1.00 89.19 249 ARG A O 1
ATOM 2026 N N . PHE A 1 250 ? -1.560 13.874 -2.679 1.00 89.38 250 PHE A N 1
ATOM 2027 C CA . PHE A 1 250 ? -2.923 14.092 -3.151 1.00 89.38 250 PHE A CA 1
ATOM 2028 C C . PHE A 1 250 ? -2.969 15.418 -3.915 1.00 89.38 250 PHE A C 1
ATOM 2030 O O . PHE A 1 250 ? -2.981 16.498 -3.321 1.00 89.38 250 PHE A O 1
ATOM 2037 N N . ALA A 1 251 ? -2.952 15.342 -5.249 1.00 85.81 251 ALA A N 1
ATOM 2038 C CA . ALA A 1 251 ? -2.782 16.500 -6.128 1.00 85.81 251 ALA A CA 1
ATOM 2039 C C . ALA A 1 251 ? -1.539 17.337 -5.748 1.00 85.81 251 ALA A C 1
ATOM 2041 O O . ALA A 1 251 ? -0.404 16.895 -5.940 1.00 85.81 251 ALA A O 1
ATOM 2042 N N . GLU A 1 252 ? -1.734 18.539 -5.210 1.00 82.19 252 GLU A N 1
ATOM 2043 C CA . GLU A 1 252 ? -0.655 19.450 -4.806 1.00 82.19 252 GLU A CA 1
ATOM 2044 C C . GLU A 1 252 ? -0.264 19.329 -3.329 1.00 82.19 252 GLU A C 1
ATOM 2046 O O . GLU A 1 252 ? 0.719 19.927 -2.902 1.00 82.19 252 GLU A O 1
ATOM 2051 N N . ARG A 1 253 ? -1.003 18.540 -2.542 1.00 87.94 253 ARG A N 1
ATOM 2052 C CA . ARG A 1 253 ? -0.742 18.340 -1.113 1.00 87.94 253 ARG A CA 1
ATOM 2053 C C . ARG A 1 253 ? 0.031 17.048 -0.887 1.00 87.94 253 ARG A C 1
ATOM 2055 O O . ARG A 1 253 ? -0.283 16.030 -1.497 1.00 87.94 253 ARG A O 1
ATOM 2062 N N . SER A 1 254 ? 0.988 17.082 0.031 1.00 92.31 254 SER A N 1
ATOM 2063 C CA . SER A 1 254 ? 1.632 15.885 0.575 1.00 92.31 254 SER A CA 1
ATOM 2064 C C . SER A 1 254 ? 1.200 15.704 2.023 1.00 92.31 254 SER A C 1
ATOM 2066 O O . SER A 1 254 ? 1.107 16.680 2.765 1.00 92.31 254 SER A O 1
ATOM 2068 N N . VAL A 1 255 ? 0.917 14.464 2.402 1.00 94.19 255 VAL A N 1
ATOM 2069 C CA . VAL A 1 255 ? 0.563 14.069 3.763 1.00 94.19 255 VAL A CA 1
ATOM 2070 C C . VAL A 1 255 ? 1.623 13.094 4.243 1.00 94.19 255 VAL A C 1
ATOM 2072 O O . VAL A 1 255 ? 1.779 12.017 3.664 1.00 94.19 255 VAL A O 1
ATOM 2075 N N . ASP A 1 256 ? 2.338 13.490 5.290 1.00 95.62 256 ASP A N 1
ATOM 2076 C CA . ASP A 1 256 ? 3.318 12.655 5.976 1.00 95.62 256 ASP A CA 1
ATOM 2077 C C . ASP A 1 256 ? 2.647 11.940 7.153 1.00 95.62 256 ASP A C 1
ATOM 2079 O O . ASP A 1 256 ? 1.815 12.520 7.853 1.00 95.62 256 ASP A O 1
ATOM 2083 N N . PHE A 1 257 ? 2.985 10.671 7.353 1.00 95.44 257 PHE A N 1
ATOM 2084 C CA . PHE A 1 257 ? 2.425 9.821 8.404 1.00 95.44 257 PHE A CA 1
ATOM 2085 C C . PHE A 1 257 ? 3.374 8.660 8.706 1.00 95.44 257 PHE A C 1
ATOM 2087 O O . PHE A 1 257 ? 4.257 8.338 7.910 1.00 95.44 257 PHE A O 1
ATOM 2094 N N . ASP A 1 258 ? 3.156 7.979 9.826 1.00 95.94 258 ASP A N 1
ATOM 2095 C CA . ASP A 1 258 ? 3.850 6.731 10.127 1.00 95.94 258 ASP A CA 1
ATOM 2096 C C . ASP A 1 258 ? 3.037 5.548 9.595 1.00 95.94 258 ASP A C 1
ATOM 2098 O O . ASP A 1 258 ? 1.976 5.196 10.110 1.00 95.94 258 ASP A O 1
ATOM 2102 N N . ALA A 1 259 ? 3.524 4.920 8.527 1.00 95.69 259 ALA A N 1
ATOM 2103 C CA . ALA A 1 259 ? 2.917 3.707 8.005 1.00 95.69 259 ALA A CA 1
ATOM 2104 C C . ALA A 1 259 ? 3.090 2.558 9.004 1.00 95.69 259 ALA A C 1
ATOM 2106 O O . ALA A 1 259 ? 4.157 2.390 9.593 1.00 95.69 259 ALA A O 1
ATOM 2107 N N . VAL A 1 260 ? 2.051 1.731 9.137 1.00 96.94 260 VAL A N 1
ATOM 2108 C CA . VAL A 1 260 ? 2.040 0.565 10.026 1.00 96.94 260 VAL A CA 1
ATOM 2109 C C . VAL A 1 260 ? 2.109 -0.722 9.204 1.00 96.94 260 VAL A C 1
ATOM 2111 O O . VAL A 1 260 ? 1.313 -0.942 8.287 1.00 96.94 260 VAL A O 1
ATOM 2114 N N . GLU A 1 261 ? 3.055 -1.591 9.544 1.00 95.81 261 GLU A N 1
ATOM 2115 C CA . GLU A 1 261 ? 3.195 -2.943 9.007 1.00 95.81 261 GLU A CA 1
ATOM 2116 C C . GLU A 1 261 ? 2.874 -3.978 10.081 1.00 95.81 261 GLU A C 1
ATOM 2118 O O . GLU A 1 261 ? 3.519 -4.032 11.130 1.00 95.81 261 GLU A O 1
ATOM 2123 N N . ILE A 1 262 ? 1.892 -4.830 9.790 1.00 97.88 262 ILE A N 1
ATOM 2124 C CA . ILE A 1 262 ? 1.436 -5.900 10.674 1.00 97.88 262 ILE A CA 1
ATOM 2125 C C . ILE A 1 262 ? 1.761 -7.229 10.000 1.00 97.88 262 ILE A C 1
ATOM 2127 O O . ILE A 1 262 ? 1.336 -7.485 8.874 1.00 97.88 262 ILE A O 1
ATOM 2131 N N . ALA A 1 263 ? 2.524 -8.084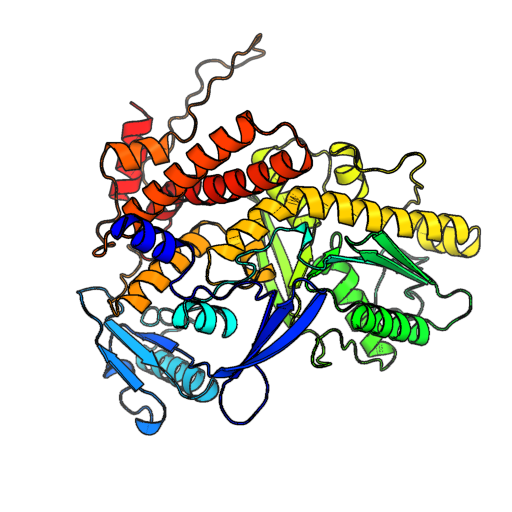 10.676 1.00 97.44 263 ALA A N 1
ATOM 2132 C CA . ALA A 1 263 ? 2.980 -9.345 10.110 1.00 97.44 263 ALA A CA 1
ATOM 2133 C C . ALA A 1 263 ? 1.789 -10.209 9.649 1.00 97.44 263 ALA A C 1
ATOM 2135 O O . ALA A 1 263 ? 0.985 -10.680 10.450 1.00 97.44 263 ALA A O 1
ATOM 2136 N N . GLY A 1 264 ? 1.670 -10.417 8.332 1.00 97.62 264 GLY A N 1
ATOM 2137 C CA . GLY A 1 264 ? 0.634 -11.270 7.740 1.00 97.62 264 GLY A CA 1
ATOM 2138 C C . GLY A 1 264 ? -0.730 -10.595 7.563 1.00 97.62 264 GLY A C 1
ATOM 2139 O O . GLY A 1 264 ?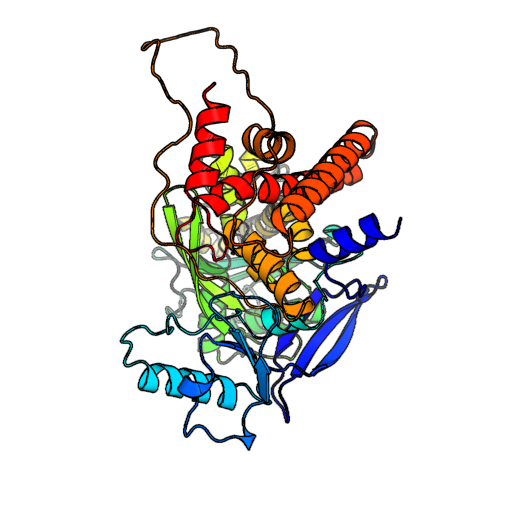 -1.686 -11.295 7.234 1.00 97.62 264 GLY A O 1
ATOM 2140 N N . ARG A 1 265 ? -0.818 -9.271 7.760 1.00 98.50 265 ARG A N 1
ATOM 2141 C CA . ARG A 1 265 ? -2.029 -8.465 7.549 1.00 98.50 265 ARG A CA 1
ATOM 2142 C C . ARG A 1 265 ? -1.704 -7.180 6.780 1.00 98.50 265 ARG A C 1
ATOM 2144 O O . ARG A 1 265 ? -0.550 -6.760 6.688 1.00 98.50 265 ARG A O 1
ATOM 2151 N N . HIS A 1 266 ? -2.725 -6.529 6.246 1.00 98.62 266 HIS A N 1
ATOM 2152 C CA . HIS A 1 266 ? -2.617 -5.217 5.614 1.00 98.62 266 HIS A CA 1
ATOM 2153 C C . HIS A 1 266 ? -3.370 -4.154 6.405 1.00 98.62 266 HIS A C 1
ATOM 2155 O O . HIS A 1 266 ? -4.337 -4.455 7.092 1.00 98.62 266 HIS A O 1
ATOM 2161 N N . VAL A 1 267 ? -2.917 -2.908 6.290 1.00 98.44 267 VAL A N 1
ATOM 2162 C CA . VAL A 1 267 ? -3.578 -1.737 6.869 1.00 98.44 267 VAL A CA 1
ATOM 2163 C C . VAL A 1 267 ? -4.041 -0.850 5.723 1.00 98.44 267 VAL A C 1
ATOM 2165 O O . VAL A 1 267 ? -3.226 -0.491 4.866 1.00 98.44 267 VAL A O 1
ATOM 2168 N N . ILE A 1 268 ? -5.331 -0.523 5.703 1.00 98.25 268 ILE A N 1
ATOM 2169 C CA . ILE A 1 268 ? -5.943 0.382 4.729 1.00 98.25 268 ILE A CA 1
ATOM 2170 C C . ILE A 1 268 ? -6.675 1.483 5.487 1.00 98.25 268 ILE A C 1
ATOM 2172 O O . ILE A 1 268 ? -7.574 1.222 6.276 1.00 98.25 268 ILE A O 1
ATOM 2176 N N . ASP A 1 269 ? -6.282 2.725 5.236 1.00 98.12 269 ASP A N 1
ATOM 2177 C CA . ASP A 1 269 ? -6.893 3.890 5.862 1.00 98.12 269 ASP A CA 1
ATOM 2178 C C . ASP A 1 269 ? -7.868 4.549 4.883 1.00 98.12 269 ASP A C 1
ATOM 2180 O O . ASP A 1 269 ? -7.473 5.032 3.814 1.00 98.12 269 ASP A O 1
ATOM 2184 N N . THR A 1 270 ? -9.152 4.559 5.238 1.00 98.12 270 THR A N 1
ATOM 2185 C CA . THR A 1 270 ? -10.210 5.119 4.391 1.00 98.12 270 THR A CA 1
ATOM 2186 C C . THR A 1 270 ? -10.074 6.629 4.218 1.00 98.12 270 THR A C 1
ATOM 2188 O O . THR A 1 270 ? -10.523 7.148 3.198 1.00 98.12 270 THR A O 1
ATOM 2191 N N . LEU A 1 271 ? -9.378 7.341 5.116 1.00 97.75 271 LEU A N 1
ATOM 2192 C CA . LEU A 1 271 ? -9.083 8.765 4.936 1.00 97.75 271 LEU A CA 1
ATOM 2193 C C . LEU A 1 271 ? -8.286 9.000 3.646 1.00 97.75 271 LEU A C 1
ATOM 2195 O O . LEU A 1 271 ? -8.636 9.856 2.834 1.00 97.75 271 LEU A O 1
ATOM 2199 N N . PHE A 1 272 ? -7.252 8.191 3.403 1.00 96.56 272 PHE A N 1
ATOM 2200 C CA . PHE A 1 272 ? -6.445 8.291 2.185 1.00 96.56 272 PHE A CA 1
ATOM 2201 C C . PHE A 1 272 ? -7.214 7.867 0.937 1.00 96.56 272 PHE A C 1
ATOM 2203 O O . PHE A 1 272 ? -6.946 8.371 -0.155 1.00 96.56 272 PHE A O 1
ATOM 2210 N N . GLN A 1 273 ? -8.184 6.967 1.071 1.00 95.56 273 GLN A N 1
ATOM 2211 C CA . GLN A 1 273 ? -9.052 6.583 -0.039 1.00 95.56 273 GLN A CA 1
ATOM 2212 C C . GLN A 1 273 ? -10.014 7.714 -0.414 1.00 95.56 273 GLN A C 1
ATOM 2214 O O . GLN A 1 273 ? -10.142 8.034 -1.595 1.00 95.56 273 GLN A O 1
ATOM 2219 N N . VAL A 1 274 ? -10.616 8.369 0.582 1.00 96.38 274 VAL A N 1
ATOM 2220 C CA . VAL A 1 274 ? -11.470 9.552 0.400 1.00 96.38 274 VAL A CA 1
ATOM 2221 C C . VAL A 1 274 ? -10.676 10.700 -0.228 1.00 96.38 274 VAL A C 1
ATOM 2223 O O . VAL A 1 274 ? -11.109 11.264 -1.230 1.00 96.38 274 VAL A O 1
ATOM 2226 N N . MET A 1 275 ? -9.474 10.997 0.278 1.00 95.25 275 MET A N 1
ATOM 2227 C CA . MET A 1 275 ? -8.601 12.014 -0.322 1.00 95.25 275 MET A CA 1
ATOM 2228 C C . MET A 1 275 ? -8.218 11.664 -1.768 1.00 95.25 275 MET A C 1
ATOM 2230 O O . MET A 1 275 ? -8.223 12.534 -2.635 1.00 95.25 275 MET A O 1
ATOM 2234 N N . SER A 1 276 ? -7.906 10.393 -2.051 1.00 92.62 276 SER A N 1
ATOM 2235 C CA . SER A 1 276 ? -7.581 9.929 -3.410 1.00 92.62 276 SER A CA 1
ATOM 2236 C C . SER A 1 276 ? -8.758 10.085 -4.373 1.00 92.62 276 SER A C 1
ATOM 2238 O O . SER A 1 276 ? -8.556 10.441 -5.533 1.00 92.62 276 SER A O 1
ATOM 2240 N N . PHE A 1 277 ? -9.981 9.828 -3.905 1.00 92.50 277 PHE A N 1
ATOM 2241 C CA . PHE A 1 277 ? -11.206 10.058 -4.669 1.00 92.50 277 PHE A CA 1
ATOM 2242 C C . PHE A 1 277 ? -11.394 11.551 -4.979 1.00 92.50 277 PHE A C 1
ATOM 2244 O O . PHE A 1 277 ? -11.639 11.916 -6.134 1.00 92.50 277 PHE A O 1
ATOM 2251 N N . ASP A 1 278 ? -11.196 12.422 -3.983 1.00 93.25 278 ASP A N 1
ATOM 2252 C CA . ASP A 1 278 ? -11.424 13.861 -4.147 1.00 93.25 278 ASP A CA 1
ATOM 2253 C C . ASP A 1 278 ? -10.422 14.548 -5.080 1.00 93.25 278 ASP A C 1
ATOM 2255 O O . ASP A 1 278 ? -10.754 15.551 -5.707 1.00 93.25 278 ASP A O 1
ATOM 2259 N N . VAL A 1 279 ? -9.216 13.988 -5.257 1.00 88.69 279 VAL A N 1
ATOM 2260 C CA . VAL A 1 279 ? -8.235 14.496 -6.240 1.00 88.69 279 VAL A CA 1
ATOM 2261 C C . VAL A 1 279 ? -8.867 14.673 -7.625 1.00 88.69 279 VAL A C 1
ATOM 2263 O O . VAL A 1 279 ? -8.548 15.642 -8.324 1.00 88.69 279 VAL A O 1
ATOM 2266 N N . PHE A 1 280 ? -9.766 13.761 -8.003 1.00 83.88 280 PHE A N 1
ATOM 2267 C CA . PHE A 1 280 ? -10.461 13.777 -9.288 1.00 83.88 280 PHE A CA 1
ATOM 2268 C C . PHE A 1 280 ? -11.838 14.438 -9.224 1.00 83.88 280 PHE A C 1
ATOM 2270 O O . PHE A 1 280 ? -12.240 15.070 -10.197 1.00 83.88 280 PHE A O 1
ATOM 2277 N N . LYS A 1 281 ? -12.569 14.268 -8.118 1.00 87.75 281 LYS A N 1
ATOM 2278 C CA . LYS A 1 281 ? -13.964 1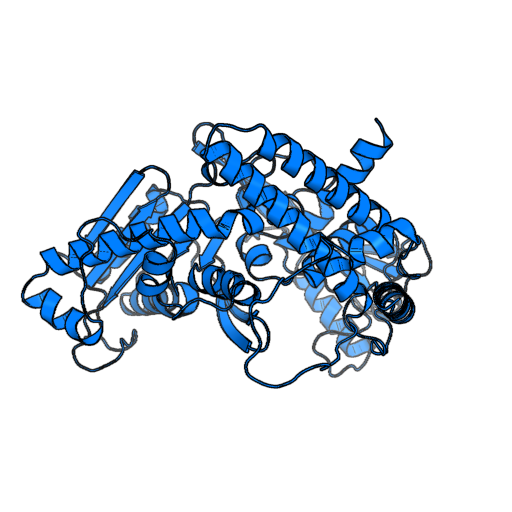4.718 -7.997 1.00 87.75 281 LYS A CA 1
ATOM 2279 C C . LYS A 1 281 ? -14.097 16.172 -7.553 1.00 87.75 281 LYS A C 1
ATOM 2281 O O . LYS A 1 281 ? -14.891 16.895 -8.149 1.00 87.75 281 LYS A O 1
ATOM 2286 N N . ARG A 1 282 ? -13.236 16.619 -6.632 1.00 86.69 282 ARG A N 1
ATOM 2287 C CA . ARG A 1 282 ? -13.097 18.009 -6.165 1.00 86.69 282 ARG A CA 1
ATOM 2288 C C . ARG A 1 282 ? -14.410 18.638 -5.696 1.00 86.69 282 ARG A C 1
ATOM 2290 O O . ARG A 1 282 ? -14.650 19.823 -5.928 1.00 86.69 282 ARG A O 1
ATOM 2297 N N . ASP A 1 283 ? -15.256 17.841 -5.063 1.00 91.94 283 ASP A N 1
ATOM 2298 C CA . ASP A 1 283 ? -16.595 18.232 -4.619 1.00 91.94 283 ASP A CA 1
ATOM 2299 C C . ASP A 1 283 ? -16.931 17.732 -3.206 1.00 91.94 283 ASP A C 1
ATOM 2301 O O . ASP A 1 283 ? -18.027 18.005 -2.707 1.00 91.94 283 ASP A O 1
ATOM 2305 N N . LEU A 1 284 ? -15.993 17.058 -2.524 1.00 92.00 284 LEU A N 1
ATOM 2306 C CA . LEU A 1 284 ? -16.182 16.674 -1.131 1.00 92.00 284 LEU A CA 1
ATOM 2307 C C . LEU A 1 284 ? -16.112 17.902 -0.204 1.00 92.00 284 LEU A C 1
ATOM 2309 O O . LEU A 1 284 ? -15.178 18.702 -0.286 1.00 92.00 284 LEU A O 1
ATOM 2313 N N . PRO A 1 285 ? -17.061 18.053 0.740 1.00 89.50 285 PRO A N 1
ATOM 2314 C CA . PRO A 1 285 ? -17.094 19.207 1.640 1.00 89.50 285 PRO A CA 1
ATOM 2315 C C . PRO A 1 285 ? -15.991 19.164 2.708 1.00 89.50 285 PRO A C 1
ATOM 2317 O O . PRO A 1 285 ? -15.530 20.202 3.177 1.00 89.50 285 PRO A O 1
ATOM 2320 N N . ASN A 1 286 ? -15.609 17.963 3.141 1.00 94.25 286 ASN A N 1
ATOM 2321 C CA . ASN A 1 286 ? -14.527 17.688 4.079 1.00 94.25 286 ASN A CA 1
ATOM 2322 C C . ASN A 1 286 ? -14.147 16.200 3.993 1.00 94.25 286 ASN A C 1
ATOM 2324 O O . ASN A 1 286 ? -14.837 15.414 3.347 1.00 94.25 286 ASN A O 1
ATOM 2328 N N . TYR A 1 287 ? -13.069 15.815 4.676 1.00 96.44 287 TYR A N 1
ATOM 2329 C CA . TYR A 1 287 ? -12.569 14.438 4.688 1.00 96.44 287 TYR A CA 1
ATOM 2330 C C . TYR A 1 287 ? -12.858 13.688 5.988 1.00 96.44 287 TYR A C 1
ATOM 2332 O O . TYR A 1 287 ? -12.196 12.699 6.257 1.00 96.44 287 TYR A O 1
ATOM 2340 N N . THR A 1 288 ? -13.796 14.155 6.817 1.00 96.69 288 THR A N 1
ATOM 2341 C CA . THR A 1 288 ? -14.191 13.401 8.017 1.00 96.69 288 THR A CA 1
ATOM 2342 C C . THR A 1 288 ? -14.999 12.167 7.622 1.00 96.69 288 THR A C 1
ATOM 2344 O O . THR A 1 288 ? -15.710 12.200 6.616 1.00 96.69 288 THR A O 1
ATOM 2347 N N . LEU A 1 289 ? -14.966 11.120 8.451 1.00 97.12 289 LEU A N 1
ATOM 2348 C CA . LEU A 1 289 ? -15.767 9.905 8.260 1.00 97.12 289 LEU A CA 1
ATOM 2349 C C . LEU A 1 289 ? -17.239 10.240 7.990 1.00 97.12 289 LEU A C 1
ATOM 2351 O O . LEU A 1 289 ? -17.808 9.804 6.996 1.00 97.12 289 LEU A O 1
ATOM 2355 N N . LYS A 1 290 ? -17.811 11.111 8.827 1.00 95.25 290 LYS A N 1
ATOM 2356 C CA . LYS A 1 290 ? -19.218 11.511 8.781 1.00 95.25 290 LYS A CA 1
ATOM 2357 C C . LYS A 1 290 ? -19.537 12.299 7.512 1.00 95.25 290 LYS A C 1
ATOM 2359 O O . LYS A 1 290 ? -20.537 12.028 6.855 1.00 95.25 290 LYS A O 1
ATOM 2364 N N . GLY A 1 291 ? -18.675 13.249 7.141 1.00 95.38 291 GLY A N 1
ATOM 2365 C CA . GLY A 1 291 ? -18.839 14.030 5.913 1.00 95.38 291 GLY A CA 1
ATOM 2366 C C . GLY A 1 291 ? -18.752 13.164 4.656 1.00 95.38 291 GLY A C 1
ATOM 2367 O O . GLY A 1 291 ? -19.593 13.288 3.767 1.00 95.38 291 GLY A O 1
ATOM 2368 N N . ALA A 1 292 ? -17.787 12.243 4.608 1.00 97.06 292 ALA A N 1
ATOM 2369 C CA . ALA A 1 292 ? -17.648 11.295 3.509 1.00 97.06 292 ALA A CA 1
ATOM 2370 C C . ALA A 1 292 ? -18.838 10.321 3.450 1.00 97.06 292 ALA A C 1
ATOM 2372 O O . ALA A 1 292 ? -19.438 10.146 2.392 1.00 97.06 292 ALA A O 1
ATOM 2373 N N . ALA A 1 293 ? -19.238 9.733 4.580 1.00 96.44 293 ALA A N 1
ATOM 2374 C CA . ALA A 1 293 ? -20.375 8.821 4.651 1.00 96.44 293 ALA A CA 1
ATOM 2375 C C . ALA A 1 293 ? -21.684 9.495 4.217 1.00 96.44 293 ALA A C 1
ATOM 2377 O O . ALA A 1 293 ? -22.462 8.897 3.476 1.00 96.44 293 ALA A O 1
ATOM 2378 N N . GLN A 1 294 ? -21.917 10.751 4.610 1.00 95.00 294 GLN A N 1
ATOM 2379 C CA . GLN A 1 294 ? -23.066 11.531 4.141 1.00 95.00 294 GLN A CA 1
ATOM 2380 C C . GLN A 1 294 ? -23.003 11.804 2.635 1.00 95.00 294 GLN A C 1
ATOM 2382 O O . GLN A 1 294 ? -24.006 11.608 1.953 1.00 95.00 294 GLN A O 1
ATOM 2387 N N . TYR A 1 295 ? -21.840 12.206 2.109 1.00 95.81 295 TYR A N 1
ATOM 2388 C CA . TYR A 1 295 ? -21.655 12.465 0.677 1.00 95.81 295 TYR A CA 1
ATOM 2389 C C . TYR A 1 295 ? -22.006 11.240 -0.180 1.00 95.81 295 TYR A C 1
ATOM 2391 O O . TYR A 1 295 ? -22.714 11.364 -1.177 1.00 95.81 295 TYR A O 1
ATOM 2399 N N . PHE A 1 296 ? -21.570 10.046 0.233 1.00 94.88 296 PHE A N 1
ATOM 2400 C CA . PHE A 1 296 ? -21.860 8.803 -0.488 1.00 94.88 296 PHE A CA 1
ATOM 2401 C C . PHE A 1 296 ? -23.229 8.182 -0.156 1.00 94.88 296 PHE A C 1
ATOM 2403 O O . PHE A 1 296 ? -23.598 7.170 -0.750 1.00 94.88 296 PHE A O 1
ATOM 2410 N N . GLY A 1 297 ? -23.990 8.749 0.788 1.00 95.19 297 GLY A N 1
ATOM 2411 C CA . GLY A 1 297 ? -25.251 8.160 1.254 1.00 95.19 297 GLY A CA 1
ATOM 2412 C C . GLY A 1 297 ? -25.065 6.850 2.031 1.00 95.19 297 GLY A C 1
ATOM 2413 O O . GLY A 1 297 ? -25.940 5.989 2.023 1.00 95.19 297 GLY A O 1
ATOM 2414 N N . PHE A 1 298 ? -23.914 6.676 2.682 1.00 95.06 298 PHE A N 1
ATOM 2415 C CA . PHE A 1 298 ? -23.562 5.496 3.474 1.00 95.06 298 PHE A CA 1
ATOM 2416 C C . PHE A 1 298 ? -23.891 5.626 4.960 1.00 95.06 298 PHE A C 1
ATOM 2418 O O . PHE A 1 298 ? -23.775 4.630 5.674 1.00 95.06 298 PHE A O 1
ATOM 2425 N N . ALA A 1 299 ? -24.320 6.796 5.431 1.00 92.12 299 ALA A N 1
ATOM 2426 C CA . ALA A 1 299 ? -24.800 6.948 6.799 1.00 92.12 299 ALA A CA 1
ATOM 2427 C C . ALA A 1 299 ? -26.055 6.071 7.031 1.00 92.12 299 ALA A C 1
ATOM 2429 O O . ALA A 1 299 ? -26.963 6.071 6.193 1.00 92.12 299 ALA A O 1
ATOM 2430 N N . PRO A 1 300 ? -26.129 5.284 8.120 1.00 88.62 300 PRO A N 1
ATOM 2431 C CA . PRO A 1 300 ? -27.322 4.512 8.457 1.00 88.62 300 PRO A CA 1
ATOM 2432 C C . PRO A 1 300 ? -28.525 5.415 8.771 1.00 88.62 300 PRO A C 1
ATOM 2434 O O . PRO A 1 300 ? -28.386 6.556 9.217 1.00 88.62 300 PRO A O 1
ATOM 2437 N N . GLU A 1 301 ? -29.733 4.891 8.559 1.00 87.94 301 GLU A N 1
ATOM 2438 C CA . GLU A 1 301 ? -30.957 5.571 8.983 1.00 87.94 301 GLU A CA 1
ATOM 2439 C C . GLU A 1 301 ? -30.962 5.705 10.513 1.00 87.94 301 GLU A C 1
ATOM 2441 O O . GLU A 1 301 ? -30.732 4.732 11.227 1.00 87.94 301 GLU A O 1
ATOM 2446 N N . GLY A 1 302 ? -31.186 6.920 11.021 1.00 87.94 302 GLY A N 1
ATOM 2447 C CA . GLY A 1 302 ? -31.111 7.190 12.459 1.00 87.94 302 GLY A CA 1
ATOM 2448 C C . GLY A 1 302 ? -29.689 7.269 13.034 1.00 87.94 302 GLY A C 1
ATOM 2449 O O . GLY A 1 302 ? -29.553 7.166 14.250 1.00 87.94 302 GLY A O 1
ATOM 2450 N N . ARG A 1 303 ? -28.656 7.471 12.193 1.00 92.38 303 ARG A N 1
ATOM 2451 C CA . ARG A 1 303 ? -27.250 7.677 12.596 1.00 92.38 303 ARG A CA 1
ATOM 2452 C C . ARG A 1 303 ? -27.129 8.587 13.822 1.00 92.38 303 ARG A C 1
ATOM 2454 O O . ARG A 1 303 ? -27.605 9.726 13.817 1.00 92.38 303 ARG A O 1
ATOM 2461 N N . THR A 1 304 ? -26.448 8.094 14.854 1.00 91.81 304 THR A N 1
ATOM 2462 C CA . THR A 1 304 ? -26.195 8.869 16.076 1.00 91.81 304 THR A CA 1
ATOM 2463 C C . THR A 1 304 ? -25.132 9.942 15.817 1.00 91.81 304 THR A C 1
ATOM 2465 O O . THR A 1 304 ? -24.202 9.726 15.059 1.00 91.81 304 THR A O 1
ATOM 2468 N N . TYR A 1 305 ? -25.210 11.112 16.448 1.00 93.12 305 TYR A N 1
ATOM 2469 C CA . TYR A 1 305 ? -24.142 12.115 16.352 1.00 93.12 305 TYR A CA 1
ATOM 2470 C C . TYR A 1 305 ? -23.694 12.545 17.742 1.00 93.12 305 TYR A C 1
ATOM 2472 O O . TYR A 1 305 ? -24.523 12.877 18.595 1.00 93.12 305 TYR A O 1
ATOM 2480 N N . VAL A 1 306 ? -22.382 12.549 17.957 1.00 93.00 306 VAL A N 1
ATOM 2481 C CA . VAL A 1 306 ? -21.716 13.058 19.157 1.00 93.00 306 VAL A CA 1
ATOM 2482 C C . VAL A 1 306 ? -20.604 13.994 18.695 1.00 93.00 306 VAL A C 1
ATOM 2484 O O . VAL A 1 306 ? -19.857 13.666 17.775 1.00 93.00 306 VAL A O 1
ATOM 2487 N N . ALA A 1 307 ? -20.534 15.192 19.274 1.00 90.38 307 ALA A N 1
ATOM 2488 C CA . ALA A 1 307 ? -19.438 16.112 18.995 1.00 90.38 307 ALA A CA 1
ATOM 2489 C C . ALA A 1 307 ? -18.167 15.618 19.704 1.00 90.38 307 ALA A C 1
ATOM 2491 O O . ALA A 1 307 ? -18.246 15.124 20.828 1.00 90.38 307 ALA A O 1
ATOM 2492 N N . GLY A 1 308 ? -17.004 15.739 19.059 1.00 86.62 308 GLY A N 1
ATOM 2493 C CA . GLY A 1 308 ? -15.754 15.178 19.590 1.00 86.62 308 GLY A CA 1
ATOM 2494 C C . GLY A 1 308 ? -15.374 15.718 20.974 1.00 86.62 308 GLY A C 1
ATOM 2495 O O . GLY A 1 308 ? -14.911 14.971 21.826 1.00 86.62 308 GLY A O 1
ATOM 2496 N N . ASP A 1 309 ? -15.659 16.993 21.241 1.00 90.00 309 ASP A N 1
ATOM 2497 C CA . ASP A 1 309 ? -15.452 17.650 22.539 1.00 90.00 309 ASP A CA 1
ATOM 2498 C C . ASP A 1 309 ? -16.451 17.213 23.627 1.00 90.00 309 ASP A C 1
ATOM 2500 O O . ASP A 1 309 ? -16.288 17.554 24.796 1.00 90.00 309 ASP A O 1
ATOM 2504 N N . GLN A 1 310 ? -17.480 16.444 23.263 1.00 93.38 310 GLN A N 1
ATOM 2505 C CA . GLN A 1 310 ? -18.504 15.933 24.174 1.00 93.38 310 GLN A CA 1
ATOM 2506 C C . GLN A 1 310 ? -18.346 14.443 24.490 1.00 93.38 310 GLN A C 1
ATOM 2508 O O . GLN A 1 310 ? -19.075 13.951 25.348 1.00 93.38 310 GLN A O 1
ATOM 2513 N N . ILE A 1 311 ? -17.412 13.723 23.852 1.00 95.06 311 ILE A N 1
ATOM 2514 C CA . ILE A 1 311 ? -17.235 12.267 24.021 1.00 95.06 311 ILE A CA 1
ATOM 2515 C C . ILE A 1 311 ? -17.142 11.883 25.504 1.00 95.06 311 ILE A C 1
ATOM 2517 O O . ILE A 1 311 ? -17.880 11.014 25.968 1.00 95.06 311 ILE A O 1
ATOM 2521 N N . ALA A 1 312 ? -16.294 12.572 26.272 1.00 94.00 312 ALA A N 1
ATOM 2522 C CA . ALA A 1 312 ? -16.084 12.263 27.684 1.00 94.00 312 ALA A CA 1
ATOM 2523 C C . ALA A 1 312 ? -17.324 12.537 28.554 1.00 94.00 312 ALA A C 1
ATOM 2525 O O . ALA A 1 312 ? -17.600 11.782 29.486 1.00 94.00 312 ALA A O 1
ATOM 2526 N N . GLN A 1 313 ? -18.097 13.579 28.229 1.00 95.06 313 GLN A N 1
ATOM 2527 C CA . GLN A 1 313 ? -19.339 13.902 28.933 1.00 95.06 313 GLN A CA 1
ATOM 2528 C C . GLN A 1 313 ? -20.441 12.889 28.600 1.00 95.06 313 GLN A C 1
ATOM 2530 O O . GLN A 1 313 ? -21.088 12.361 29.500 1.00 95.06 313 GLN A O 1
ATOM 2535 N N . VAL A 1 314 ? -20.619 12.556 27.317 1.00 96.81 314 VAL A N 1
ATOM 2536 C CA . VAL A 1 314 ? -21.608 11.558 26.880 1.00 96.81 314 VAL A CA 1
ATOM 2537 C C . VAL A 1 314 ? -21.278 10.185 27.459 1.00 96.81 314 VAL A C 1
ATOM 2539 O O . VAL A 1 314 ? -22.187 9.477 27.870 1.00 96.81 314 VAL A O 1
ATOM 2542 N N . TRP A 1 315 ? -20.001 9.822 27.585 1.00 96.69 315 TRP A N 1
ATOM 2543 C CA . TRP A 1 315 ? -19.603 8.588 28.265 1.00 96.69 315 TRP A CA 1
ATOM 2544 C C . TRP A 1 315 ? -20.087 8.509 29.723 1.00 96.69 315 TRP A C 1
ATOM 2546 O O . TRP A 1 315 ? -20.469 7.433 30.182 1.00 96.69 315 TRP A O 1
ATOM 2556 N N . GLN A 1 316 ? -20.084 9.631 30.451 1.00 94.81 316 GLN A N 1
ATOM 2557 C CA . GLN A 1 316 ? -20.566 9.684 31.835 1.00 94.81 316 GLN A CA 1
ATOM 2558 C C . GLN A 1 316 ? -22.095 9.677 31.922 1.00 94.81 316 GLN A C 1
ATOM 2560 O O . GLN A 1 316 ? -22.654 8.988 32.776 1.00 94.81 316 GLN A O 1
ATOM 2565 N N . ASP A 1 317 ? -22.755 10.440 31.051 1.00 96.88 317 ASP A N 1
ATOM 2566 C CA . ASP A 1 317 ? -24.188 10.717 31.165 1.00 96.88 317 ASP A CA 1
ATOM 2567 C C . ASP A 1 317 ? -25.065 9.697 30.424 1.00 96.88 317 ASP A C 1
ATOM 2569 O O . ASP A 1 317 ? -26.141 9.338 30.901 1.00 96.88 317 ASP A O 1
ATOM 2573 N N . ASP A 1 318 ? -24.622 9.246 29.250 1.00 97.00 318 ASP A N 1
ATOM 2574 C CA . ASP A 1 318 ? -25.370 8.381 28.333 1.00 97.00 318 ASP A CA 1
ATOM 2575 C C . ASP A 1 318 ? -24.417 7.474 27.521 1.00 97.00 318 ASP A C 1
ATOM 2577 O O . ASP A 1 318 ? -24.232 7.649 26.309 1.00 97.00 318 ASP A O 1
ATOM 2581 N N . PRO A 1 319 ? -23.773 6.490 28.178 1.00 96.25 319 PRO A N 1
ATOM 2582 C CA . PRO A 1 319 ? -22.824 5.605 27.512 1.00 96.25 319 PRO A CA 1
ATOM 2583 C C . PRO A 1 319 ? -23.472 4.777 26.395 1.00 96.25 319 PRO A C 1
ATOM 2585 O O . PRO A 1 319 ? -22.800 4.465 25.419 1.00 96.25 319 PRO A O 1
ATOM 2588 N N . GLU A 1 320 ? -24.765 4.447 26.484 1.00 96.88 320 GLU A N 1
ATOM 2589 C CA . GLU A 1 320 ? -25.468 3.692 25.435 1.00 96.88 320 GLU A CA 1
ATOM 2590 C C . GLU A 1 320 ? -25.519 4.470 24.116 1.00 96.88 320 GLU A C 1
ATOM 2592 O O . GLU A 1 320 ? -25.273 3.903 23.048 1.00 96.88 320 GLU A O 1
ATOM 2597 N N . ARG A 1 321 ? -25.745 5.788 24.176 1.00 97.06 321 ARG A N 1
ATOM 2598 C CA . ARG A 1 321 ? -25.660 6.652 22.994 1.00 97.06 321 ARG A CA 1
ATOM 2599 C C . ARG A 1 321 ? -24.257 6.667 22.390 1.00 97.06 321 ARG A C 1
ATOM 2601 O O . ARG A 1 321 ? -24.137 6.656 21.166 1.00 97.06 321 ARG A O 1
ATOM 2608 N N . LEU A 1 322 ? -23.203 6.686 23.208 1.00 97.62 322 LEU A N 1
ATOM 2609 C CA . LEU A 1 322 ? -21.832 6.661 22.688 1.00 97.62 322 LEU A CA 1
ATOM 2610 C C . LEU A 1 322 ? -21.482 5.303 22.056 1.00 97.62 322 LEU A C 1
ATOM 2612 O O . LEU A 1 322 ? -20.834 5.265 21.015 1.00 97.62 322 LEU A O 1
ATOM 2616 N N . LEU A 1 323 ? -21.967 4.195 22.623 1.00 97.69 323 LEU A N 1
ATOM 2617 C CA . LEU A 1 323 ? -21.789 2.857 22.046 1.00 97.69 323 LEU A CA 1
ATOM 2618 C C . LEU A 1 323 ? -22.498 2.717 20.693 1.00 97.69 323 LEU A C 1
ATOM 2620 O O . LEU A 1 323 ? -21.925 2.149 19.763 1.00 97.69 323 LEU A O 1
ATOM 2624 N N . ALA A 1 324 ? -23.713 3.259 20.561 1.00 96.75 324 ALA A N 1
ATOM 2625 C CA . ALA A 1 324 ? -24.412 3.325 19.277 1.00 96.75 324 ALA A CA 1
ATOM 2626 C C . ALA A 1 324 ? -23.633 4.179 18.262 1.00 96.75 324 ALA A C 1
ATOM 2628 O O . ALA A 1 324 ? -23.452 3.768 17.117 1.00 96.75 324 ALA A O 1
ATOM 2629 N N . TYR A 1 325 ? -23.106 5.327 18.702 1.00 97.62 325 TYR A N 1
ATOM 2630 C CA . TYR A 1 325 ? -22.283 6.197 17.867 1.00 97.62 325 TYR A CA 1
ATOM 2631 C C . TYR A 1 325 ? -21.016 5.502 17.342 1.00 97.62 325 TYR A C 1
ATOM 2633 O O . TYR A 1 325 ? -20.753 5.605 16.144 1.00 97.62 325 TYR A O 1
ATOM 2641 N N . ALA A 1 326 ? -20.292 4.778 18.200 1.00 97.62 326 ALA A N 1
ATOM 2642 C CA . ALA A 1 326 ? -19.068 4.062 17.837 1.00 97.62 326 ALA A CA 1
ATOM 2643 C C . ALA A 1 326 ? -19.339 2.850 16.923 1.00 97.62 326 ALA A C 1
ATOM 2645 O O . ALA A 1 326 ? -18.525 2.504 16.066 1.00 97.62 326 ALA A O 1
ATOM 2646 N N . LEU A 1 327 ? -20.491 2.184 17.081 1.00 97.00 327 LEU A N 1
ATOM 2647 C CA . LEU A 1 327 ? -20.896 1.096 16.186 1.00 97.00 327 LEU A CA 1
ATOM 2648 C C . LEU A 1 327 ? -21.189 1.606 14.772 1.00 97.00 327 LEU A C 1
ATOM 2650 O O . LEU A 1 327 ? -20.770 0.996 13.789 1.00 97.00 327 LEU A O 1
ATOM 2654 N N . ASP A 1 328 ? -21.905 2.721 14.665 1.00 96.81 328 ASP A N 1
ATOM 2655 C CA . ASP A 1 328 ? -22.173 3.349 13.376 1.00 96.81 328 ASP A CA 1
ATOM 2656 C C . ASP A 1 328 ? -20.866 3.742 12.652 1.00 96.81 328 ASP A C 1
ATOM 2658 O O . ASP A 1 328 ? -20.800 3.623 11.430 1.00 96.81 328 ASP A O 1
ATOM 2662 N N . ASP A 1 329 ? -19.818 4.156 13.377 1.00 97.94 329 ASP A N 1
ATOM 2663 C CA . ASP A 1 329 ? -18.532 4.564 12.787 1.00 97.94 329 ASP A CA 1
ATOM 2664 C C . ASP A 1 329 ? -17.804 3.424 12.071 1.00 97.94 329 ASP A C 1
ATOM 2666 O O . ASP A 1 329 ? -17.339 3.588 10.935 1.00 97.94 329 ASP A O 1
ATOM 2670 N N . VAL A 1 330 ? -17.770 2.227 12.659 1.00 97.69 330 VAL A N 1
ATOM 2671 C CA . VAL A 1 330 ? -17.196 1.062 11.967 1.00 97.69 330 VAL A CA 1
ATOM 2672 C C . VAL A 1 330 ? -18.058 0.601 10.791 1.00 97.69 330 VAL A C 1
ATOM 2674 O O . VAL A 1 330 ? -17.510 0.140 9.790 1.00 97.69 330 VAL A O 1
ATOM 2677 N N . ILE A 1 331 ? -19.382 0.787 10.852 1.00 96.00 331 ILE A N 1
ATOM 2678 C CA . ILE A 1 331 ? -20.291 0.496 9.731 1.00 96.00 331 ILE A CA 1
ATOM 2679 C C . ILE A 1 331 ? -20.059 1.476 8.570 1.00 96.00 331 ILE A C 1
ATOM 2681 O O . ILE A 1 331 ? -19.980 1.059 7.413 1.00 96.00 331 ILE A O 1
ATOM 2685 N N . GLU A 1 332 ? -19.940 2.775 8.852 1.00 97.44 332 GLU A N 1
ATOM 2686 C CA . GLU A 1 332 ? -19.629 3.802 7.849 1.00 97.44 332 GLU A CA 1
ATOM 2687 C C . GLU A 1 332 ? -18.247 3.563 7.229 1.00 97.44 332 GLU A C 1
ATOM 2689 O O . GLU A 1 332 ? -18.097 3.623 6.005 1.00 97.44 332 GLU A O 1
ATOM 2694 N N . THR A 1 333 ? -17.262 3.204 8.057 1.00 98.19 333 THR A N 1
ATOM 2695 C CA . THR A 1 333 ? -15.914 2.831 7.615 1.00 98.19 333 THR A CA 1
ATOM 2696 C C . THR A 1 333 ? -15.954 1.635 6.668 1.00 98.19 333 THR A C 1
ATOM 2698 O O . THR A 1 333 ? -15.320 1.671 5.614 1.00 98.19 333 THR A O 1
ATOM 2701 N N . GLU A 1 334 ? -16.726 0.592 6.988 1.00 97.38 334 GLU A N 1
ATOM 2702 C CA . GLU A 1 334 ? -16.843 -0.601 6.143 1.00 97.38 334 GLU A CA 1
ATOM 2703 C C . GLU A 1 334 ? -17.423 -0.250 4.772 1.00 97.38 334 GLU A C 1
ATOM 2705 O O . GLU A 1 334 ? -16.888 -0.683 3.748 1.00 97.38 334 GLU A O 1
ATOM 2710 N N . ARG A 1 335 ? -18.476 0.576 4.745 1.00 96.25 335 ARG A N 1
ATOM 2711 C CA . ARG A 1 335 ? -19.144 1.010 3.510 1.00 96.25 335 ARG A CA 1
ATOM 2712 C C . ARG A 1 335 ? -18.227 1.871 2.642 1.00 96.25 335 ARG A C 1
ATOM 2714 O O . ARG A 1 335 ? -18.149 1.642 1.433 1.00 96.25 335 ARG A O 1
ATOM 2721 N N . LEU A 1 336 ? -17.491 2.807 3.249 1.00 97.12 336 LEU A N 1
ATOM 2722 C CA . LEU A 1 336 ? -16.477 3.601 2.551 1.00 97.12 336 LEU A CA 1
ATOM 2723 C C . LEU A 1 336 ? -15.374 2.713 1.979 1.00 97.12 336 LEU A C 1
ATOM 2725 O O . LEU A 1 336 ? -15.065 2.810 0.790 1.00 97.12 336 LEU A O 1
ATOM 2729 N N . ALA A 1 337 ? -14.814 1.818 2.795 1.00 96.81 337 ALA A N 1
ATOM 2730 C CA . ALA A 1 337 ? -13.757 0.918 2.364 1.00 96.81 337 ALA A CA 1
ATOM 2731 C C . ALA A 1 337 ? -14.231 0.000 1.233 1.00 96.81 337 ALA A C 1
ATOM 2733 O O . ALA A 1 337 ? -13.525 -0.144 0.237 1.00 96.81 337 ALA A O 1
ATOM 2734 N N . ARG A 1 338 ? -15.439 -0.568 1.326 1.00 95.12 338 ARG A N 1
ATOM 2735 C CA . ARG A 1 338 ? -16.041 -1.395 0.271 1.00 95.12 338 ARG A CA 1
ATOM 2736 C C . ARG A 1 338 ? -16.147 -0.638 -1.053 1.00 95.12 338 ARG A C 1
ATOM 2738 O O . ARG A 1 338 ? -15.857 -1.208 -2.100 1.00 95.12 338 ARG A O 1
ATOM 2745 N N . HIS A 1 339 ? -16.540 0.634 -1.007 1.00 94.19 339 HIS A N 1
ATOM 2746 C CA . HIS A 1 339 ? -16.705 1.455 -2.203 1.00 94.19 339 HIS A CA 1
ATOM 2747 C C . HIS A 1 339 ? -15.368 1.901 -2.815 1.00 94.19 339 HIS A C 1
ATOM 2749 O O . HIS A 1 339 ? -15.190 1.841 -4.029 1.00 94.19 339 HIS A O 1
ATOM 2755 N N . LEU A 1 340 ? -14.414 2.334 -1.987 1.00 95.12 340 LEU A N 1
ATOM 2756 C CA . LEU A 1 340 ? -13.208 3.024 -2.458 1.00 95.12 340 LEU A CA 1
ATOM 2757 C C . LEU A 1 340 ? -11.979 2.107 -2.605 1.00 95.12 340 LEU A C 1
ATOM 2759 O O . LEU A 1 340 ? -11.028 2.455 -3.310 1.00 95.12 340 LEU A O 1
ATOM 2763 N N . SER A 1 341 ? -11.987 0.918 -1.994 1.00 95.88 341 SER A N 1
ATOM 2764 C CA . SER A 1 341 ? -10.852 -0.022 -2.026 1.00 95.88 341 SER A CA 1
ATOM 2765 C C . SER A 1 341 ? -10.707 -0.804 -3.324 1.00 95.88 341 SER A C 1
ATOM 2767 O O . SER A 1 341 ? -9.600 -1.244 -3.642 1.00 95.88 341 SER A O 1
ATOM 2769 N N . GLY A 1 342 ? -11.797 -0.997 -4.073 1.00 94.69 342 GLY A N 1
ATOM 2770 C CA . GLY A 1 342 ? -11.849 -1.968 -5.169 1.00 94.69 342 GLY A CA 1
ATOM 2771 C C . GLY A 1 342 ? -10.746 -1.779 -6.213 1.00 94.69 342 GLY A C 1
ATOM 2772 O O . GLY A 1 342 ? -10.061 -2.733 -6.579 1.00 94.69 342 GLY A O 1
ATOM 2773 N N . SER A 1 343 ? -10.500 -0.539 -6.643 1.00 93.44 343 SER A N 1
ATOM 2774 C CA . SER A 1 343 ? -9.459 -0.268 -7.643 1.00 93.44 343 SER A CA 1
ATOM 2775 C C . SER A 1 343 ? -8.049 -0.609 -7.140 1.00 93.44 343 SER A C 1
ATOM 2777 O O . SER A 1 343 ? -7.266 -1.223 -7.864 1.00 93.44 343 SER A O 1
ATOM 2779 N N . SER A 1 344 ? -7.725 -0.276 -5.888 1.00 95.44 344 SER A N 1
ATOM 2780 C CA . SER A 1 344 ? -6.435 -0.615 -5.272 1.00 95.44 344 SER A CA 1
ATOM 2781 C C . SER A 1 344 ? -6.277 -2.123 -5.079 1.00 95.44 344 SER A C 1
ATOM 2783 O O . SER A 1 344 ? -5.194 -2.652 -5.320 1.00 95.44 344 SER A O 1
ATOM 2785 N N . PHE A 1 345 ? -7.351 -2.822 -4.708 1.00 97.94 345 PHE A N 1
ATOM 2786 C CA . PHE A 1 345 ? -7.368 -4.278 -4.578 1.00 97.94 345 PHE A CA 1
ATOM 2787 C C . PHE A 1 345 ? -7.048 -4.976 -5.908 1.00 97.94 345 PHE A C 1
ATOM 2789 O O . PHE A 1 345 ? -6.129 -5.795 -5.975 1.00 97.94 345 PHE A O 1
ATOM 2796 N N . TYR A 1 346 ? -7.731 -4.600 -6.992 1.00 97.50 346 TYR A N 1
ATOM 2797 C CA . TYR A 1 346 ? -7.474 -5.181 -8.311 1.00 97.50 346 TYR A CA 1
ATOM 2798 C C . TYR A 1 346 ? -6.104 -4.792 -8.878 1.00 97.50 346 TYR A C 1
ATOM 2800 O O . TYR A 1 346 ? -5.470 -5.593 -9.566 1.00 97.50 346 TYR A O 1
ATOM 2808 N N . LEU A 1 347 ? -5.587 -3.606 -8.536 1.00 96.56 347 LEU A N 1
ATOM 2809 C CA . LEU A 1 347 ? -4.208 -3.223 -8.852 1.00 96.56 347 LEU A CA 1
ATOM 2810 C C . LEU A 1 347 ? -3.180 -4.150 -8.200 1.00 96.56 347 LEU A C 1
ATOM 2812 O O . LEU A 1 347 ? -2.207 -4.534 -8.850 1.00 96.56 347 LEU A O 1
ATOM 2816 N N . THR A 1 348 ? -3.397 -4.533 -6.942 1.00 97.81 348 THR A N 1
ATOM 2817 C CA . THR A 1 348 ? -2.514 -5.439 -6.194 1.00 97.81 348 THR A CA 1
ATOM 2818 C C . THR A 1 348 ? -2.391 -6.826 -6.826 1.00 97.81 348 THR A C 1
ATOM 2820 O O . THR A 1 348 ? -1.338 -7.450 -6.706 1.00 97.81 348 THR A O 1
ATOM 2823 N N . GLN A 1 349 ? -3.402 -7.280 -7.571 1.00 97.75 349 GLN A N 1
ATOM 2824 C CA . GLN A 1 349 ? -3.309 -8.537 -8.323 1.00 97.75 349 GLN A CA 1
ATOM 2825 C C . GLN A 1 349 ? -2.277 -8.476 -9.457 1.00 97.75 349 GLN A C 1
ATOM 2827 O O . GLN A 1 349 ? -1.728 -9.508 -9.848 1.00 97.75 349 GLN A O 1
ATOM 2832 N N . MET A 1 350 ? -1.987 -7.278 -9.969 1.00 96.06 350 MET A N 1
ATOM 2833 C CA . MET A 1 350 ? -1.072 -7.055 -11.089 1.00 96.06 350 MET A CA 1
ATOM 2834 C C . MET A 1 350 ? 0.349 -6.730 -10.607 1.00 96.06 350 MET A C 1
ATOM 2836 O O . MET A 1 350 ? 1.336 -7.330 -11.045 1.00 96.06 350 MET A O 1
ATOM 2840 N N . VAL A 1 351 ? 0.481 -5.788 -9.671 1.00 96.12 351 VAL A N 1
ATOM 2841 C CA . VAL A 1 351 ? 1.796 -5.272 -9.260 1.00 96.12 351 VAL A CA 1
ATOM 2842 C C . VAL A 1 351 ? 2.494 -6.186 -8.242 1.00 96.12 351 VAL A C 1
ATOM 2844 O O . VAL A 1 351 ? 1.835 -6.759 -7.376 1.00 96.12 351 VAL A O 1
ATOM 2847 N N . PRO A 1 352 ? 3.835 -6.306 -8.272 1.00 96.69 352 PRO A N 1
ATOM 2848 C CA . PRO A 1 352 ? 4.596 -7.075 -7.286 1.00 96.69 352 PRO A CA 1
ATOM 2849 C C . PRO A 1 352 ? 4.735 -6.308 -5.956 1.00 96.69 352 PRO A C 1
ATOM 2851 O O . PRO A 1 352 ? 5.839 -6.044 -5.490 1.00 96.69 352 PRO A O 1
ATOM 2854 N N . MET A 1 353 ? 3.620 -5.897 -5.350 1.00 96.88 353 MET A N 1
ATOM 2855 C CA . MET A 1 353 ? 3.590 -5.143 -4.093 1.00 96.88 353 MET A CA 1
ATOM 2856 C C . MET A 1 353 ? 2.509 -5.694 -3.153 1.00 96.88 353 MET A C 1
ATOM 2858 O O . MET A 1 353 ? 1.414 -6.014 -3.615 1.00 96.88 353 MET A O 1
ATOM 2862 N N . PRO A 1 354 ? 2.762 -5.741 -1.832 1.00 97.19 354 PRO A N 1
ATOM 2863 C CA . PRO A 1 354 ? 1.720 -6.000 -0.840 1.00 97.19 354 PRO A CA 1
ATOM 2864 C C . PRO A 1 354 ? 0.576 -4.979 -0.909 1.00 97.19 354 PRO A C 1
ATOM 2866 O O . PRO A 1 354 ? 0.813 -3.832 -1.283 1.00 97.19 354 PRO A O 1
ATOM 2869 N N . TYR A 1 355 ? -0.639 -5.340 -0.481 1.00 98.06 355 TYR A N 1
ATOM 2870 C CA . TYR A 1 355 ? -1.826 -4.489 -0.658 1.00 98.06 355 TYR A CA 1
ATOM 2871 C C . TYR A 1 355 ? -1.697 -3.100 -0.028 1.00 98.06 355 TYR A C 1
ATOM 2873 O O . TYR A 1 355 ? -1.834 -2.092 -0.717 1.00 98.06 355 TYR A O 1
ATOM 2881 N N . GLY A 1 356 ? -1.344 -3.036 1.260 1.00 96.19 356 GLY A N 1
ATOM 2882 C CA . GLY A 1 356 ? -1.150 -1.757 1.950 1.00 96.19 356 GLY A CA 1
ATOM 2883 C C . GLY A 1 356 ? -0.045 -0.904 1.316 1.00 96.19 356 GLY A C 1
ATOM 2884 O O . GLY A 1 356 ? -0.153 0.316 1.278 1.00 96.19 356 GLY A O 1
ATOM 2885 N N . HIS A 1 357 ? 0.996 -1.529 0.755 1.00 95.50 357 HIS A N 1
ATOM 2886 C CA . HIS A 1 357 ? 2.038 -0.815 0.015 1.00 95.50 357 HIS A CA 1
ATOM 2887 C C . HIS A 1 357 ? 1.489 -0.291 -1.321 1.00 95.50 357 HIS A C 1
ATOM 2889 O O . HIS A 1 357 ? 1.588 0.900 -1.595 1.00 95.50 357 HIS A O 1
ATOM 2895 N N . ALA A 1 358 ? 0.823 -1.136 -2.111 1.00 95.75 358 ALA A N 1
ATOM 2896 C CA . ALA A 1 358 ? 0.208 -0.748 -3.376 1.00 95.75 358 ALA A CA 1
ATOM 2897 C C . ALA A 1 358 ? -0.817 0.388 -3.205 1.00 95.75 358 ALA A C 1
ATOM 2899 O O . ALA A 1 358 ? -0.852 1.300 -4.028 1.00 95.75 358 ALA A O 1
ATOM 2900 N N . ALA A 1 359 ? -1.614 0.384 -2.135 1.00 94.88 359 ALA A N 1
ATOM 2901 C CA . ALA A 1 359 ? -2.583 1.441 -1.845 1.00 94.88 359 ALA A CA 1
ATOM 2902 C C . ALA A 1 359 ? -1.921 2.812 -1.598 1.00 94.88 359 ALA A C 1
ATOM 2904 O O . ALA A 1 359 ? -2.499 3.840 -1.941 1.00 94.88 359 ALA A O 1
ATOM 2905 N N . ARG A 1 360 ? -0.694 2.834 -1.060 1.00 92.19 360 ARG A N 1
ATOM 2906 C CA . ARG A 1 360 ? 0.064 4.066 -0.777 1.00 92.19 360 ARG A CA 1
ATOM 2907 C C . ARG A 1 360 ? 0.974 4.508 -1.926 1.00 92.19 360 ARG A C 1
ATOM 2909 O O . ARG A 1 360 ? 1.368 5.668 -1.994 1.00 92.19 360 ARG A O 1
ATOM 2916 N N . THR A 1 361 ? 1.310 3.598 -2.837 1.00 91.94 361 THR A N 1
ATOM 2917 C CA . THR A 1 361 ? 2.242 3.863 -3.939 1.00 91.94 361 THR A CA 1
ATOM 2918 C C . THR A 1 361 ? 1.557 4.552 -5.120 1.00 91.94 361 THR A C 1
ATOM 2920 O O . THR A 1 361 ? 0.515 4.110 -5.609 1.00 91.94 361 THR A O 1
ATOM 2923 N N . GLY A 1 362 ? 2.170 5.618 -5.638 1.00 90.00 362 GLY A N 1
ATOM 2924 C CA . GLY A 1 362 ? 1.676 6.329 -6.819 1.00 90.00 362 GLY A CA 1
ATOM 2925 C C . GLY A 1 362 ? 1.719 5.486 -8.110 1.00 90.00 362 GLY A C 1
ATOM 2926 O O . GLY A 1 362 ? 2.493 4.528 -8.203 1.00 90.00 362 GLY A O 1
ATOM 2927 N N . PRO A 1 363 ? 0.926 5.832 -9.141 1.00 89.94 363 PRO A N 1
ATOM 2928 C CA . PRO A 1 363 ? 0.854 5.057 -10.383 1.00 89.94 363 PRO A CA 1
ATOM 2929 C C . PRO A 1 363 ? 2.185 4.878 -11.132 1.00 89.94 363 PRO A C 1
ATOM 2931 O O . PRO A 1 363 ? 2.437 3.791 -11.642 1.00 89.94 363 PRO A O 1
ATOM 2934 N N . ALA A 1 364 ? 3.061 5.889 -11.163 1.00 90.12 364 ALA A N 1
ATOM 2935 C CA . ALA A 1 364 ? 4.351 5.803 -11.863 1.00 90.12 364 ALA A CA 1
ATOM 2936 C C . ALA A 1 364 ? 5.254 4.695 -11.288 1.00 90.12 364 ALA A C 1
ATOM 2938 O O . ALA A 1 364 ? 5.746 3.843 -12.019 1.00 90.12 364 ALA A O 1
ATOM 2939 N N . ALA A 1 365 ? 5.384 4.624 -9.960 1.00 92.75 365 ALA A N 1
ATOM 2940 C CA . ALA A 1 365 ? 6.161 3.573 -9.299 1.00 92.75 365 ALA A CA 1
ATOM 2941 C C . ALA A 1 365 ? 5.533 2.173 -9.465 1.00 92.75 365 ALA A C 1
ATOM 2943 O O . ALA A 1 365 ? 6.246 1.171 -9.533 1.00 92.75 365 ALA A O 1
ATOM 2944 N N . LYS A 1 366 ? 4.198 2.082 -9.573 1.00 95.12 366 LYS A N 1
ATOM 2945 C CA . LYS A 1 366 ? 3.505 0.831 -9.928 1.00 95.12 366 LYS A CA 1
ATOM 2946 C C . LYS A 1 366 ? 3.871 0.382 -11.341 1.00 95.12 366 LYS A C 1
ATOM 2948 O O . LYS A 1 366 ? 4.238 -0.778 -11.513 1.00 95.12 366 LYS A O 1
ATOM 2953 N N . ILE A 1 367 ? 3.820 1.292 -12.316 1.00 95.44 367 ILE A N 1
ATOM 2954 C CA . ILE A 1 367 ? 4.242 1.029 -13.697 1.00 95.44 367 ILE A CA 1
ATOM 2955 C C . ILE A 1 367 ? 5.698 0.570 -13.705 1.00 95.44 367 ILE A C 1
ATOM 2957 O O . ILE A 1 367 ? 5.970 -0.532 -14.165 1.00 95.44 367 ILE A O 1
ATOM 2961 N N . GLU A 1 368 ? 6.614 1.334 -13.107 1.00 95.62 368 GLU A N 1
ATOM 2962 C CA . GLU A 1 368 ? 8.034 0.973 -13.049 1.00 95.62 368 GLU A CA 1
ATOM 2963 C C . GLU A 1 368 ? 8.250 -0.432 -12.468 1.00 95.62 368 GLU A C 1
ATOM 2965 O O . GLU A 1 368 ? 9.011 -1.220 -13.025 1.00 95.62 368 GLU A O 1
ATOM 2970 N N . SER A 1 369 ? 7.514 -0.811 -11.418 1.00 96.62 369 SER A N 1
ATOM 2971 C CA . SER A 1 369 ? 7.627 -2.154 -10.841 1.00 96.62 369 SER A CA 1
ATOM 2972 C C . SER A 1 369 ? 7.221 -3.287 -11.796 1.00 96.62 369 SER A C 1
ATOM 2974 O O . SER A 1 369 ? 7.785 -4.379 -11.707 1.00 96.62 369 SER A O 1
ATOM 2976 N N . LEU A 1 370 ? 6.285 -3.044 -12.724 1.00 96.69 370 LEU A N 1
ATOM 2977 C CA . LEU A 1 370 ? 5.914 -4.005 -13.768 1.00 96.69 370 LEU A CA 1
ATOM 2978 C C . LEU A 1 370 ? 7.040 -4.149 -14.800 1.00 96.69 370 LEU A C 1
ATOM 2980 O O . LEU A 1 370 ? 7.385 -5.272 -15.169 1.00 96.69 370 LEU A O 1
ATOM 2984 N N . PHE A 1 371 ? 7.651 -3.032 -15.207 1.00 96.81 371 PHE A N 1
ATOM 2985 C CA . PHE A 1 371 ? 8.799 -3.032 -16.120 1.00 96.81 371 PHE A CA 1
ATOM 2986 C C . PHE A 1 371 ? 9.990 -3.753 -15.503 1.00 96.81 371 PHE A C 1
ATOM 2988 O O . PHE A 1 371 ? 10.530 -4.679 -16.101 1.00 96.81 371 PHE A O 1
ATOM 2995 N N . VAL A 1 372 ? 10.361 -3.392 -14.276 1.00 97.50 372 VAL A N 1
ATOM 2996 C CA . VAL A 1 372 ? 11.492 -4.006 -13.575 1.00 97.50 372 VAL A CA 1
ATOM 2997 C C . VAL A 1 372 ? 11.271 -5.501 -13.379 1.00 97.50 372 VAL A C 1
ATOM 2999 O O . VAL A 1 372 ? 12.198 -6.275 -13.601 1.00 97.50 372 VAL A O 1
ATOM 3002 N N . ARG A 1 373 ? 10.051 -5.944 -13.039 1.00 97.31 373 ARG A N 1
ATOM 3003 C CA . ARG A 1 373 ? 9.732 -7.379 -12.964 1.00 97.31 373 ARG A CA 1
ATOM 3004 C C . ARG A 1 373 ? 9.931 -8.077 -14.313 1.00 97.31 373 ARG A C 1
ATOM 3006 O O . ARG A 1 373 ? 10.489 -9.172 -14.346 1.00 97.31 373 ARG A O 1
ATOM 3013 N N . ALA A 1 374 ? 9.493 -7.462 -15.412 1.00 96.56 374 ALA A N 1
ATOM 3014 C CA . ALA A 1 374 ? 9.652 -8.023 -16.752 1.00 96.56 374 ALA A CA 1
ATOM 3015 C C . ALA A 1 374 ? 11.132 -8.129 -17.162 1.00 96.56 374 ALA A C 1
ATOM 3017 O O . ALA A 1 374 ? 11.569 -9.186 -17.615 1.00 96.56 374 ALA A O 1
ATOM 3018 N N . TYR A 1 375 ? 11.911 -7.072 -16.932 1.00 97.50 375 TYR A N 1
ATOM 3019 C CA . TYR A 1 375 ? 13.350 -7.032 -17.205 1.00 97.50 375 TYR A CA 1
ATOM 3020 C C . TYR A 1 375 ? 14.139 -8.021 -16.337 1.00 97.50 375 TYR A C 1
ATOM 3022 O O . TYR A 1 375 ? 15.007 -8.729 -16.846 1.00 97.50 375 TYR A O 1
ATOM 3030 N N . LEU A 1 376 ? 13.787 -8.144 -15.052 1.00 97.00 376 LEU A N 1
ATOM 3031 C CA . LEU A 1 376 ? 14.358 -9.145 -14.148 1.00 97.00 376 LEU A CA 1
ATOM 3032 C C . LEU A 1 376 ? 14.111 -10.568 -14.667 1.00 97.00 376 LEU A C 1
ATOM 3034 O O . LEU A 1 376 ? 15.044 -11.364 -14.749 1.00 97.00 376 LEU A O 1
ATOM 3038 N N . HIS A 1 377 ? 12.870 -10.882 -15.052 1.00 95.38 377 HIS A N 1
ATOM 3039 C CA . HIS A 1 377 ? 12.508 -12.195 -15.593 1.00 95.38 377 HIS A CA 1
ATOM 3040 C C . HIS A 1 377 ? 13.234 -12.500 -16.914 1.00 95.38 377 HIS A C 1
ATOM 3042 O O . HIS A 1 377 ? 13.648 -13.634 -17.146 1.00 95.38 377 HIS A O 1
ATOM 3048 N N . ALA A 1 378 ? 13.437 -11.482 -17.754 1.00 96.00 378 ALA A N 1
ATOM 3049 C CA . ALA A 1 378 ? 14.201 -11.582 -18.995 1.00 96.00 378 ALA A CA 1
ATOM 3050 C C . ALA A 1 378 ? 15.728 -11.597 -18.788 1.00 96.00 378 ALA A C 1
ATOM 3052 O O . ALA A 1 378 ? 16.455 -11.763 -19.761 1.00 96.00 378 ALA A O 1
ATOM 3053 N N . ARG A 1 379 ? 16.218 -11.424 -17.549 1.00 97.44 379 ARG A N 1
ATOM 3054 C CA . ARG A 1 379 ? 17.645 -11.255 -17.212 1.00 97.44 379 ARG A CA 1
ATOM 3055 C C . ARG A 1 379 ? 18.323 -10.157 -18.040 1.00 97.44 379 ARG A C 1
ATOM 3057 O O . ARG A 1 379 ? 19.472 -10.299 -18.449 1.00 97.44 379 ARG A O 1
ATOM 3064 N N . HIS A 1 380 ? 17.605 -9.059 -18.248 1.00 98.31 380 HIS A N 1
ATOM 3065 C CA . HIS A 1 380 ? 18.034 -7.935 -19.067 1.00 98.31 380 HIS A CA 1
ATOM 3066 C C . HIS A 1 380 ? 18.386 -6.726 -18.191 1.00 98.31 380 HIS A C 1
ATOM 3068 O O . HIS A 1 380 ? 17.747 -6.463 -17.171 1.00 98.31 380 HIS A O 1
ATOM 3074 N N . SER A 1 381 ? 19.415 -5.990 -18.597 1.00 98.25 381 SER A N 1
ATOM 3075 C CA . SER A 1 381 ? 19.894 -4.768 -17.951 1.00 98.25 381 SER A CA 1
ATOM 3076 C C . SER A 1 381 ? 18.825 -3.675 -17.958 1.00 98.25 381 SER A C 1
ATOM 3078 O O . SER A 1 381 ? 18.043 -3.563 -18.907 1.00 98.25 381 SER A O 1
ATOM 3080 N N . LEU A 1 382 ? 18.793 -2.867 -16.894 1.00 98.38 382 LEU A N 1
ATOM 3081 C CA . LEU A 1 382 ? 17.855 -1.749 -16.753 1.00 98.38 382 LEU A CA 1
ATOM 3082 C C . LEU A 1 382 ? 18.491 -0.439 -17.240 1.00 98.38 382 LEU A C 1
ATOM 3084 O O . LEU A 1 382 ? 19.687 -0.221 -17.017 1.00 98.38 382 LEU A O 1
ATOM 3088 N N . PRO A 1 383 ? 17.718 0.474 -17.851 1.00 97.31 383 PRO A N 1
ATOM 3089 C CA . PRO A 1 383 ? 18.201 1.818 -18.142 1.00 97.31 383 PRO A CA 1
ATOM 3090 C C . PRO A 1 383 ? 18.344 2.644 -16.858 1.00 97.31 383 PRO A C 1
ATOM 3092 O O . PRO A 1 383 ? 17.946 2.223 -15.774 1.00 97.31 383 PRO A O 1
ATOM 3095 N N . ARG A 1 384 ? 18.895 3.852 -16.991 1.00 94.94 384 ARG A N 1
ATOM 3096 C CA . ARG A 1 384 ? 18.851 4.890 -15.957 1.00 94.94 384 ARG A CA 1
ATOM 3097 C C . ARG A 1 384 ? 17.966 6.022 -16.450 1.00 94.94 384 ARG A C 1
ATOM 3099 O O . ARG A 1 384 ? 18.044 6.364 -17.628 1.00 94.94 384 ARG A O 1
ATOM 3106 N N . ALA A 1 385 ? 17.217 6.636 -15.536 1.00 92.56 385 ALA A N 1
ATOM 3107 C CA . ALA A 1 385 ? 16.433 7.826 -15.835 1.00 92.56 385 ALA A CA 1
ATOM 3108 C C . ALA A 1 385 ? 17.290 8.889 -16.547 1.00 92.56 385 ALA A C 1
ATOM 3110 O O . ALA A 1 385 ? 18.406 9.220 -16.115 1.00 92.56 385 ALA A O 1
ATOM 3111 N N . ALA A 1 386 ? 16.770 9.409 -17.655 1.00 89.75 386 ALA A N 1
ATOM 3112 C CA . ALA A 1 386 ? 17.361 10.513 -18.385 1.00 89.75 386 ALA A CA 1
ATOM 3113 C C . ALA A 1 386 ? 17.142 11.827 -17.626 1.00 89.75 386 ALA A C 1
ATOM 3115 O O . ALA A 1 386 ? 16.102 12.042 -16.998 1.00 89.75 386 ALA A O 1
ATOM 3116 N N . TRP A 1 387 ? 18.122 12.726 -17.718 1.00 86.06 387 TRP A N 1
ATOM 3117 C CA . TRP A 1 387 ? 17.994 14.088 -17.209 1.00 86.06 387 TRP A CA 1
ATOM 3118 C C . TRP A 1 387 ? 17.234 14.953 -18.207 1.00 86.06 387 TRP A C 1
ATOM 3120 O O . TRP A 1 387 ? 17.518 14.927 -19.403 1.00 86.06 387 TRP A O 1
ATOM 3130 N N . GLY A 1 388 ? 16.300 15.748 -17.701 1.00 83.44 388 GLY A N 1
ATOM 3131 C CA . GLY A 1 388 ? 15.500 16.656 -18.505 1.00 83.44 388 GLY A CA 1
ATOM 3132 C C . GLY A 1 388 ? 14.181 16.980 -17.823 1.00 83.44 388 GLY A C 1
ATOM 3133 O O . GLY A 1 388 ? 13.930 16.598 -16.678 1.00 83.44 388 GLY A O 1
ATOM 3134 N N . SER A 1 389 ? 13.346 17.700 -18.551 1.00 81.56 389 SER A N 1
ATOM 3135 C CA . SER A 1 389 ? 11.965 17.971 -18.189 1.00 81.56 389 SER A CA 1
ATOM 3136 C C . SER A 1 389 ? 11.141 18.002 -19.460 1.00 81.56 389 SER A C 1
ATOM 3138 O O . SER A 1 389 ? 11.638 18.405 -20.511 1.00 81.56 389 SER A O 1
ATOM 3140 N N . GLN A 1 390 ? 9.878 17.619 -19.343 1.00 80.81 390 GLN A N 1
ATOM 3141 C CA . GLN A 1 390 ? 8.907 17.819 -20.403 1.00 80.81 390 GLN A CA 1
ATOM 3142 C C . GLN A 1 390 ? 8.757 19.318 -20.702 1.00 80.81 390 GLN A C 1
ATOM 3144 O O . GLN A 1 390 ? 8.708 20.127 -19.771 1.00 80.81 390 GLN A O 1
ATOM 3149 N N . VAL A 1 391 ? 8.703 19.683 -21.983 1.00 77.12 391 VAL A N 1
ATOM 3150 C CA . VAL A 1 391 ? 8.566 21.078 -22.426 1.00 77.12 391 VAL A CA 1
ATOM 3151 C C . VAL A 1 391 ? 7.119 21.381 -22.811 1.00 77.12 391 VAL A C 1
ATOM 3153 O O . VAL A 1 391 ? 6.607 22.452 -22.489 1.00 77.12 391 VAL A O 1
ATOM 3156 N N . MET A 1 392 ? 6.445 20.436 -23.464 1.00 75.75 392 MET A N 1
ATOM 3157 C CA . MET A 1 392 ? 5.080 20.586 -23.961 1.00 75.75 392 MET A CA 1
ATOM 3158 C C . MET A 1 392 ? 4.075 19.949 -23.002 1.00 75.75 392 MET A C 1
ATOM 3160 O O . MET A 1 392 ? 4.170 18.769 -22.684 1.00 75.75 392 MET A O 1
ATOM 3164 N N . GLY A 1 393 ? 3.089 20.725 -22.550 1.00 77.31 393 GLY A N 1
ATOM 3165 C CA . GLY A 1 393 ? 1.964 20.247 -21.737 1.00 77.31 393 GLY A CA 1
ATOM 3166 C C . GLY A 1 393 ? 0.656 20.149 -22.527 1.00 77.31 393 GLY A C 1
ATOM 3167 O O . GLY A 1 393 ? 0.627 20.343 -23.741 1.00 77.31 393 GLY A O 1
ATOM 3168 N N . GLY A 1 394 ? -0.454 19.889 -21.831 1.00 77.50 394 GLY A N 1
ATOM 3169 C CA . GLY A 1 394 ? -1.784 19.986 -22.444 1.00 77.50 394 GLY A CA 1
ATOM 3170 C C . GLY A 1 394 ? -2.091 21.421 -22.886 1.00 77.50 394 GLY A C 1
ATOM 3171 O O . GLY A 1 394 ? -1.764 22.369 -22.168 1.00 77.50 394 GLY A O 1
ATOM 3172 N N . TYR A 1 395 ? -2.719 21.587 -24.054 1.00 84.50 395 TYR A N 1
ATOM 3173 C CA . TYR A 1 395 ? -3.139 22.907 -24.526 1.00 84.50 395 TYR A CA 1
ATOM 3174 C C . TYR A 1 395 ? -4.181 23.495 -23.571 1.00 84.50 395 TYR A C 1
ATOM 3176 O O . TYR A 1 395 ? -5.190 22.864 -23.263 1.00 84.50 395 TYR A O 1
ATOM 3184 N N . THR A 1 396 ? -3.913 24.700 -23.075 1.00 84.38 396 THR A N 1
ATOM 3185 C CA . THR A 1 396 ? -4.823 25.440 -22.200 1.00 84.38 396 THR A CA 1
ATOM 3186 C C . THR A 1 396 ? -4.886 26.870 -22.694 1.00 84.38 396 THR A C 1
ATOM 3188 O O . THR A 1 396 ? -3.854 27.531 -22.794 1.00 84.38 396 THR A O 1
ATOM 3191 N N . ASP A 1 397 ? -6.092 27.349 -22.977 1.00 87.38 397 ASP A N 1
ATOM 3192 C CA . ASP A 1 397 ? -6.323 28.719 -23.415 1.00 87.38 397 ASP A CA 1
ATOM 3193 C C . ASP A 1 397 ? -7.614 29.257 -22.790 1.00 87.38 397 ASP A C 1
ATOM 3195 O O . ASP A 1 397 ? -8.542 28.506 -22.475 1.00 87.38 397 ASP A O 1
ATOM 3199 N N . VAL A 1 398 ? -7.660 30.569 -22.578 1.00 89.69 398 VAL A N 1
ATOM 3200 C CA . VAL A 1 398 ? -8.810 31.261 -21.997 1.00 89.69 398 VAL A CA 1
ATOM 3201 C C . VAL A 1 398 ? -9.437 32.122 -23.080 1.00 89.69 398 VAL A C 1
ATOM 3203 O O . VAL A 1 398 ? -9.072 33.277 -23.280 1.00 89.69 398 VAL A O 1
ATOM 3206 N N . PHE A 1 399 ? -10.429 31.556 -23.762 1.00 90.81 399 PHE A N 1
ATOM 3207 C CA . PHE A 1 399 ? -11.132 32.250 -24.842 1.00 90.81 399 PHE A CA 1
ATOM 3208 C C . PHE A 1 399 ? -12.173 33.258 -24.338 1.00 90.81 399 PHE A C 1
ATOM 3210 O O . PHE A 1 399 ? -12.410 34.279 -24.980 1.00 90.81 399 PHE A O 1
ATOM 3217 N N . VAL A 1 400 ? -12.822 32.975 -23.202 1.00 91.25 400 VAL A N 1
ATOM 3218 C CA . VAL A 1 400 ? -13.901 33.801 -22.636 1.00 91.25 400 VAL A CA 1
ATOM 3219 C C . VAL A 1 400 ? -13.765 33.861 -21.115 1.00 91.25 400 VAL A C 1
ATOM 3221 O O . VAL A 1 400 ? -13.559 32.838 -20.467 1.00 91.25 400 VAL A O 1
ATOM 3224 N N . THR A 1 401 ? -13.921 35.055 -20.538 1.00 93.12 401 THR A N 1
ATOM 3225 C CA . THR A 1 401 ? -13.986 35.280 -19.087 1.00 93.12 401 THR A CA 1
ATOM 3226 C C . THR A 1 401 ? -15.285 35.995 -18.715 1.00 93.12 401 THR A C 1
ATOM 3228 O O . THR A 1 401 ? -15.745 36.887 -19.425 1.00 93.12 401 THR A O 1
ATOM 3231 N N . GLY A 1 402 ? -15.903 35.593 -17.602 1.00 93.31 402 GLY A N 1
ATOM 3232 C CA . GLY A 1 402 ? -17.175 36.142 -17.124 1.00 93.31 402 GLY A CA 1
ATOM 3233 C C . GLY A 1 402 ? -18.134 35.053 -16.648 1.00 93.31 402 GLY A C 1
ATOM 3234 O O . GLY A 1 402 ? -17.756 33.890 -16.519 1.00 93.31 402 GLY A O 1
ATOM 3235 N N . VAL A 1 403 ? -19.387 35.426 -16.388 1.00 92.06 403 VAL A N 1
ATOM 3236 C CA . VAL A 1 403 ? -20.452 34.452 -16.119 1.00 92.06 403 VAL A CA 1
ATOM 3237 C C . VAL A 1 403 ? -20.920 33.892 -17.456 1.00 92.06 403 VAL A C 1
ATOM 3239 O O . VAL A 1 403 ? -21.537 34.598 -18.251 1.00 92.06 403 VAL A O 1
ATOM 3242 N N . VAL A 1 404 ? -20.596 32.629 -17.705 1.00 92.19 404 VAL A N 1
ATOM 3243 C CA . VAL A 1 404 ? -20.917 31.918 -18.944 1.00 92.19 404 VAL A CA 1
ATOM 3244 C C . VAL A 1 404 ? -21.881 30.773 -18.660 1.00 92.19 404 VAL A C 1
ATOM 3246 O O . VAL A 1 404 ? -21.733 30.042 -17.684 1.00 92.19 404 VAL A O 1
ATOM 3249 N N . GLY A 1 405 ? -22.885 30.620 -19.518 1.00 86.69 405 GLY A N 1
ATOM 3250 C CA . GLY A 1 405 ? -23.839 29.521 -19.445 1.00 86.69 405 GLY A CA 1
ATOM 3251 C C . GLY A 1 405 ? -24.914 29.621 -20.530 1.00 86.69 405 GLY A C 1
ATOM 3252 O O . GLY A 1 405 ? -25.142 30.717 -21.050 1.00 86.69 405 GLY A O 1
ATOM 3253 N N . PRO A 1 406 ? -25.599 28.510 -20.861 1.00 90.38 406 PRO A N 1
ATOM 3254 C CA . PRO A 1 406 ? -25.331 27.123 -20.447 1.00 90.38 406 PRO A CA 1
ATOM 3255 C C . PRO A 1 406 ? -24.032 26.553 -21.057 1.00 90.38 406 PRO A C 1
ATOM 3257 O O . PRO A 1 406 ? -23.665 26.908 -22.173 1.00 90.38 406 PRO A O 1
ATOM 3260 N N . ILE A 1 407 ? -23.334 25.678 -20.320 1.00 90.56 407 ILE A N 1
ATOM 3261 C CA . ILE A 1 407 ? -22.053 25.071 -20.730 1.00 90.56 407 ILE A CA 1
ATOM 3262 C C . ILE A 1 407 ? -22.270 23.622 -21.170 1.00 90.56 407 ILE A C 1
ATOM 3264 O O . ILE A 1 407 ? -22.946 22.860 -20.481 1.00 90.56 407 ILE A O 1
ATOM 3268 N N . ILE A 1 408 ? -21.651 23.234 -22.286 1.00 92.12 408 ILE A N 1
ATOM 3269 C CA . ILE A 1 408 ? -21.503 21.835 -22.698 1.00 92.12 408 ILE A CA 1
ATOM 3270 C C . ILE A 1 408 ? -20.035 21.460 -22.502 1.00 92.12 408 ILE A C 1
ATOM 3272 O O . ILE A 1 408 ? -19.154 22.118 -23.050 1.00 92.12 408 ILE A O 1
ATOM 3276 N N . TYR A 1 409 ? -19.784 20.417 -21.713 1.00 89.25 409 TYR A N 1
ATOM 3277 C CA . TYR A 1 409 ? -18.455 19.843 -21.519 1.00 89.25 409 TYR A CA 1
ATOM 3278 C C . TYR A 1 409 ? -18.308 18.602 -22.401 1.00 89.25 409 TYR A C 1
ATOM 3280 O O . TYR A 1 409 ? -19.138 17.694 -22.335 1.00 89.25 409 TYR A O 1
ATOM 3288 N N . ALA A 1 410 ? -17.264 18.580 -23.225 1.00 90.06 410 ALA A N 1
ATOM 3289 C CA . ALA A 1 410 ? -16.879 17.432 -24.033 1.00 90.06 410 ALA A CA 1
ATOM 3290 C C . ALA A 1 410 ? -15.455 17.021 -23.649 1.00 90.06 410 ALA A C 1
ATOM 3292 O O . ALA A 1 410 ? -14.578 17.875 -23.535 1.00 90.06 410 ALA A O 1
ATOM 3293 N N . ASP A 1 411 ? -15.246 15.722 -23.454 1.00 85.88 411 ASP A N 1
ATOM 3294 C CA . ASP A 1 411 ? -13.955 15.129 -23.106 1.00 85.88 411 ASP A CA 1
ATOM 3295 C C . ASP A 1 411 ? -13.663 13.952 -24.038 1.00 85.88 411 ASP A C 1
ATOM 3297 O O . ASP A 1 411 ? -14.573 13.202 -24.407 1.00 85.88 411 ASP A O 1
ATOM 3301 N N . VAL A 1 412 ? -12.395 13.786 -24.412 1.00 85.69 412 VAL A N 1
ATOM 3302 C CA . VAL A 1 412 ? -11.941 12.648 -25.214 1.00 85.69 412 VAL A CA 1
ATOM 3303 C C . VAL A 1 412 ? -11.428 11.576 -24.264 1.00 85.69 412 VAL A C 1
ATOM 3305 O O . VAL A 1 412 ? -10.350 11.697 -23.676 1.00 85.69 412 VAL A O 1
ATOM 3308 N N . GLU A 1 413 ? -12.197 10.494 -24.126 1.00 79.88 413 GLU A N 1
ATOM 3309 C CA . GLU A 1 413 ? -11.842 9.397 -23.229 1.00 79.88 413 GLU A CA 1
ATOM 3310 C C . GLU A 1 413 ? -10.467 8.816 -23.602 1.00 79.88 413 GLU A C 1
ATOM 3312 O O . GLU A 1 413 ? -10.277 8.262 -24.682 1.00 79.88 413 GLU A O 1
ATOM 3317 N N . SER A 1 414 ? -9.505 8.912 -22.678 1.00 85.12 414 SER A N 1
ATOM 3318 C CA . SER A 1 414 ? -8.164 8.336 -22.836 1.00 85.12 414 SER A CA 1
ATOM 3319 C C . SER A 1 414 ? -7.409 8.832 -24.087 1.00 85.12 414 SER A C 1
ATOM 3321 O O . SER A 1 414 ? -6.757 8.034 -24.767 1.00 85.12 414 SER A O 1
ATOM 3323 N N . LEU A 1 415 ? -7.443 10.147 -24.353 1.00 90.88 415 LEU A N 1
ATOM 3324 C CA . LEU A 1 415 ? -6.725 10.796 -25.464 1.00 90.88 415 LEU A CA 1
ATOM 3325 C C . LEU A 1 415 ? -5.253 10.354 -25.580 1.00 90.88 415 LEU A C 1
ATOM 3327 O O . LEU A 1 415 ? -4.878 9.734 -26.573 1.00 90.88 415 LEU A O 1
ATOM 3331 N N . TYR A 1 416 ? -4.421 10.611 -24.561 1.00 92.56 416 TYR A N 1
ATOM 3332 C CA . TYR A 1 416 ? -2.986 10.295 -24.629 1.00 92.56 416 TYR A CA 1
ATOM 3333 C C . TYR A 1 416 ? -2.688 8.797 -24.794 1.00 92.56 416 TYR A C 1
ATOM 3335 O O . TYR A 1 416 ? -1.893 8.464 -25.668 1.00 92.56 416 TYR A O 1
ATOM 3343 N N . PRO A 1 417 ? -3.314 7.867 -24.042 1.00 92.38 417 PRO A N 1
ATOM 3344 C CA . PRO A 1 417 ? -3.209 6.436 -24.333 1.00 92.38 417 PRO A CA 1
ATOM 3345 C C . PRO A 1 417 ? -3.517 6.068 -25.784 1.00 92.38 417 PRO A C 1
ATOM 3347 O O . PRO A 1 417 ? -2.784 5.286 -26.385 1.00 92.38 417 PRO A O 1
ATOM 3350 N N . SER A 1 418 ? -4.568 6.656 -26.357 1.00 92.62 418 SER A N 1
ATOM 3351 C CA . SER A 1 418 ? -4.964 6.389 -27.741 1.00 92.62 418 SER A CA 1
ATOM 3352 C C . SER A 1 418 ? -3.921 6.899 -28.735 1.00 92.62 418 SER A C 1
ATOM 3354 O O . SER A 1 418 ? -3.562 6.173 -29.658 1.00 92.62 418 SER A O 1
ATOM 3356 N N . ILE A 1 419 ? -3.368 8.096 -28.505 1.00 94.69 419 ILE A N 1
ATOM 3357 C CA . ILE A 1 419 ? -2.246 8.643 -29.284 1.00 94.69 419 ILE A CA 1
ATOM 3358 C C . ILE A 1 419 ? -1.036 7.713 -29.189 1.00 94.69 419 ILE A C 1
ATOM 3360 O O . ILE A 1 419 ? -0.464 7.348 -30.214 1.00 94.69 419 ILE A O 1
ATOM 3364 N N . MET A 1 420 ? -0.673 7.283 -27.977 1.00 95.88 420 MET A N 1
ATOM 3365 C CA . MET A 1 420 ? 0.489 6.421 -27.772 1.00 95.88 420 MET A CA 1
ATOM 3366 C C . MET A 1 420 ? 0.367 5.099 -28.536 1.00 95.88 420 MET A C 1
ATOM 3368 O O . MET A 1 420 ? 1.321 4.671 -29.177 1.00 95.88 420 MET A O 1
ATOM 3372 N N . LEU A 1 421 ? -0.816 4.480 -28.522 1.00 94.19 421 LEU A N 1
ATOM 3373 C CA . LEU A 1 421 ? -1.071 3.241 -29.256 1.00 94.19 421 LEU A CA 1
ATOM 3374 C C . LEU A 1 421 ? -1.148 3.442 -30.773 1.00 94.19 421 LEU A C 1
ATOM 3376 O O . LEU A 1 421 ? -0.660 2.595 -31.517 1.00 94.19 421 LEU A O 1
ATOM 3380 N N . HIS A 1 422 ? -1.768 4.529 -31.237 1.00 94.62 422 HIS A N 1
ATOM 3381 C CA . HIS A 1 422 ? -1.956 4.786 -32.666 1.00 94.62 422 HIS A CA 1
ATOM 3382 C C . HIS A 1 422 ? -0.649 5.170 -33.370 1.00 94.62 422 HIS A C 1
ATOM 3384 O O . HIS A 1 422 ? -0.396 4.724 -34.486 1.00 94.62 422 HIS A O 1
ATOM 3390 N N . TYR A 1 423 ? 0.188 5.974 -32.710 1.00 94.81 423 TYR A N 1
ATOM 3391 C CA . TYR A 1 423 ? 1.438 6.499 -33.265 1.00 94.81 423 TYR A CA 1
ATOM 3392 C C . TYR A 1 423 ? 2.691 5.725 -32.822 1.00 94.81 423 TYR A C 1
ATOM 3394 O O . TYR A 1 423 ? 3.807 6.204 -33.049 1.00 94.81 423 TYR A O 1
ATOM 3402 N N . ASP A 1 424 ? 2.497 4.552 -32.208 1.00 93.44 424 ASP A N 1
ATOM 3403 C CA . ASP A 1 424 ? 3.545 3.650 -31.706 1.00 93.44 424 ASP A CA 1
ATOM 3404 C C . ASP A 1 424 ? 4.580 4.372 -30.824 1.00 93.44 424 ASP A C 1
ATOM 3406 O O . ASP A 1 424 ? 5.793 4.278 -31.008 1.00 93.44 424 ASP A O 1
ATOM 3410 N N . VAL A 1 425 ? 4.075 5.168 -29.880 1.00 94.81 425 VAL A N 1
ATOM 3411 C CA . VAL A 1 425 ? 4.897 5.883 -28.903 1.00 94.81 425 VAL A CA 1
ATOM 3412 C C . VAL A 1 425 ? 5.362 4.902 -27.836 1.00 94.81 425 VAL A C 1
ATOM 3414 O O . VAL A 1 425 ? 4.553 4.258 -27.162 1.00 94.81 425 VAL A O 1
ATOM 3417 N N . GLN A 1 426 ? 6.672 4.846 -27.635 1.00 95.00 426 GLN A N 1
ATOM 3418 C CA . GLN A 1 426 ? 7.305 4.077 -26.572 1.00 95.00 426 GLN A CA 1
ATOM 3419 C C . GLN A 1 426 ? 8.655 4.702 -26.198 1.00 95.00 426 GLN A C 1
ATOM 3421 O O . GLN A 1 426 ? 9.321 5.263 -27.071 1.00 95.00 426 GLN A O 1
ATOM 3426 N N . PRO A 1 427 ? 9.093 4.592 -24.934 1.00 95.62 427 PRO A N 1
ATOM 3427 C CA . PRO A 1 427 ? 10.395 5.099 -24.533 1.00 95.62 427 PRO A CA 1
ATOM 3428 C C . PRO A 1 427 ? 11.516 4.332 -25.234 1.00 95.62 427 PRO A C 1
ATOM 3430 O O . PRO A 1 427 ? 11.529 3.102 -25.228 1.00 95.62 427 PRO A O 1
ATOM 3433 N N . LYS A 1 428 ? 12.519 5.039 -25.766 1.00 95.19 428 LYS A N 1
ATOM 3434 C CA . LYS A 1 428 ? 13.657 4.406 -26.472 1.00 95.19 428 LYS A CA 1
ATOM 3435 C C . LYS A 1 428 ? 14.445 3.423 -25.606 1.00 95.19 428 LYS A C 1
ATOM 3437 O O . LYS A 1 428 ? 15.063 2.497 -26.120 1.00 95.19 428 LYS A O 1
ATOM 3442 N N . ALA A 1 429 ? 14.437 3.647 -24.294 1.00 95.44 429 ALA A N 1
ATOM 3443 C CA . ALA A 1 429 ? 15.101 2.802 -23.313 1.00 95.44 429 ALA A CA 1
ATOM 3444 C C . ALA A 1 429 ? 14.398 1.445 -23.091 1.00 95.44 429 ALA A C 1
ATOM 3446 O O . ALA A 1 429 ? 14.999 0.535 -22.519 1.00 95.44 429 ALA A O 1
ATOM 3447 N N . ASP A 1 430 ? 13.146 1.290 -23.535 1.00 96.56 430 ASP A N 1
ATOM 3448 C CA . ASP A 1 430 ? 12.393 0.037 -23.447 1.00 96.56 430 ASP A CA 1
ATOM 3449 C C . ASP A 1 430 ? 12.726 -0.909 -24.612 1.00 96.56 430 ASP A C 1
ATOM 3451 O O . ASP A 1 430 ? 11.942 -1.148 -25.530 1.00 96.56 430 ASP A O 1
ATOM 3455 N N . THR A 1 431 ? 13.929 -1.474 -24.569 1.00 95.88 431 THR A N 1
ATOM 3456 C CA . THR A 1 431 ? 14.433 -2.439 -25.559 1.00 95.88 431 THR A CA 1
ATOM 3457 C C . THR A 1 431 ? 13.638 -3.747 -25.634 1.00 95.88 431 THR A C 1
ATOM 3459 O O . THR A 1 431 ? 13.768 -4.475 -26.616 1.00 95.88 431 THR A O 1
ATOM 3462 N N . LEU A 1 432 ? 12.832 -4.069 -24.616 1.00 95.81 432 LEU A N 1
ATOM 3463 C CA . LEU A 1 432 ? 11.999 -5.275 -24.577 1.00 95.81 432 LEU A CA 1
ATOM 3464 C C . LEU A 1 432 ? 10.555 -5.032 -25.054 1.00 95.81 432 LEU A C 1
ATOM 3466 O O . LEU A 1 432 ? 9.770 -5.985 -25.134 1.00 95.81 432 LEU A O 1
ATOM 3470 N N . GLY A 1 433 ? 10.193 -3.783 -25.367 1.00 95.44 433 GLY A N 1
ATOM 3471 C CA . GLY A 1 433 ? 8.854 -3.406 -25.820 1.00 95.44 433 GLY A CA 1
ATOM 3472 C C . GLY A 1 433 ? 7.762 -3.684 -24.782 1.00 95.44 433 GLY A C 1
ATOM 3473 O O . GLY A 1 433 ? 6.639 -4.049 -25.142 1.00 95.44 433 GLY A O 1
ATOM 3474 N N . ILE A 1 434 ? 8.079 -3.567 -23.491 1.00 95.75 434 ILE A N 1
ATOM 3475 C CA . ILE A 1 434 ? 7.141 -3.795 -22.384 1.00 95.75 434 ILE A CA 1
ATOM 3476 C C . ILE A 1 434 ? 6.049 -2.719 -22.346 1.00 95.75 434 ILE A C 1
ATOM 3478 O O . ILE A 1 434 ? 4.881 -3.037 -22.120 1.00 95.75 434 ILE A O 1
ATOM 3482 N N . PHE A 1 435 ? 6.398 -1.465 -22.619 1.00 95.94 435 PHE A N 1
ATOM 3483 C CA . PHE A 1 435 ? 5.520 -0.299 -22.627 1.00 95.94 435 PHE A CA 1
ATOM 3484 C C . PHE A 1 435 ? 4.317 -0.476 -23.555 1.00 95.94 435 PHE A C 1
ATOM 3486 O O . PHE A 1 435 ? 3.187 -0.486 -23.051 1.00 95.94 435 PHE A O 1
ATOM 3493 N N . PRO A 1 436 ? 4.492 -0.674 -24.876 1.00 94.75 436 PRO A N 1
ATOM 3494 C CA . PRO A 1 436 ? 3.355 -0.808 -25.777 1.00 94.75 436 PRO A CA 1
ATOM 3495 C C . PRO A 1 436 ? 2.557 -2.095 -25.522 1.00 94.75 436 PRO A C 1
ATOM 3497 O O . PRO A 1 436 ? 1.337 -2.100 -25.690 1.00 94.75 436 PRO A O 1
ATOM 3500 N N . ARG A 1 437 ? 3.205 -3.185 -25.080 1.00 95.00 437 ARG A N 1
ATOM 3501 C CA . ARG A 1 437 ? 2.528 -4.455 -24.753 1.00 95.00 437 ARG A CA 1
ATOM 3502 C C . ARG A 1 437 ? 1.615 -4.318 -23.538 1.00 95.00 437 ARG A C 1
ATOM 3504 O O . ARG A 1 437 ? 0.444 -4.695 -23.616 1.00 95.00 437 ARG A O 1
ATOM 3511 N N . LEU A 1 438 ? 2.109 -3.736 -22.444 1.00 95.31 438 LEU A N 1
ATOM 3512 C CA . LEU A 1 438 ? 1.303 -3.490 -21.247 1.00 95.31 438 LEU A CA 1
ATOM 3513 C C . LEU A 1 438 ? 0.167 -2.507 -21.534 1.00 95.31 438 LEU A C 1
ATOM 3515 O O . LEU A 1 438 ? -0.968 -2.771 -21.139 1.00 95.31 438 LEU A O 1
ATOM 3519 N N . LEU A 1 439 ? 0.443 -1.409 -22.249 1.00 95.56 439 LEU A N 1
ATOM 3520 C CA . LEU A 1 439 ? -0.575 -0.414 -22.581 1.00 95.56 439 LEU A CA 1
ATOM 3521 C C . LEU A 1 439 ? -1.705 -1.017 -23.428 1.00 95.56 439 LEU A C 1
ATOM 3523 O O . LEU A 1 439 ? -2.878 -0.796 -23.118 1.00 95.56 439 LEU A O 1
ATOM 3527 N N . ARG A 1 440 ? -1.376 -1.827 -24.448 1.00 95.06 440 ARG A N 1
ATOM 3528 C CA . ARG A 1 440 ? -2.377 -2.561 -25.244 1.00 95.06 440 ARG A CA 1
ATOM 3529 C C . ARG A 1 440 ? -3.181 -3.526 -24.386 1.00 95.06 440 ARG A C 1
ATOM 3531 O O . ARG A 1 440 ? -4.403 -3.456 -24.397 1.00 95.06 440 ARG A O 1
ATOM 3538 N N . THR A 1 441 ? -2.503 -4.368 -23.609 1.00 94.88 441 THR A N 1
ATOM 3539 C CA . THR A 1 441 ? -3.146 -5.394 -22.771 1.00 94.88 441 THR A CA 1
ATOM 3540 C C . THR A 1 441 ? -4.129 -4.772 -21.786 1.00 94.88 441 THR A C 1
ATOM 3542 O O . THR A 1 441 ? -5.287 -5.172 -21.728 1.00 94.88 441 THR A O 1
ATOM 3545 N N . LEU A 1 442 ? -3.703 -3.736 -21.059 1.00 95.19 442 LEU A N 1
ATOM 3546 C CA . LEU A 1 442 ? -4.563 -3.010 -20.124 1.00 95.19 442 LEU A CA 1
ATOM 3547 C C . LEU A 1 442 ? -5.754 -2.353 -20.826 1.00 95.19 442 LEU A C 1
ATOM 3549 O O . LEU A 1 442 ? -6.863 -2.368 -20.294 1.00 95.19 442 LEU A O 1
ATOM 3553 N N . THR A 1 443 ? -5.539 -1.781 -22.013 1.00 94.75 443 THR A N 1
ATOM 3554 C CA . THR A 1 443 ? -6.607 -1.142 -22.792 1.00 94.75 443 THR A CA 1
ATOM 3555 C C . THR A 1 443 ? -7.644 -2.165 -23.247 1.00 94.75 443 THR A C 1
ATOM 3557 O O . THR A 1 443 ? -8.836 -1.927 -23.059 1.00 94.75 443 THR A O 1
ATOM 3560 N N . THR A 1 444 ? -7.214 -3.319 -23.763 1.00 94.31 444 THR A N 1
ATOM 3561 C CA . THR A 1 444 ? -8.106 -4.428 -24.130 1.00 94.31 444 THR A CA 1
ATOM 3562 C C . THR A 1 444 ? -8.894 -4.923 -22.921 1.00 94.31 444 THR A C 1
ATOM 3564 O O . THR A 1 444 ? -10.120 -4.900 -22.957 1.00 94.31 444 THR A O 1
ATOM 3567 N N . LEU A 1 445 ? -8.216 -5.241 -21.811 1.00 95.12 445 LEU A N 1
ATOM 3568 C CA . LEU A 1 445 ? -8.870 -5.685 -20.574 1.00 95.12 445 LEU A CA 1
ATOM 3569 C C . LEU A 1 445 ? -9.917 -4.680 -20.084 1.00 95.12 445 LEU A C 1
ATOM 3571 O O . LEU A 1 445 ? -11.004 -5.061 -19.649 1.00 95.12 445 LEU A O 1
ATOM 3575 N N . ARG A 1 446 ? -9.619 -3.381 -20.177 1.00 95.56 446 ARG A N 1
ATOM 3576 C CA . ARG A 1 446 ? -10.551 -2.320 -19.795 1.00 95.56 446 ARG A CA 1
ATOM 3577 C C . ARG A 1 446 ? -11.777 -2.261 -20.703 1.00 95.56 446 ARG A C 1
ATOM 3579 O O . ARG A 1 446 ? -12.880 -2.085 -20.189 1.00 95.56 446 ARG A O 1
ATOM 3586 N N . LEU A 1 447 ? -11.600 -2.375 -22.019 1.00 94.50 447 LEU A N 1
ATOM 3587 C CA . LEU A 1 447 ? -12.708 -2.370 -22.977 1.00 94.50 447 LEU A CA 1
ATOM 3588 C C . LEU A 1 447 ? -13.614 -3.587 -22.780 1.00 94.50 447 LEU A C 1
ATOM 3590 O O . LEU A 1 447 ? -14.826 -3.415 -22.658 1.00 94.50 447 LEU A O 1
ATOM 3594 N N . ASP A 1 448 ? -13.024 -4.773 -22.643 1.00 95.69 448 ASP A N 1
ATOM 3595 C CA . ASP A 1 448 ? -13.757 -6.017 -22.401 1.00 95.69 448 ASP A CA 1
ATOM 3596 C C . ASP A 1 448 ? -14.535 -5.941 -21.080 1.00 95.69 448 ASP A C 1
ATOM 3598 O O . ASP A 1 448 ? -15.727 -6.240 -21.029 1.00 95.69 448 ASP A O 1
ATOM 3602 N N . THR A 1 449 ? -13.902 -5.431 -20.019 1.00 96.19 449 THR A N 1
ATOM 3603 C CA . THR A 1 449 ? -14.557 -5.231 -18.716 1.00 96.19 449 THR A CA 1
ATOM 3604 C C . THR A 1 449 ? -15.732 -4.255 -18.814 1.00 96.19 449 THR A C 1
ATOM 3606 O O . THR A 1 449 ? -16.791 -4.520 -18.250 1.00 96.19 449 THR A O 1
ATOM 3609 N N . LYS A 1 450 ? -15.590 -3.140 -19.551 1.00 95.81 450 LYS A N 1
ATOM 3610 C CA . LYS A 1 450 ? -16.691 -2.184 -19.777 1.00 95.81 450 LYS A CA 1
ATOM 3611 C C . LYS A 1 450 ? -17.840 -2.812 -20.570 1.00 95.81 450 LYS A C 1
ATOM 3613 O O . LYS A 1 450 ? -18.991 -2.518 -20.260 1.00 95.81 450 LYS A O 1
ATOM 3618 N N . ALA A 1 451 ? -17.542 -3.654 -21.560 1.00 96.25 451 ALA A N 1
ATOM 3619 C CA . ALA A 1 451 ? -18.557 -4.354 -22.344 1.00 96.25 451 ALA A CA 1
ATOM 3620 C C . ALA A 1 451 ? -19.362 -5.324 -21.465 1.00 96.25 451 ALA A C 1
ATOM 3622 O O . ALA A 1 451 ? -20.583 -5.218 -21.405 1.00 96.25 451 ALA A O 1
ATOM 3623 N N . ILE A 1 452 ? -18.677 -6.166 -20.683 1.00 96.38 452 ILE A N 1
ATOM 3624 C CA . ILE A 1 452 ? -19.323 -7.088 -19.735 1.00 96.38 452 ILE A CA 1
ATOM 3625 C C . ILE A 1 452 ? -20.149 -6.306 -18.700 1.00 96.38 452 ILE A C 1
ATOM 3627 O O . ILE A 1 452 ? -21.272 -6.680 -18.376 1.00 96.38 452 ILE A O 1
ATOM 3631 N N . MET A 1 453 ? -19.632 -5.178 -18.204 1.00 95.75 453 MET A N 1
ATOM 3632 C CA . MET A 1 453 ? -20.342 -4.332 -17.239 1.00 95.75 453 MET A CA 1
ATOM 3633 C C . MET A 1 453 ? -21.606 -3.692 -17.823 1.00 95.75 453 MET A C 1
ATOM 3635 O O . MET A 1 453 ? -22.564 -3.459 -17.088 1.00 95.75 453 MET A O 1
ATOM 3639 N N . ALA A 1 454 ? -21.633 -3.378 -19.119 1.00 94.62 454 ALA A N 1
ATOM 3640 C CA . ALA A 1 454 ? -22.816 -2.821 -19.773 1.00 94.62 454 ALA A CA 1
ATOM 3641 C C . ALA A 1 454 ? -23.965 -3.840 -19.856 1.00 94.62 454 ALA A C 1
ATOM 3643 O O . ALA A 1 454 ? -25.124 -3.440 -19.806 1.00 94.62 454 ALA A O 1
ATOM 3644 N N . GLU A 1 455 ? -23.634 -5.129 -19.931 1.00 95.19 455 GLU A N 1
ATOM 3645 C CA . GLU A 1 455 ? -24.585 -6.246 -20.008 1.00 95.19 455 GLU A CA 1
ATOM 3646 C C . GLU A 1 455 ? -24.962 -6.822 -18.631 1.00 95.19 455 GLU A C 1
ATOM 3648 O O . GLU A 1 455 ? -25.900 -7.606 -18.523 1.00 95.19 455 GLU A O 1
ATOM 3653 N N . ALA A 1 456 ? -24.240 -6.452 -17.570 1.00 93.88 456 ALA A N 1
ATOM 3654 C CA . ALA A 1 456 ? -24.492 -6.953 -16.224 1.00 93.88 456 ALA A CA 1
ATOM 3655 C C . ALA A 1 456 ? -25.711 -6.274 -15.570 1.00 93.88 456 ALA A C 1
ATOM 3657 O O . ALA A 1 456 ? -25.720 -5.052 -15.381 1.00 93.88 456 ALA A O 1
ATOM 3658 N N . ASP A 1 457 ? -26.684 -7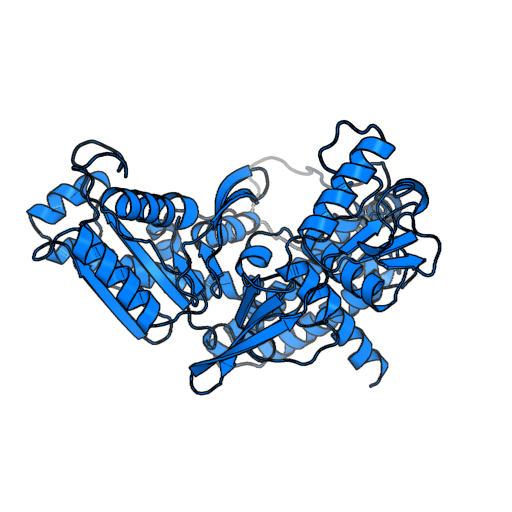.086 -15.148 1.00 92.81 457 ASP A N 1
ATOM 3659 C CA . ASP A 1 457 ? -27.882 -6.651 -14.410 1.00 92.81 457 ASP A CA 1
ATOM 3660 C C . ASP A 1 457 ? -27.674 -6.615 -12.886 1.00 92.81 457 ASP A C 1
ATOM 3662 O O . ASP A 1 457 ? -28.307 -5.831 -12.177 1.00 92.81 457 ASP A O 1
ATOM 3666 N N . ASP A 1 458 ? -26.778 -7.457 -12.364 1.00 93.94 458 ASP A N 1
ATOM 3667 C CA . ASP A 1 458 ? -26.528 -7.574 -10.928 1.00 93.94 458 ASP A CA 1
ATOM 3668 C C . ASP A 1 458 ? -25.645 -6.427 -10.407 1.00 93.94 458 ASP A C 1
ATOM 3670 O O . ASP A 1 458 ? -24.543 -6.181 -10.903 1.00 93.94 458 ASP A O 1
ATOM 3674 N N . ALA A 1 459 ? -26.120 -5.717 -9.381 1.00 89.44 459 ALA A N 1
ATOM 3675 C CA . ALA A 1 459 ? -25.438 -4.541 -8.842 1.00 89.44 459 ALA A CA 1
ATOM 3676 C C . ALA A 1 459 ? -24.066 -4.863 -8.226 1.00 89.44 459 ALA A C 1
ATOM 3678 O O . ALA A 1 459 ? -23.159 -4.032 -8.298 1.00 89.44 459 ALA A O 1
ATOM 3679 N N . HIS A 1 460 ? -23.902 -6.052 -7.640 1.00 87.88 460 HIS A N 1
ATOM 3680 C CA . HIS A 1 460 ? -22.632 -6.477 -7.064 1.00 87.88 460 HIS A CA 1
ATOM 3681 C C . HIS A 1 460 ? -21.611 -6.773 -8.168 1.00 87.88 460 HIS A C 1
ATOM 3683 O O . HIS A 1 460 ? -20.520 -6.202 -8.152 1.00 87.88 460 HIS A O 1
ATOM 3689 N N . VAL A 1 461 ? -22.002 -7.536 -9.194 1.00 92.00 461 VAL A N 1
ATOM 3690 C CA . VAL A 1 461 ? -21.172 -7.800 -10.383 1.00 92.00 461 VAL A CA 1
ATOM 3691 C C . VAL A 1 461 ? -20.763 -6.497 -11.071 1.00 92.00 461 VAL A C 1
ATOM 3693 O O . VAL A 1 461 ? -19.597 -6.315 -11.423 1.00 92.00 461 VAL A O 1
ATOM 3696 N N . ARG A 1 462 ? -21.696 -5.550 -11.230 1.00 93.12 462 ARG A N 1
ATOM 3697 C CA . ARG A 1 462 ? -21.393 -4.225 -11.793 1.00 93.12 462 ARG A CA 1
ATOM 3698 C C . ARG A 1 462 ? -20.361 -3.466 -10.962 1.00 93.12 462 ARG A C 1
ATOM 3700 O O . ARG A 1 462 ? -19.466 -2.862 -11.543 1.00 93.12 462 ARG A O 1
ATOM 3707 N N . GLY A 1 463 ? -20.469 -3.502 -9.633 1.00 91.44 463 GLY A N 1
ATOM 3708 C CA . GLY A 1 463 ? -19.504 -2.868 -8.731 1.00 91.44 463 GLY A CA 1
ATOM 3709 C C . GLY A 1 463 ? -18.100 -3.467 -8.850 1.00 91.44 463 GLY A C 1
ATOM 3710 O O . GLY A 1 463 ? -17.119 -2.730 -8.940 1.00 91.44 463 GLY A O 1
ATOM 3711 N N . GLU A 1 464 ? -17.998 -4.795 -8.931 1.00 92.62 464 GLU A N 1
ATOM 3712 C CA . GLU A 1 464 ? -16.720 -5.492 -9.123 1.00 92.62 464 GLU A CA 1
ATOM 3713 C C . GLU A 1 464 ? -16.076 -5.152 -10.479 1.00 92.62 464 GLU A C 1
ATOM 3715 O O . GLU A 1 464 ? -14.880 -4.852 -10.559 1.00 92.62 464 GLU A O 1
ATOM 3720 N N . LEU A 1 465 ? -16.865 -5.135 -11.557 1.00 95.31 465 LEU A N 1
ATOM 3721 C CA . LEU A 1 465 ? -16.386 -4.751 -12.887 1.00 95.31 465 LEU A CA 1
ATOM 3722 C C . LEU A 1 465 ? -15.982 -3.270 -12.948 1.00 95.31 465 LEU A C 1
ATOM 3724 O O . LEU A 1 465 ? -14.974 -2.938 -13.580 1.00 95.31 465 LEU A O 1
ATOM 3728 N N . ASP A 1 466 ? -16.706 -2.387 -12.258 1.00 95.06 466 ASP A N 1
ATOM 3729 C CA . ASP A 1 466 ? -16.355 -0.969 -12.172 1.00 95.06 466 ASP A CA 1
ATOM 3730 C C . ASP A 1 466 ? -15.018 -0.754 -11.443 1.00 95.06 466 ASP A C 1
ATOM 3732 O O . ASP A 1 466 ? -14.147 0.001 -11.897 1.00 95.06 466 ASP A O 1
ATOM 3736 N N . ALA A 1 467 ? -14.793 -1.494 -10.356 1.00 94.25 467 ALA A N 1
ATOM 3737 C CA . ALA A 1 467 ? -13.526 -1.492 -9.639 1.00 94.25 467 ALA A CA 1
ATOM 3738 C C . ALA A 1 467 ? -12.358 -1.973 -10.523 1.00 94.25 467 ALA A C 1
ATOM 3740 O O . ALA A 1 467 ? -11.300 -1.331 -10.545 1.00 94.25 467 ALA A O 1
ATOM 3741 N N . ARG A 1 468 ? -12.552 -3.049 -11.304 1.00 95.94 468 ARG A N 1
ATOM 3742 C CA . ARG A 1 468 ? -11.554 -3.564 -12.265 1.00 95.94 468 ARG A CA 1
ATOM 3743 C C . ARG A 1 468 ? -11.245 -2.565 -13.375 1.00 95.94 468 ARG A C 1
ATOM 3745 O O . ARG A 1 468 ? -10.076 -2.249 -13.602 1.00 95.94 468 ARG A O 1
ATOM 3752 N N . GLN A 1 469 ? -12.260 -2.016 -14.048 1.00 95.81 469 GLN A N 1
ATOM 3753 C CA . GLN A 1 469 ? -12.015 -1.053 -15.129 1.00 95.81 469 GLN A CA 1
ATOM 3754 C C . GLN A 1 469 ? -11.333 0.217 -14.603 1.00 95.81 469 GLN A C 1
ATOM 3756 O O . GLN A 1 469 ? -10.459 0.767 -15.279 1.00 95.81 469 GLN A O 1
ATOM 3761 N N . THR A 1 470 ? -11.661 0.640 -13.375 1.00 94.25 470 THR A N 1
ATOM 3762 C CA . THR A 1 470 ? -11.012 1.774 -12.706 1.00 94.25 470 THR A CA 1
ATOM 3763 C C . THR A 1 470 ? -9.543 1.479 -12.407 1.00 94.25 470 THR A C 1
ATOM 3765 O O . THR A 1 470 ? -8.689 2.328 -12.670 1.00 94.25 470 THR A O 1
ATOM 3768 N N . ALA A 1 471 ? -9.215 0.271 -11.933 1.00 94.69 471 ALA A N 1
ATOM 3769 C CA . ALA A 1 471 ? -7.831 -0.169 -11.751 1.00 94.69 471 ALA A CA 1
ATOM 3770 C C . ALA A 1 471 ? -7.024 -0.048 -13.056 1.00 94.69 471 ALA A C 1
ATOM 3772 O O . ALA A 1 471 ? -5.961 0.579 -13.072 1.00 94.69 471 ALA A O 1
ATOM 3773 N N . TYR A 1 472 ? -7.557 -0.565 -14.168 1.00 95.75 472 TYR A N 1
ATOM 3774 C CA . TYR A 1 472 ? -6.904 -0.454 -15.475 1.00 95.75 472 TYR A CA 1
ATOM 3775 C C . TYR A 1 472 ? -6.764 1.003 -15.923 1.00 95.75 472 TYR A C 1
ATOM 3777 O O . TYR A 1 472 ? -5.672 1.425 -16.303 1.00 95.75 472 TYR A O 1
ATOM 3785 N N . LYS A 1 473 ? -7.837 1.800 -15.820 1.00 93.94 473 LYS A N 1
ATOM 3786 C CA . LYS A 1 473 ? -7.845 3.227 -16.180 1.00 93.94 473 LYS A CA 1
ATOM 3787 C C . LYS A 1 473 ? -6.751 4.006 -15.451 1.00 93.94 473 LYS A C 1
ATOM 3789 O O . LYS A 1 473 ? -6.043 4.788 -16.083 1.00 93.94 473 LYS A O 1
ATOM 3794 N N . ASN A 1 474 ? -6.600 3.781 -14.146 1.00 90.69 474 ASN A N 1
ATOM 3795 C CA . ASN A 1 474 ? -5.626 4.489 -13.316 1.00 90.69 474 ASN A CA 1
ATOM 3796 C C . ASN A 1 474 ? -4.189 4.267 -13.804 1.00 90.69 474 ASN A C 1
ATOM 3798 O O . ASN A 1 474 ? -3.395 5.208 -13.845 1.00 90.69 474 ASN A O 1
ATOM 3802 N N . ILE A 1 475 ? -3.858 3.042 -14.216 1.00 93.50 475 ILE A N 1
ATOM 3803 C CA . ILE A 1 475 ? -2.533 2.725 -14.756 1.00 93.50 475 ILE A CA 1
ATOM 3804 C C . ILE A 1 475 ? -2.390 3.252 -16.187 1.00 93.50 475 ILE A C 1
ATOM 3806 O O . ILE A 1 475 ? -1.418 3.948 -16.462 1.00 93.50 475 ILE A O 1
ATOM 3810 N N . ILE A 1 476 ? -3.373 3.015 -17.063 1.00 94.75 476 ILE A N 1
ATOM 3811 C CA . ILE A 1 476 ? -3.380 3.481 -18.464 1.00 94.75 476 ILE A CA 1
ATOM 3812 C C . ILE A 1 476 ? -3.124 4.991 -18.553 1.00 94.75 476 ILE A C 1
ATOM 3814 O O . ILE A 1 476 ? -2.219 5.431 -19.260 1.00 94.75 476 ILE A O 1
ATOM 3818 N N . ASN A 1 477 ? -3.872 5.789 -17.789 1.00 90.62 477 ASN A N 1
ATOM 3819 C CA . ASN A 1 477 ? -3.748 7.248 -17.805 1.00 90.62 477 ASN A CA 1
ATOM 3820 C C . ASN A 1 477 ? -2.400 7.746 -17.257 1.00 90.62 477 ASN A C 1
ATOM 3822 O O . ASN A 1 477 ? -2.027 8.894 -17.490 1.00 90.62 477 ASN A O 1
ATOM 3826 N N . SER A 1 478 ? -1.658 6.889 -16.556 1.00 92.31 478 SER A N 1
ATOM 3827 C CA . SER A 1 478 ? -0.371 7.232 -15.955 1.00 92.31 478 SER A CA 1
ATOM 3828 C C . SER A 1 478 ? 0.828 6.905 -16.849 1.00 92.31 478 SER A C 1
ATOM 3830 O O . SER A 1 478 ? 1.923 7.369 -16.546 1.00 92.31 478 SER A O 1
ATOM 3832 N N . PHE A 1 479 ? 0.654 6.174 -17.962 1.00 95.06 479 PHE A N 1
ATOM 3833 C CA . PHE A 1 479 ? 1.745 5.881 -18.909 1.00 95.06 479 PHE A CA 1
ATOM 3834 C C . PHE A 1 479 ? 2.359 7.156 -19.496 1.00 95.06 479 PHE A C 1
ATOM 3836 O O . PHE A 1 479 ? 3.579 7.293 -19.524 1.00 95.06 479 PHE A O 1
ATOM 3843 N N . TYR A 1 480 ? 1.518 8.115 -19.892 1.00 93.50 480 TYR A N 1
ATOM 3844 C CA . TYR A 1 480 ? 1.978 9.408 -20.399 1.00 93.50 480 TYR A CA 1
ATOM 3845 C C . TYR A 1 480 ? 2.766 10.183 -19.334 1.00 93.50 480 TYR A C 1
ATOM 3847 O O . TYR A 1 480 ? 3.892 10.609 -19.577 1.00 93.50 480 TYR A O 1
ATOM 3855 N N . GLY A 1 481 ? 2.214 10.291 -18.120 1.00 90.50 481 GLY A N 1
ATOM 3856 C CA . GLY A 1 481 ? 2.908 10.943 -17.007 1.00 90.50 481 GLY A CA 1
ATOM 3857 C C . GLY A 1 481 ? 4.237 10.266 -16.661 1.00 90.50 481 GLY A C 1
ATOM 3858 O O . GLY A 1 481 ? 5.183 10.944 -16.274 1.00 90.50 481 GLY A O 1
ATOM 3859 N N . ASN A 1 482 ? 4.336 8.946 -16.845 1.00 92.25 482 ASN A N 1
ATOM 3860 C CA . ASN A 1 482 ? 5.565 8.191 -16.624 1.00 92.25 482 ASN A CA 1
ATOM 3861 C C . ASN A 1 482 ? 6.667 8.533 -17.644 1.00 92.25 482 ASN A C 1
ATOM 3863 O O . ASN A 1 482 ? 7.828 8.597 -17.253 1.00 92.25 482 ASN A O 1
ATOM 3867 N N . LEU A 1 483 ? 6.325 8.811 -18.912 1.00 93.88 483 LEU A N 1
ATOM 3868 C CA . LEU A 1 483 ? 7.296 9.276 -19.920 1.00 93.88 483 LEU A CA 1
ATOM 3869 C C . LEU A 1 483 ? 7.933 10.615 -19.522 1.00 93.88 483 LEU A C 1
ATOM 3871 O O . LEU A 1 483 ? 9.133 10.802 -19.701 1.00 93.88 483 LEU A O 1
ATOM 3875 N N . GLY A 1 484 ? 7.136 11.525 -18.954 1.00 91.25 484 GLY A N 1
ATOM 3876 C CA . GLY A 1 484 ? 7.582 12.850 -18.511 1.00 91.25 484 GLY A CA 1
ATOM 3877 C C . GLY A 1 484 ? 8.151 12.900 -17.088 1.00 91.25 484 GLY A C 1
ATOM 3878 O O . GLY A 1 484 ? 8.536 13.973 -16.620 1.00 91.25 484 GLY A O 1
ATOM 3879 N N . PHE A 1 485 ? 8.201 11.777 -16.363 1.00 90.62 485 PHE A N 1
ATOM 3880 C CA . PHE A 1 485 ? 8.634 11.765 -14.968 1.00 90.62 485 PHE A CA 1
ATOM 3881 C C . PHE A 1 485 ? 10.151 11.591 -14.849 1.00 90.62 485 PHE A C 1
ATOM 3883 O O . PHE A 1 485 ? 10.696 10.534 -15.146 1.00 90.62 485 PHE A O 1
ATOM 3890 N N . GLY A 1 486 ? 10.847 12.612 -14.342 1.00 89.38 486 GLY A N 1
ATOM 3891 C CA . GLY A 1 486 ? 12.316 12.623 -14.268 1.00 89.38 486 GLY A CA 1
ATOM 3892 C C . GLY A 1 486 ? 12.961 11.540 -13.395 1.00 89.38 486 GLY A C 1
ATOM 3893 O O . GLY A 1 486 ? 14.161 11.325 -13.507 1.00 89.38 486 GLY A O 1
ATOM 3894 N N . MET A 1 487 ? 12.192 10.857 -12.540 1.00 88.38 487 MET A N 1
ATOM 3895 C CA . MET A 1 487 ? 12.696 9.740 -11.729 1.00 88.38 487 MET A CA 1
ATOM 3896 C C . MET A 1 487 ? 12.324 8.359 -12.284 1.00 88.38 487 MET A C 1
ATOM 3898 O O . MET A 1 487 ? 12.805 7.370 -11.743 1.00 88.38 487 MET A O 1
ATOM 3902 N N . ALA A 1 488 ? 11.492 8.267 -13.329 1.00 93.00 488 ALA A N 1
ATOM 3903 C CA . ALA A 1 488 ? 11.170 6.979 -13.941 1.00 93.00 488 ALA A CA 1
ATOM 3904 C C . ALA A 1 488 ? 12.372 6.454 -14.734 1.00 93.00 488 ALA A C 1
ATOM 3906 O O . ALA A 1 488 ? 12.928 7.167 -15.570 1.00 93.00 488 ALA A O 1
ATOM 3907 N N . LEU A 1 489 ? 12.738 5.187 -14.521 1.00 95.25 489 LEU A N 1
ATOM 3908 C CA . LEU A 1 489 ? 13.849 4.543 -15.235 1.00 95.25 489 LEU A CA 1
ATOM 3909 C C . LEU A 1 489 ? 13.711 4.606 -16.761 1.00 95.25 489 LEU A C 1
ATOM 3911 O O . LEU A 1 489 ? 14.701 4.774 -17.468 1.00 95.25 489 LEU A O 1
ATOM 3915 N N . PHE A 1 490 ? 12.480 4.451 -17.244 1.00 95.88 490 PHE A N 1
ATOM 3916 C CA . PHE A 1 490 ? 12.121 4.383 -18.661 1.00 95.88 490 PHE A CA 1
ATOM 3917 C C . PHE A 1 490 ? 11.486 5.693 -19.147 1.00 95.88 490 PHE A C 1
ATOM 3919 O O . PHE A 1 490 ? 10.577 5.668 -19.974 1.00 95.88 490 PHE A O 1
ATOM 3926 N N . ASN A 1 491 ? 11.885 6.834 -18.582 1.00 95.69 491 ASN A N 1
ATOM 3927 C CA . ASN A 1 491 ? 11.398 8.126 -19.050 1.00 95.69 491 ASN A CA 1
ATOM 3928 C C . ASN A 1 491 ? 11.882 8.430 -20.480 1.00 95.69 491 ASN A C 1
ATOM 3930 O O . ASN A 1 491 ? 12.929 7.961 -20.925 1.00 95.69 491 ASN A O 1
ATOM 3934 N N . ASP A 1 492 ? 11.100 9.224 -21.208 1.00 96.00 492 ASP A N 1
ATOM 3935 C CA . ASP A 1 492 ? 11.465 9.738 -22.528 1.00 96.00 492 ASP A CA 1
ATOM 3936 C C . ASP A 1 492 ? 10.710 11.049 -22.766 1.00 96.00 492 ASP A C 1
ATOM 3938 O O . ASP A 1 492 ? 9.551 11.068 -23.187 1.00 96.00 492 ASP A O 1
ATOM 3942 N N . PHE A 1 493 ? 11.366 12.165 -22.440 1.00 95.19 493 PHE A N 1
ATOM 3943 C CA . PHE A 1 493 ? 10.760 13.494 -22.545 1.00 95.19 493 PHE A CA 1
ATOM 3944 C C . PHE A 1 493 ? 10.394 13.859 -23.985 1.00 95.19 493 PHE A C 1
ATOM 3946 O O . PHE A 1 493 ? 9.413 14.564 -24.188 1.00 95.19 493 PHE A O 1
ATOM 3953 N N . ALA A 1 494 ? 11.141 13.364 -24.978 1.00 94.81 494 ALA A N 1
ATOM 3954 C CA . ALA A 1 494 ? 10.858 13.652 -26.380 1.00 94.81 494 ALA A CA 1
ATOM 3955 C C . ALA A 1 494 ? 9.572 12.952 -26.838 1.00 94.81 494 ALA A C 1
ATOM 3957 O O . ALA A 1 494 ? 8.756 13.554 -27.531 1.00 94.81 494 ALA A O 1
ATOM 3958 N N . GLU A 1 495 ? 9.359 11.706 -26.413 1.00 95.75 495 GLU A N 1
ATOM 3959 C CA . GLU A 1 495 ? 8.097 11.006 -26.667 1.00 95.75 495 GLU A CA 1
ATOM 3960 C C . GLU A 1 495 ? 6.938 11.587 -25.839 1.00 95.75 495 GLU A C 1
ATOM 3962 O O . GLU A 1 495 ? 5.819 11.678 -26.343 1.00 95.75 495 GLU A O 1
ATOM 3967 N N . ALA A 1 496 ? 7.189 12.060 -24.610 1.00 94.19 496 ALA A N 1
ATOM 3968 C CA . ALA A 1 496 ? 6.192 12.808 -23.838 1.00 94.19 496 ALA A CA 1
ATOM 3969 C C . ALA A 1 496 ? 5.761 14.095 -24.569 1.00 94.19 496 ALA A C 1
ATOM 3971 O O . ALA A 1 496 ? 4.565 14.341 -24.731 1.00 94.19 496 ALA A O 1
ATOM 3972 N N . ASP A 1 497 ? 6.719 14.881 -25.069 1.00 93.69 497 ASP A N 1
ATOM 3973 C CA . ASP A 1 497 ? 6.451 16.090 -25.852 1.00 93.69 497 ASP A CA 1
ATOM 3974 C C . ASP A 1 497 ? 5.711 15.762 -27.156 1.00 93.69 497 ASP A C 1
ATOM 3976 O O . ASP A 1 497 ? 4.747 16.442 -27.499 1.00 93.69 497 ASP A O 1
ATOM 3980 N N . ARG A 1 498 ? 6.089 14.680 -27.850 1.00 94.88 498 ARG A N 1
ATOM 3981 C CA . ARG A 1 498 ? 5.403 14.208 -29.063 1.00 94.88 498 ARG A CA 1
ATOM 3982 C C . ARG A 1 498 ? 3.936 13.873 -28.795 1.00 94.88 498 ARG A C 1
ATOM 3984 O O . ARG A 1 498 ? 3.075 14.284 -29.569 1.00 94.88 498 ARG A O 1
ATOM 3991 N N . VAL A 1 499 ? 3.638 13.155 -27.709 1.00 94.12 499 VAL A N 1
ATOM 3992 C CA . VAL A 1 499 ? 2.252 12.843 -27.313 1.00 94.12 499 VAL A CA 1
ATOM 3993 C C . VAL A 1 499 ? 1.473 14.112 -26.996 1.00 94.12 499 VAL A C 1
ATOM 3995 O O . VAL A 1 499 ? 0.325 14.235 -27.419 1.00 94.12 499 VAL A O 1
ATOM 3998 N N . ALA A 1 500 ? 2.091 15.050 -26.273 1.00 92.44 500 ALA A N 1
ATOM 3999 C CA . ALA A 1 500 ? 1.468 16.324 -25.951 1.00 92.44 500 ALA A CA 1
ATOM 4000 C C . ALA A 1 500 ? 1.135 17.098 -27.230 1.00 92.44 500 ALA A C 1
ATOM 4002 O O . ALA A 1 500 ? -0.028 17.418 -27.431 1.00 92.44 500 ALA A O 1
ATOM 4003 N N . SER A 1 501 ? 2.110 17.321 -28.118 1.00 92.06 501 SER A N 1
ATOM 4004 C CA . SER A 1 501 ? 1.930 18.053 -29.378 1.00 92.06 501 SER A CA 1
ATOM 4005 C C . SER A 1 501 ? 0.838 17.457 -30.262 1.00 92.06 501 SER A C 1
ATOM 4007 O O . SER A 1 501 ? -0.041 18.190 -30.697 1.00 92.06 501 SER A O 1
ATOM 4009 N N . VAL A 1 502 ? 0.828 16.134 -30.457 1.00 92.25 502 VAL A N 1
ATOM 4010 C CA . VAL A 1 502 ? -0.224 15.459 -31.238 1.00 92.25 502 VAL A CA 1
ATOM 4011 C C . VAL A 1 502 ? -1.597 15.581 -30.574 1.00 92.25 502 VAL A C 1
ATOM 4013 O O . VAL A 1 502 ? -2.605 15.581 -31.261 1.00 92.25 502 VAL A O 1
ATOM 4016 N N . GLY A 1 503 ? -1.660 15.675 -29.244 1.00 90.25 503 GLY A N 1
ATOM 4017 C CA . GLY A 1 503 ? -2.917 15.915 -28.535 1.00 90.25 503 GLY A CA 1
ATOM 4018 C C . GLY A 1 503 ? -3.407 17.365 -28.588 1.00 90.25 503 GLY A C 1
ATOM 4019 O O . GLY A 1 503 ? -4.551 17.609 -28.211 1.00 90.25 503 GLY A O 1
ATOM 4020 N N . GLN A 1 504 ? -2.557 18.319 -28.986 1.00 88.38 504 GLN A N 1
ATOM 4021 C CA . GLN A 1 504 ? -2.945 19.720 -29.194 1.00 88.38 504 GLN A CA 1
ATOM 4022 C C . GLN A 1 504 ? -3.507 19.968 -30.600 1.00 88.38 504 GLN A C 1
ATOM 4024 O O . GLN A 1 504 ? -4.320 20.878 -30.764 1.00 88.38 504 GLN A O 1
ATOM 4029 N N . GLU A 1 505 ? -3.034 19.202 -31.588 1.00 85.94 505 GLU A N 1
ATOM 4030 C CA . GLU A 1 505 ? -3.532 19.180 -32.973 1.00 85.94 505 GLU A CA 1
ATOM 4031 C C . GLU A 1 505 ? -4.913 18.517 -33.066 1.00 85.94 505 GLU A C 1
ATOM 4033 O O . GLU A 1 505 ? -5.754 19.050 -33.831 1.00 85.94 505 GLU A O 1
#

Radius of gyration: 24.75 Å; chains: 1; bounding box: 68×59×67 Å

Secondary structure (DSSP, 8-state):
-HHHHHHHHHHH-S-----EEEEEEEPSSS-EEEEEEE-TTSPEEEEEEE---EEEES-GGGGTTS-GGG-EEEEPBSS-SB-EEEE-SSHHHHHHHHHHHHHHHT--SSS-TTEEE--SHHHHHHHHH---SSTT--GGGS-EEEEEEEE--SSSS--TTSTTS-EEEEEEEETTS-EEEEESSSS-HHHHHHHHHHHHHHH--SEEEESSTTTTHHHHHHHHHHHHT-----STTSPPPEEEEEEEEETTEEEEEEEEEBTTBEEEEHHHHHHHHHHHH---S--SHHHHHHHTT-SPTT-----GGGHHHHHHH-HHHHHHHHHHHHHHHHHHHHHHSHHHHHHHHHSSS-HHHHHHS-HHHHHHHHHHHHHHHTTB-B--PPS--------------SS--S------TTHHHHHHHHTT---TT-TT-HHHHHHHHHHHHHHHHHHHHHH---HHHHHHHHHHHHHHHHHHTHHHHHHT-TT-TT--HHHHHHHHHHHH-

pLDDT: mean 93.96, std 6.66, range [39.0, 98.81]